Protein AF-A0A932KRF4-F1 (afdb_monomer_lite)

pLDDT: mean 73.56, std 25.07, range [26.52, 98.88]

Foldseek 3Di:
DDDDDDDDDDDDDPVVVVVVVVVPPPPPPDPPPPPDPPLPPPLPPVDLQVLQVQLQVLLLLLLVVDAPDLVVLQVCLVVVVLVVVVVVLVVLVVVCVVPVSSLSRNLVNLVCLEVVNVHDLVSLVVSCVPPVALSSLSSNLSHLLRVLDVLQDDDAPVPGDPVSLVSSQVSNQSSLVSLVSSCVRPVQSLNSLLSVLSSQLSYVYPDHNVRSLVSNCVNPVQDPRSLLSNLVCLDVSSVHALVVQQVSLVVSSVCCSVPSNSQLSNLVSLQVQLVVCVVVVVLVSNLVSLVSSCSSYDDLVSLQSSLVSCVVVVVLVSSLVSLVVNCSRVVVPPLSVLSVDVVSVVLVPWDKDWDFDADPPLLPQPWQFEAEEEEEADAPVQVVDPPPDVVVVVVLVVVVVVLVVVLNRDDFDPVLHDHDHPPDRDDPVPPPLLVQLVSCVVRVGQKYKYWYWYHQDQPPVQQKTWTWIWIFIAGSVPSDTNGIITITIIGHNPDDPVCVVVVVVSVSVVVSVVCCVVSVVSVVVVVVDDD

Radius of gyration: 30.22 Å; chains: 1; bounding box: 126×70×56 Å

Structure (mmCIF, N/CA/C/O backbone):
data_AF-A0A932KRF4-F1
#
_entry.id   AF-A0A932KRF4-F1
#
loop_
_atom_site.group_PDB
_atom_site.id
_atom_site.type_symbol
_atom_site.label_atom_id
_atom_site.label_alt_id
_atom_site.label_comp_id
_atom_site.label_asym_id
_atom_site.label_entity_id
_atom_site.label_seq_id
_atom_site.pdbx_PDB_ins_code
_atom_site.Cartn_x
_atom_site.Cartn_y
_atom_site.Cartn_z
_atom_site.occupancy
_atom_site.B_iso_or_equiv
_atom_site.auth_seq_id
_atom_site.auth_comp_id
_atom_site.auth_asym_id
_atom_site.auth_atom_id
_atom_site.pdbx_PDB_model_num
ATOM 1 N N . MET A 1 1 ? -83.372 25.715 -7.344 1.00 34.56 1 MET A N 1
ATOM 2 C CA . MET A 1 1 ? -82.762 24.786 -6.371 1.00 34.56 1 MET A CA 1
ATOM 3 C C . MET A 1 1 ? -81.460 24.314 -6.997 1.00 34.56 1 MET A C 1
ATOM 5 O O . MET A 1 1 ? -81.523 23.607 -7.988 1.00 34.56 1 MET A O 1
ATOM 9 N N . GLU A 1 2 ? -80.373 25.068 -6.792 1.00 31.62 2 GLU A N 1
ATOM 10 C CA . GLU A 1 2 ? -79.398 24.937 -5.673 1.00 31.62 2 GLU A CA 1
ATOM 11 C C . GLU A 1 2 ? -78.476 23.723 -5.870 1.00 31.62 2 GLU A C 1
ATOM 13 O O . GLU A 1 2 ? -78.974 22.665 -6.218 1.00 31.62 2 GLU A O 1
ATOM 18 N N . LYS A 1 3 ? -77.160 23.716 -5.630 1.00 32.72 3 LYS A N 1
ATOM 19 C CA . LYS A 1 3 ? -76.061 24.645 -5.253 1.00 32.72 3 LYS A CA 1
ATOM 20 C C . LYS A 1 3 ? -74.804 23.735 -5.355 1.00 32.72 3 LYS A C 1
ATOM 22 O O . LYS A 1 3 ? -74.896 22.566 -5.010 1.00 32.72 3 LYS A O 1
ATOM 27 N N . ALA A 1 4 ? -73.707 24.084 -6.027 1.00 36.69 4 ALA A N 1
ATOM 28 C CA . ALA A 1 4 ? -72.572 24.903 -5.574 1.00 36.69 4 ALA A CA 1
ATOM 29 C C . ALA A 1 4 ? -71.857 24.453 -4.272 1.00 36.69 4 ALA A C 1
ATOM 31 O O . ALA A 1 4 ? -72.439 24.541 -3.198 1.00 36.69 4 ALA A O 1
ATOM 32 N N . GLY A 1 5 ? -70.546 24.174 -4.388 1.00 28.97 5 GLY A N 1
ATOM 33 C CA . GLY A 1 5 ? -69.508 24.794 -3.542 1.00 28.97 5 GLY A CA 1
ATOM 34 C C . GLY A 1 5 ? -68.834 23.951 -2.448 1.00 28.97 5 GLY A C 1
ATOM 35 O O . GLY A 1 5 ? -69.503 23.320 -1.641 1.00 28.97 5 GLY A O 1
ATOM 36 N N . GLY A 1 6 ? -67.494 24.041 -2.368 1.00 27.98 6 GLY A N 1
ATOM 37 C CA . GLY A 1 6 ? -66.736 23.662 -1.167 1.00 27.98 6 GLY A CA 1
ATOM 38 C C . GLY A 1 6 ? -65.226 23.434 -1.332 1.00 27.98 6 GLY A C 1
ATOM 39 O O . GLY A 1 6 ? -64.750 22.354 -1.002 1.00 27.98 6 GLY A O 1
ATOM 40 N N . LEU A 1 7 ? -64.465 24.425 -1.819 1.00 29.11 7 LEU A N 1
ATOM 41 C CA . LEU A 1 7 ? -63.004 24.484 -1.635 1.00 29.11 7 LEU A CA 1
ATOM 42 C C . LEU A 1 7 ? -62.687 24.854 -0.175 1.00 29.11 7 LEU A C 1
ATOM 44 O O . LEU A 1 7 ? -63.200 25.859 0.312 1.00 29.11 7 LEU A O 1
ATOM 48 N N . TYR A 1 8 ? -61.772 24.127 0.469 1.00 30.17 8 TYR A N 1
ATOM 49 C CA . TYR A 1 8 ? -61.062 24.599 1.662 1.00 30.17 8 TYR A CA 1
ATOM 50 C C . TYR A 1 8 ? -59.603 24.887 1.303 1.00 30.17 8 TYR A C 1
ATOM 52 O O . TYR A 1 8 ? -58.817 23.984 1.028 1.00 30.17 8 TYR A O 1
ATOM 60 N N . THR A 1 9 ? -59.250 26.169 1.308 1.00 29.27 9 THR A N 1
ATOM 61 C CA . THR A 1 9 ? -57.875 26.674 1.275 1.00 29.27 9 THR A CA 1
ATOM 62 C C . THR A 1 9 ? -57.416 26.955 2.705 1.00 29.27 9 THR A C 1
ATOM 64 O O . THR A 1 9 ? -58.041 27.759 3.395 1.00 29.27 9 THR A O 1
ATOM 67 N N . LEU A 1 10 ? -56.312 26.342 3.140 1.00 32.53 10 LEU A N 1
ATOM 68 C CA . LEU A 1 10 ? -55.542 26.812 4.297 1.00 32.53 10 LEU A CA 1
ATOM 69 C C . LEU A 1 10 ? -54.450 27.784 3.810 1.00 32.53 10 LEU A C 1
ATOM 71 O O . LEU A 1 10 ? -53.819 27.510 2.786 1.00 32.53 10 LEU A O 1
ATOM 75 N N . PRO A 1 11 ? -54.206 28.909 4.505 1.00 30.94 11 PRO A N 1
ATOM 76 C CA . PRO A 1 11 ? -53.198 29.878 4.102 1.00 30.94 11 PRO A CA 1
ATOM 77 C C . PRO A 1 11 ? -51.805 29.384 4.506 1.00 30.94 11 PRO A C 1
ATOM 79 O O . PRO A 1 11 ? -51.484 29.284 5.689 1.00 30.94 11 PRO A O 1
ATOM 82 N N . ILE A 1 12 ? -50.957 29.101 3.518 1.00 36.06 12 ILE A N 1
ATOM 83 C CA . ILE A 1 12 ? -49.513 28.982 3.735 1.00 36.06 12 ILE A CA 1
ATOM 84 C C . ILE A 1 12 ? -48.972 30.409 3.813 1.00 36.06 12 ILE A C 1
ATOM 86 O O . ILE A 1 12 ? -49.028 31.164 2.842 1.00 36.06 12 ILE A O 1
ATOM 90 N N . THR A 1 13 ? -48.491 30.800 4.988 1.00 43.69 13 THR A N 1
ATOM 91 C CA . THR A 1 13 ? -47.864 32.100 5.217 1.00 43.69 13 THR A CA 1
ATOM 92 C C . THR A 1 13 ? -46.513 32.179 4.495 1.00 43.69 13 THR A C 1
ATOM 94 O O . THR A 1 13 ? -45.785 31.193 4.357 1.00 43.69 13 THR A O 1
ATOM 97 N N . ALA A 1 14 ? -46.160 33.380 4.026 1.00 36.91 14 ALA A N 1
ATOM 98 C CA . ALA A 1 14 ? -44.964 33.659 3.222 1.00 36.91 14 ALA A CA 1
ATOM 99 C C . ALA A 1 14 ? -43.620 33.320 3.913 1.00 36.91 14 ALA A C 1
ATOM 101 O O . ALA A 1 14 ? -42.577 33.287 3.260 1.00 36.91 14 ALA A O 1
ATOM 102 N N . GLU A 1 15 ? -43.630 32.993 5.206 1.00 36.06 15 GLU A N 1
ATOM 103 C CA . GLU A 1 15 ? -42.452 32.538 5.954 1.00 36.06 15 GLU A CA 1
ATOM 104 C C . GLU A 1 15 ? -42.064 31.078 5.663 1.00 36.06 15 GLU A C 1
ATOM 106 O O . GLU A 1 15 ? -40.886 30.722 5.744 1.00 36.06 15 GLU A O 1
ATOM 111 N N . SER A 1 16 ? -43.007 30.230 5.236 1.00 36.69 16 SER A N 1
ATOM 112 C CA . SER A 1 16 ? -42.721 28.828 4.885 1.00 36.69 16 SER A CA 1
ATOM 113 C C . SER A 1 16 ? -42.059 28.674 3.507 1.00 36.69 16 SER A C 1
ATOM 115 O O . SER A 1 16 ? -41.409 27.665 3.240 1.00 36.69 16 SER A O 1
ATOM 117 N N . PHE A 1 17 ? -42.149 29.693 2.645 1.00 35.41 17 PHE A N 1
ATOM 118 C CA . PHE A 1 17 ? -41.568 29.684 1.294 1.00 35.41 17 PHE A CA 1
ATOM 119 C C . PHE A 1 17 ? -40.107 30.177 1.244 1.00 35.41 17 PHE A C 1
ATOM 121 O O . PHE A 1 17 ? -39.389 29.897 0.284 1.00 35.41 17 PHE A O 1
ATOM 128 N N . MET A 1 18 ? -39.630 30.863 2.291 1.00 32.34 18 MET A N 1
ATOM 129 C CA . MET A 1 18 ? -38.260 31.401 2.368 1.00 32.34 18 MET A CA 1
ATOM 130 C C . MET A 1 18 ? -37.247 30.435 3.005 1.00 32.34 18 MET A C 1
ATOM 132 O O . MET A 1 18 ? -36.059 30.521 2.704 1.00 32.34 18 MET A O 1
ATOM 136 N N . ARG A 1 19 ? -37.686 29.447 3.801 1.00 33.16 19 ARG A N 1
ATOM 137 C CA . ARG A 1 19 ? -36.791 28.404 4.355 1.00 33.16 19 ARG A CA 1
ATOM 138 C C . ARG A 1 19 ? -36.536 27.222 3.409 1.00 33.16 19 ARG A C 1
ATOM 140 O O . ARG A 1 19 ? -35.541 26.526 3.572 1.00 33.16 19 ARG A O 1
ATOM 147 N N . ALA A 1 20 ? -37.349 27.047 2.365 1.00 33.19 20 ALA A N 1
ATOM 148 C CA . ALA A 1 20 ? -37.147 26.018 1.336 1.00 33.19 20 ALA A CA 1
ATOM 149 C C . ALA A 1 20 ? -36.219 26.458 0.179 1.00 33.19 20 ALA A C 1
ATOM 151 O O . ALA A 1 20 ? -35.826 25.636 -0.647 1.00 33.19 20 ALA A O 1
ATOM 152 N N . ARG A 1 21 ? -35.821 27.740 0.118 1.00 29.42 21 ARG A N 1
ATOM 153 C CA . ARG A 1 21 ? -34.958 28.288 -0.949 1.00 29.42 21 ARG A CA 1
ATOM 154 C C . ARG A 1 21 ? -33.466 28.382 -0.608 1.00 29.42 21 ARG A C 1
ATOM 156 O O . ARG A 1 21 ? -32.676 28.631 -1.510 1.00 29.42 21 ARG A O 1
ATOM 163 N N . PHE A 1 22 ? -33.063 28.081 0.629 1.00 29.77 22 PHE A N 1
ATOM 164 C CA . PHE A 1 22 ? -31.644 28.023 1.025 1.00 29.77 22 PHE A CA 1
ATOM 165 C C . PHE A 1 22 ? -31.028 26.610 1.012 1.00 29.77 22 PHE A C 1
ATOM 167 O O . PHE A 1 22 ? -29.836 26.466 1.256 1.00 29.77 22 PHE A O 1
ATOM 174 N N . ILE A 1 23 ? -31.802 25.575 0.659 1.00 32.91 23 ILE A N 1
ATOM 175 C CA . ILE A 1 23 ? -31.324 24.178 0.541 1.00 32.91 23 ILE A CA 1
ATOM 176 C C . ILE A 1 23 ? -31.259 23.699 -0.930 1.00 32.91 23 ILE A C 1
ATOM 178 O O . ILE A 1 23 ? -30.731 22.632 -1.219 1.00 32.91 23 ILE A O 1
ATOM 182 N N . ILE A 1 24 ? -31.686 24.517 -1.903 1.00 30.38 24 ILE A N 1
ATOM 183 C CA . ILE A 1 24 ? -31.725 24.150 -3.339 1.00 30.38 24 ILE A CA 1
ATOM 184 C C . ILE A 1 24 ? -30.663 24.893 -4.188 1.00 30.38 24 ILE A C 1
ATOM 186 O O . ILE A 1 24 ? -30.623 24.759 -5.406 1.00 30.38 24 ILE A O 1
ATOM 190 N N . LEU A 1 25 ? -29.719 25.615 -3.570 1.00 26.52 25 LEU A N 1
ATOM 191 C CA . LEU A 1 25 ? -28.693 26.388 -4.299 1.00 26.52 25 LEU A CA 1
ATOM 192 C C . LEU A 1 25 ? -27.233 26.095 -3.912 1.00 26.52 25 LEU A C 1
ATOM 194 O O . LEU A 1 25 ? -26.349 26.890 -4.207 1.00 26.52 25 LEU A O 1
ATOM 198 N N . PHE A 1 26 ? -26.956 24.916 -3.341 1.00 27.64 26 PHE A N 1
ATOM 199 C CA . PHE A 1 26 ? -25.581 24.406 -3.185 1.00 27.64 26 PHE A CA 1
ATOM 200 C C . PHE A 1 26 ? -25.425 22.912 -3.538 1.00 27.64 26 PHE A C 1
ATOM 202 O O . PHE A 1 26 ? -24.576 22.217 -2.991 1.00 27.64 26 PHE A O 1
ATOM 209 N N . VAL A 1 27 ? -26.249 22.409 -4.470 1.00 29.89 27 VAL A N 1
ATOM 210 C CA . VAL A 1 27 ? -26.172 21.026 -5.003 1.00 29.89 27 VAL A CA 1
ATOM 211 C C . VAL A 1 27 ? -25.916 20.989 -6.525 1.00 29.89 27 VAL A C 1
ATOM 213 O O . VAL A 1 27 ? -25.845 19.926 -7.125 1.00 29.89 27 VAL A O 1
ATOM 216 N N . LEU A 1 28 ? -25.671 22.130 -7.181 1.00 27.97 28 LEU A N 1
ATOM 217 C CA . LEU A 1 28 ? -25.402 22.189 -8.631 1.00 27.97 28 LEU A CA 1
ATOM 218 C C . LEU A 1 28 ? -23.990 22.689 -8.978 1.00 27.97 28 LEU A C 1
ATOM 220 O O . LEU A 1 28 ? -23.815 23.476 -9.902 1.00 27.97 28 LEU A O 1
ATOM 224 N N . ALA A 1 29 ? -22.973 22.215 -8.251 1.00 26.67 29 ALA A N 1
ATOM 225 C CA . ALA A 1 29 ? -21.566 22.429 -8.617 1.00 26.67 29 ALA A CA 1
ATOM 226 C C . ALA A 1 29 ? -20.641 21.232 -8.316 1.00 26.67 29 ALA A C 1
ATOM 228 O O . ALA A 1 29 ? -19.426 21.391 -8.242 1.00 26.67 29 ALA A O 1
ATOM 229 N N . THR A 1 30 ? -21.179 20.017 -8.191 1.00 32.81 30 THR A N 1
ATOM 230 C CA . THR A 1 30 ? -20.382 18.798 -8.370 1.00 32.81 30 THR A CA 1
ATOM 231 C C . THR A 1 30 ? -20.875 18.100 -9.624 1.00 32.81 30 THR A C 1
ATOM 233 O O . THR A 1 30 ? -21.881 17.397 -9.634 1.00 32.81 30 THR A O 1
ATOM 236 N N . GLY A 1 31 ? -20.165 18.329 -10.729 1.00 28.77 31 GLY A N 1
ATOM 237 C CA . GLY A 1 31 ? -20.302 17.535 -11.942 1.00 28.77 31 GLY A CA 1
ATOM 238 C C . GLY A 1 31 ? -19.877 16.096 -11.660 1.00 28.77 31 GLY A C 1
ATOM 239 O O . GLY A 1 31 ? -18.772 15.685 -11.998 1.00 28.77 31 GLY A O 1
ATOM 240 N N . SER A 1 32 ? -20.747 15.319 -11.019 1.00 33.25 32 SER A N 1
ATOM 241 C CA . SER A 1 32 ? -20.689 13.869 -11.061 1.00 33.25 32 SER A CA 1
ATOM 242 C C . SER A 1 32 ? -21.109 13.456 -12.464 1.00 33.25 32 SER A C 1
ATOM 244 O O . SER A 1 32 ? -22.278 13.182 -12.727 1.00 33.25 32 SER A O 1
ATOM 246 N N . HIS A 1 33 ? -20.150 13.418 -13.388 1.00 30.62 33 HIS A N 1
ATOM 247 C CA . HIS A 1 33 ? -20.288 12.584 -14.570 1.00 30.62 33 HIS A CA 1
ATOM 248 C C . HIS A 1 33 ? -20.425 11.136 -14.080 1.00 30.62 33 HIS A C 1
ATOM 250 O O . HIS A 1 33 ? -19.437 10.438 -13.855 1.00 30.62 33 HIS A O 1
ATOM 256 N N . MET A 1 34 ? -21.667 10.687 -13.872 1.00 32.22 34 MET A N 1
ATOM 257 C CA . MET A 1 34 ? -21.993 9.268 -13.863 1.00 32.22 34 MET A CA 1
ATOM 258 C C . MET A 1 34 ? -21.669 8.738 -15.259 1.00 32.22 34 MET A C 1
ATOM 260 O O . MET A 1 34 ? -22.518 8.698 -16.146 1.00 32.22 34 MET A O 1
ATOM 264 N N . HIS A 1 35 ? -20.416 8.343 -15.471 1.00 32.81 35 HIS A N 1
ATOM 265 C CA . HIS A 1 35 ? -20.095 7.423 -16.543 1.00 32.81 35 HIS A CA 1
ATOM 266 C C . HIS A 1 35 ? -20.725 6.083 -16.178 1.00 32.81 35 HIS A C 1
ATOM 268 O O . HIS A 1 35 ? -20.180 5.302 -15.398 1.00 32.81 35 HIS A O 1
ATOM 274 N N . PHE A 1 36 ? -21.924 5.873 -16.716 1.00 33.19 36 PHE A N 1
ATOM 275 C CA . PHE A 1 36 ? -22.565 4.575 -16.808 1.00 33.19 36 PHE A CA 1
ATOM 276 C C . PHE A 1 36 ? -21.572 3.631 -17.496 1.00 33.19 36 PHE A C 1
ATOM 278 O O . PHE A 1 36 ? -21.223 3.834 -18.659 1.00 33.19 36 PHE A O 1
ATOM 285 N N . ILE A 1 37 ? -21.076 2.623 -16.777 1.00 39.69 37 ILE A N 1
ATOM 286 C CA . ILE A 1 37 ? -20.412 1.493 -17.425 1.00 39.69 37 ILE A CA 1
ATOM 287 C C . ILE A 1 37 ? -21.534 0.749 -18.157 1.00 39.69 37 ILE A C 1
ATOM 289 O O . ILE A 1 37 ? -22.492 0.332 -17.499 1.00 39.69 37 ILE A O 1
ATOM 293 N N . PRO A 1 38 ? -21.488 0.612 -19.493 1.00 33.44 38 PRO A N 1
ATOM 294 C CA . PRO A 1 38 ? -22.510 -0.138 -20.203 1.00 33.44 38 PRO A CA 1
ATOM 295 C C . PRO A 1 38 ? -22.507 -1.575 -19.673 1.00 33.44 38 PRO A C 1
ATOM 297 O O . PRO A 1 38 ? -21.505 -2.279 -19.776 1.00 33.44 38 PRO A O 1
ATOM 300 N N . GLN A 1 39 ? -23.642 -2.013 -19.120 1.00 40.59 39 GLN A N 1
ATOM 301 C CA . GLN A 1 39 ? -23.839 -3.358 -18.558 1.00 40.59 39 GLN A CA 1
ATOM 302 C C . GLN A 1 39 ? -23.692 -4.497 -19.592 1.00 40.59 39 GLN A C 1
ATOM 304 O O . GLN A 1 39 ? -23.767 -5.660 -19.219 1.00 40.59 39 GLN A O 1
ATOM 309 N N . ASN A 1 40 ? -23.417 -4.180 -20.863 1.00 36.31 40 ASN A N 1
ATOM 310 C CA . ASN A 1 40 ? -23.271 -5.131 -21.969 1.00 36.31 40 ASN A CA 1
ATOM 311 C C . ASN A 1 40 ? -21.891 -5.091 -22.654 1.00 36.31 40 ASN A C 1
ATOM 313 O O . ASN A 1 40 ? -21.771 -5.435 -23.828 1.00 36.31 40 ASN A O 1
ATOM 317 N N . ALA A 1 41 ? -20.825 -4.693 -21.955 1.00 42.84 41 ALA A N 1
ATOM 318 C CA . ALA A 1 41 ? -19.480 -5.034 -22.413 1.00 42.84 41 ALA A CA 1
ATOM 319 C C . ALA A 1 41 ? -19.227 -6.515 -22.089 1.00 42.84 41 ALA A C 1
ATOM 321 O O . ALA A 1 41 ? -18.773 -6.840 -20.992 1.00 42.84 41 ALA A O 1
ATOM 322 N N . SER A 1 42 ? -19.537 -7.422 -23.023 1.00 41.72 42 SER A N 1
ATOM 323 C CA . SER A 1 42 ? -18.986 -8.777 -22.960 1.00 41.72 42 SER A CA 1
ATOM 324 C C . SER A 1 42 ? -17.474 -8.641 -22.760 1.00 41.72 42 SER A C 1
ATOM 326 O O . SER A 1 42 ? -16.791 -7.945 -23.516 1.00 41.72 42 SER A O 1
ATOM 328 N N . SER A 1 43 ? -16.958 -9.206 -21.666 1.00 51.75 43 SER A N 1
ATOM 329 C CA . SER A 1 43 ? -15.535 -9.164 -21.343 1.00 51.75 43 SER A CA 1
ATOM 330 C C . SER A 1 43 ? -14.794 -10.071 -22.310 1.00 51.75 43 SER A C 1
ATOM 332 O O . SER A 1 43 ? -14.484 -11.220 -22.001 1.00 51.75 43 SER A O 1
ATOM 334 N N . ASP A 1 44 ? -14.584 -9.563 -23.514 1.00 61.75 44 ASP A N 1
ATOM 335 C CA . ASP A 1 44 ? -13.862 -10.268 -24.542 1.00 61.75 44 ASP A CA 1
ATOM 336 C C . ASP A 1 44 ? -12.378 -10.292 -24.169 1.00 61.75 44 ASP A C 1
ATOM 338 O O . ASP A 1 44 ? -11.647 -9.300 -24.279 1.00 61.75 44 ASP A O 1
ATOM 342 N N . VAL A 1 45 ? -11.960 -11.441 -23.645 1.00 71.25 45 VAL A N 1
ATOM 343 C CA . VAL A 1 45 ? -10.576 -11.736 -23.268 1.00 71.25 45 VAL A CA 1
ATOM 344 C C . VAL A 1 45 ? -9.678 -11.781 -24.516 1.00 71.25 45 VAL A C 1
ATOM 346 O O . VAL A 1 45 ? -8.460 -11.678 -24.388 1.00 71.25 45 VAL A O 1
ATOM 349 N N . SER A 1 46 ? -10.246 -11.870 -25.729 1.00 75.31 46 SER A N 1
ATOM 350 C CA . SER A 1 46 ? -9.483 -11.955 -26.979 1.00 75.31 46 SER A CA 1
ATOM 351 C C . SER A 1 46 ? -8.822 -10.640 -27.406 1.00 75.31 46 SER A C 1
ATOM 353 O O . SER A 1 46 ? -8.064 -10.638 -28.373 1.00 75.31 46 SER A O 1
ATOM 355 N N . HIS A 1 47 ? -9.060 -9.532 -26.691 1.00 85.00 47 HIS A N 1
ATOM 356 C CA . HIS A 1 47 ? -8.475 -8.220 -26.986 1.00 85.00 47 HIS A CA 1
ATOM 357 C C . HIS A 1 47 ? -7.612 -7.692 -25.818 1.00 85.00 47 HIS A C 1
ATOM 359 O O . HIS A 1 47 ? -8.037 -6.781 -25.100 1.00 85.00 47 HIS A O 1
ATOM 365 N N . PRO A 1 48 ? -6.377 -8.210 -25.626 1.00 88.81 48 PRO A N 1
ATOM 366 C CA . PRO A 1 48 ? -5.503 -7.850 -24.503 1.00 88.81 48 PRO A CA 1
ATOM 367 C C . PRO A 1 48 ? -5.261 -6.346 -24.323 1.00 88.81 48 PRO A C 1
ATOM 369 O O . PRO A 1 48 ? -5.278 -5.852 -23.196 1.00 88.81 48 PRO A O 1
ATOM 372 N N . GLY A 1 49 ? -5.083 -5.603 -25.423 1.00 92.00 49 GLY A N 1
ATOM 373 C CA . GLY A 1 49 ? -4.855 -4.153 -25.377 1.00 92.00 49 GLY A CA 1
ATOM 374 C C . GLY A 1 49 ? -6.044 -3.382 -24.799 1.00 92.00 49 GLY A C 1
ATOM 375 O O . GLY A 1 49 ? -5.864 -2.516 -23.946 1.00 92.00 49 GLY A O 1
ATOM 376 N N . LYS A 1 50 ? -7.270 -3.766 -25.177 1.00 94.12 50 LYS A N 1
ATOM 377 C CA . LYS A 1 50 ? -8.503 -3.170 -24.645 1.00 94.12 50 LYS A CA 1
ATOM 378 C C . LYS A 1 50 ? -8.658 -3.450 -23.149 1.00 94.12 50 LYS A C 1
ATOM 380 O O . LYS A 1 50 ? -9.065 -2.573 -22.396 1.00 94.12 50 LYS A O 1
ATOM 385 N N . GLN A 1 51 ? -8.314 -4.657 -22.703 1.00 96.06 51 GLN A N 1
ATOM 386 C CA . GLN A 1 51 ? -8.390 -5.009 -21.282 1.00 96.06 51 GLN A CA 1
ATOM 387 C C . GLN A 1 51 ? -7.358 -4.241 -20.441 1.00 96.06 51 GLN A C 1
ATOM 389 O O . GLN A 1 51 ? -7.688 -3.756 -19.359 1.00 96.06 51 GLN A O 1
ATOM 394 N N . ALA A 1 52 ? -6.139 -4.054 -20.958 1.00 96.38 52 ALA A N 1
ATOM 395 C CA . ALA A 1 52 ? -5.125 -3.218 -20.314 1.00 96.38 52 ALA A CA 1
ATOM 396 C C . ALA A 1 52 ? -5.586 -1.756 -20.193 1.00 96.38 52 ALA A C 1
ATOM 398 O O . ALA A 1 52 ? -5.439 -1.144 -19.137 1.00 96.38 52 ALA A O 1
ATOM 399 N N . GLU A 1 53 ? -6.215 -1.208 -21.235 1.00 96.44 53 GLU A N 1
ATOM 400 C CA . GLU A 1 53 ? -6.787 0.140 -21.203 1.00 96.44 53 GLU A CA 1
ATOM 401 C C . GLU A 1 53 ? -7.903 0.272 -20.154 1.00 96.44 53 GLU A C 1
ATOM 403 O O . GLU A 1 53 ? -7.884 1.200 -19.341 1.00 96.44 53 GLU A O 1
ATOM 408 N N . LEU A 1 54 ? -8.831 -0.689 -20.091 1.00 96.19 54 LEU A N 1
ATOM 409 C CA . LEU A 1 54 ? -9.880 -0.714 -19.066 1.00 96.19 54 LEU A CA 1
ATOM 410 C C . LEU A 1 54 ? -9.297 -0.802 -17.646 1.00 96.19 54 LEU A C 1
ATOM 412 O O . LEU A 1 54 ? -9.787 -0.128 -16.736 1.00 96.19 54 LEU A O 1
ATOM 416 N N . ALA A 1 55 ? -8.226 -1.576 -17.446 1.00 97.25 55 ALA A N 1
ATOM 417 C CA . ALA A 1 55 ? -7.515 -1.648 -16.171 1.00 97.25 55 ALA A CA 1
ATOM 418 C C . ALA A 1 55 ? -6.834 -0.316 -15.796 1.00 97.25 55 ALA A C 1
ATOM 420 O O . ALA A 1 55 ? -6.783 0.029 -14.609 1.00 97.25 55 ALA A O 1
ATOM 421 N N . ASN A 1 56 ? -6.342 0.448 -16.776 1.00 97.12 56 ASN A N 1
ATOM 422 C CA . ASN A 1 56 ? -5.743 1.773 -16.568 1.00 97.12 56 ASN A CA 1
ATOM 423 C C . ASN A 1 56 ? -6.796 2.814 -16.197 1.00 97.12 56 ASN A C 1
ATOM 425 O O . ASN A 1 56 ? -6.617 3.563 -15.235 1.00 97.12 56 ASN A O 1
ATOM 429 N N . ILE A 1 57 ? -7.923 2.821 -16.914 1.00 96.50 57 ILE A N 1
ATOM 430 C CA . ILE A 1 57 ? -9.068 3.686 -16.612 1.00 96.50 57 ILE A CA 1
ATOM 431 C C . ILE A 1 57 ? -9.570 3.397 -15.198 1.00 96.50 57 ILE A C 1
ATOM 433 O O . ILE A 1 57 ? -9.748 4.325 -14.408 1.00 96.50 57 ILE A O 1
ATOM 437 N N . ALA A 1 58 ? -9.734 2.117 -14.846 1.00 96.38 58 ALA A N 1
ATOM 438 C CA . ALA A 1 58 ? -10.138 1.722 -13.505 1.00 96.38 58 ALA A CA 1
ATOM 439 C C . ALA A 1 58 ? -9.136 2.219 -12.450 1.00 96.38 58 ALA A C 1
ATOM 441 O O . ALA A 1 58 ? -9.556 2.822 -11.467 1.00 96.38 58 ALA A O 1
ATOM 442 N N . LEU A 1 59 ? -7.823 2.064 -12.670 1.00 96.38 59 LEU A N 1
ATOM 443 C CA . LEU A 1 59 ? -6.798 2.572 -11.747 1.00 96.38 59 LEU A CA 1
ATOM 444 C C . LEU A 1 59 ? -6.882 4.092 -11.577 1.00 96.38 59 LEU A C 1
ATOM 446 O O . LEU A 1 59 ? -6.855 4.592 -10.452 1.00 96.38 59 LEU A O 1
ATOM 450 N N . LYS A 1 60 ? -7.009 4.837 -12.680 1.00 95.75 60 LYS A N 1
ATOM 451 C CA . LYS A 1 60 ? -7.114 6.298 -12.634 1.00 95.75 60 LYS A CA 1
ATOM 452 C C . LYS A 1 60 ? -8.349 6.744 -11.857 1.00 95.75 60 LYS A C 1
ATOM 454 O O . LYS A 1 60 ? -8.252 7.666 -11.050 1.00 95.75 60 LYS A O 1
ATOM 459 N N . GLN A 1 61 ? -9.483 6.077 -12.065 1.00 94.75 61 GLN A N 1
ATOM 460 C CA . GLN A 1 61 ? -10.708 6.343 -11.316 1.00 94.75 61 GLN A CA 1
ATOM 461 C C . GLN A 1 61 ? -10.530 6.035 -9.827 1.00 94.75 61 GLN A C 1
ATOM 463 O O . GLN A 1 61 ? -10.864 6.882 -9.010 1.00 94.75 61 GLN A O 1
ATOM 468 N N . GLN A 1 62 ? -9.942 4.887 -9.470 1.00 95.06 62 GLN A N 1
ATOM 469 C CA . GLN A 1 62 ? -9.652 4.526 -8.075 1.00 95.06 62 GLN A CA 1
ATOM 470 C C . GLN A 1 62 ? -8.787 5.580 -7.369 1.00 95.06 62 GLN A C 1
ATOM 472 O O . GLN A 1 62 ? -9.042 5.919 -6.220 1.00 95.06 62 GLN A O 1
ATOM 477 N N . ILE A 1 63 ? -7.772 6.114 -8.051 1.00 92.12 63 ILE A N 1
ATOM 478 C CA . ILE A 1 63 ? -6.903 7.166 -7.503 1.00 92.12 63 ILE A CA 1
ATOM 479 C C . ILE A 1 63 ? -7.651 8.501 -7.379 1.00 92.12 63 ILE A C 1
ATOM 481 O O . ILE A 1 63 ? -7.455 9.232 -6.411 1.00 9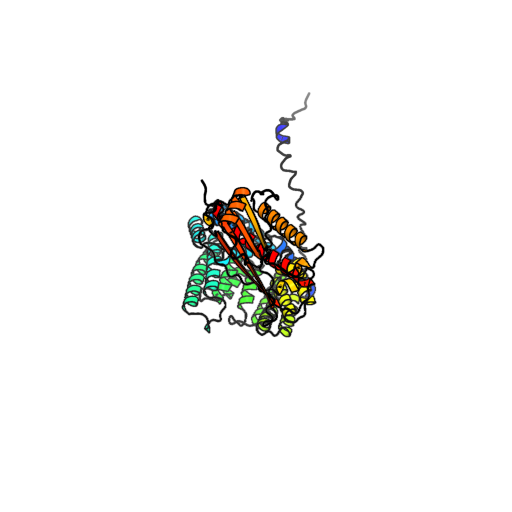2.12 63 ILE A O 1
ATOM 485 N N . GLY A 1 64 ? -8.540 8.811 -8.327 1.00 90.94 64 GLY A N 1
ATOM 486 C CA . GLY A 1 64 ? -9.345 10.035 -8.325 1.00 90.94 64 GLY A CA 1
ATOM 487 C C . GLY A 1 64 ? -10.395 10.117 -7.212 1.00 90.94 64 GLY A C 1
ATOM 488 O O . GLY A 1 64 ? -10.883 11.209 -6.939 1.00 90.94 64 GLY A O 1
ATOM 489 N N . LEU A 1 65 ? -10.725 9.002 -6.551 1.00 89.88 65 LEU A N 1
ATOM 490 C CA . LEU A 1 65 ? -11.662 8.971 -5.420 1.00 89.88 65 LEU A CA 1
ATOM 491 C C . LEU A 1 65 ? -11.064 9.508 -4.108 1.00 89.88 65 LEU A C 1
ATOM 493 O O . LEU A 1 65 ? -11.787 9.635 -3.121 1.00 89.88 65 LEU A O 1
ATOM 497 N N . GLY A 1 66 ? -9.775 9.857 -4.103 1.00 79.75 66 GLY A N 1
ATOM 498 C CA . GLY A 1 66 ? -9.093 10.418 -2.943 1.00 79.75 66 GLY A CA 1
ATOM 499 C C . GLY A 1 66 ? -8.730 9.379 -1.881 1.00 79.75 66 GLY A C 1
ATOM 500 O O . GLY A 1 66 ? -9.055 8.189 -1.970 1.00 79.75 66 GLY A O 1
ATOM 501 N N . GLU A 1 67 ? -8.005 9.853 -0.874 1.00 80.75 67 GLU A N 1
ATOM 502 C CA . GLU A 1 67 ? -7.488 9.054 0.236 1.00 80.75 67 GLU A CA 1
ATOM 503 C C . GLU A 1 67 ? -7.961 9.663 1.558 1.00 80.75 67 GLU A C 1
ATOM 505 O O . GLU A 1 67 ? -8.231 10.863 1.640 1.00 80.75 67 GLU A O 1
ATOM 510 N N . VAL A 1 68 ? -8.081 8.831 2.592 1.00 85.19 68 VAL A N 1
ATOM 511 C CA . VAL A 1 68 ? -8.436 9.307 3.931 1.00 85.19 68 VAL A CA 1
ATOM 512 C C . VAL A 1 68 ? -7.320 10.209 4.455 1.00 85.19 68 VAL A C 1
ATOM 514 O O . VAL A 1 68 ? -6.136 9.896 4.317 1.00 85.19 68 VAL A O 1
ATOM 517 N N . ASN A 1 69 ? -7.692 11.332 5.068 1.00 86.69 69 ASN A N 1
ATOM 518 C CA . ASN A 1 69 ? -6.724 12.272 5.604 1.00 86.69 69 ASN A CA 1
ATOM 519 C C . ASN A 1 69 ? -6.060 11.703 6.865 1.00 86.69 69 ASN A C 1
ATOM 521 O O . ASN A 1 69 ? -6.661 11.634 7.935 1.00 86.69 69 ASN A O 1
ATOM 525 N N . LYS A 1 70 ? -4.788 11.320 6.740 1.00 87.06 70 LYS A N 1
ATOM 526 C CA . LYS A 1 70 ? -4.008 10.758 7.843 1.00 87.06 70 LYS A CA 1
ATOM 527 C C . LYS A 1 70 ? -3.990 11.659 9.078 1.00 87.06 70 LYS A C 1
ATOM 529 O O . LYS A 1 70 ? -4.214 11.159 10.173 1.00 87.06 70 LYS A O 1
ATOM 534 N N . SER A 1 71 ? -3.707 12.957 8.925 1.00 87.88 71 SER A N 1
ATOM 535 C CA . SER A 1 71 ? -3.558 13.848 10.085 1.00 87.88 71 SER A CA 1
ATOM 536 C C . SER A 1 71 ? -4.871 14.024 10.840 1.00 87.88 71 SER A C 1
ATOM 538 O O . SER A 1 71 ? -4.860 14.149 12.061 1.00 87.88 71 SER A O 1
ATOM 540 N N . GLU A 1 72 ? -5.991 13.973 10.122 1.00 91.50 72 GLU A N 1
ATOM 541 C CA . GLU A 1 72 ? -7.328 13.975 10.702 1.00 91.50 72 GLU A CA 1
ATOM 542 C C . GLU A 1 72 ? -7.587 12.696 11.503 1.00 91.50 72 GLU A C 1
ATOM 544 O O . GLU A 1 72 ? -7.928 12.785 12.678 1.00 91.50 72 GLU A O 1
ATOM 549 N N . ILE A 1 73 ? -7.340 11.513 10.926 1.00 92.56 73 ILE A N 1
ATOM 550 C CA . ILE A 1 73 ? -7.525 10.238 11.640 1.00 92.56 73 ILE A CA 1
ATOM 551 C C . ILE A 1 73 ? -6.628 10.149 12.874 1.00 92.56 73 ILE A C 1
ATOM 553 O O . ILE A 1 73 ? -7.100 9.746 13.934 1.00 92.56 73 ILE A O 1
ATOM 557 N N . THR A 1 74 ? -5.361 10.557 12.773 1.00 89.69 74 THR A N 1
ATOM 558 C CA . THR A 1 74 ? -4.449 10.577 13.925 1.00 89.69 74 THR A CA 1
ATOM 559 C C . THR A 1 74 ? -4.953 11.517 15.021 1.00 89.69 74 THR A C 1
ATOM 561 O O . THR A 1 74 ? -4.942 11.136 16.186 1.00 89.69 74 THR A O 1
ATOM 564 N N . ALA A 1 75 ? -5.439 12.713 14.667 1.00 91.25 75 ALA A N 1
ATOM 565 C CA . ALA A 1 75 ? -5.966 13.665 15.644 1.00 91.25 75 ALA A CA 1
ATOM 566 C C . ALA A 1 75 ? -7.259 13.171 16.313 1.00 91.25 75 ALA A C 1
ATOM 568 O O . ALA A 1 75 ? -7.430 13.331 17.523 1.00 91.25 75 ALA A O 1
ATOM 569 N N . LEU A 1 76 ? -8.168 12.558 15.549 1.00 95.25 76 LEU A N 1
ATOM 570 C CA . LEU A 1 76 ? -9.389 11.959 16.093 1.00 95.25 76 LEU A CA 1
ATOM 571 C C . LEU A 1 76 ? -9.060 10.806 17.043 1.00 95.25 76 LEU A C 1
ATOM 573 O O . LEU A 1 76 ? -9.667 10.709 18.107 1.00 95.25 76 LEU A O 1
ATOM 577 N N . LEU A 1 77 ? -8.072 9.978 16.693 1.00 94.62 77 LEU A N 1
ATOM 578 C CA . LEU A 1 77 ? -7.649 8.849 17.516 1.00 94.62 77 LEU A CA 1
ATOM 579 C C . LEU A 1 77 ? -7.050 9.331 18.847 1.00 94.62 77 LEU A C 1
ATOM 581 O O . LEU A 1 77 ? -7.510 8.904 19.902 1.00 94.62 77 LEU A O 1
ATOM 585 N N . SER A 1 78 ? -6.131 10.303 18.814 1.00 91.19 78 SER A N 1
ATOM 586 C CA . SER A 1 78 ? -5.503 10.853 20.029 1.00 91.19 78 SER A CA 1
ATOM 587 C C . SER A 1 78 ? -6.473 11.634 20.922 1.00 91.19 78 SER A C 1
ATOM 589 O O . SER A 1 78 ? -6.230 11.811 22.111 1.00 91.19 78 SER A O 1
ATOM 591 N N . THR A 1 79 ? -7.566 12.150 20.349 1.00 95.06 79 THR A N 1
ATOM 592 C CA . THR A 1 79 ? -8.639 12.834 21.096 1.00 95.06 79 THR A CA 1
ATOM 593 C C . THR A 1 79 ? -9.814 11.914 21.424 1.00 95.06 79 THR A C 1
ATOM 595 O O . THR A 1 79 ? -10.841 12.390 21.902 1.00 95.06 79 THR A O 1
ATOM 598 N N . GLN A 1 80 ? -9.664 10.605 21.189 1.00 97.44 80 GLN A N 1
ATOM 599 C CA . GLN A 1 80 ? -10.649 9.565 21.501 1.00 97.44 80 GLN A CA 1
ATOM 600 C C . GLN A 1 80 ? -12.028 9.805 20.862 1.00 97.44 80 GLN A C 1
ATOM 602 O O . GLN A 1 80 ? -13.057 9.355 21.364 1.00 97.44 80 GLN A O 1
ATOM 607 N N . GLN A 1 81 ? -12.066 10.500 19.723 1.00 98.00 81 GLN A N 1
ATOM 608 C CA . GLN A 1 81 ? -13.285 10.768 18.958 1.00 98.00 81 GLN A CA 1
ATOM 609 C C . GLN A 1 81 ? -13.647 9.564 18.078 1.00 98.00 81 GLN A C 1
ATOM 611 O O . GLN A 1 81 ? -13.706 9.657 16.849 1.00 98.00 81 GLN A O 1
ATOM 616 N N . TYR A 1 82 ? -13.869 8.411 18.712 1.00 98.19 82 TYR A N 1
ATOM 617 C CA . TYR A 1 82 ? -14.059 7.137 18.020 1.00 98.19 82 TYR A CA 1
ATOM 618 C C . TYR A 1 82 ? -15.270 7.153 17.086 1.00 98.19 82 TYR A C 1
ATOM 620 O O . TYR A 1 82 ? -15.137 6.736 15.941 1.00 98.19 82 TYR A O 1
ATOM 628 N N . ASP A 1 83 ? -16.400 7.741 17.490 1.00 97.94 83 ASP A N 1
ATOM 629 C CA . ASP A 1 83 ? -17.611 7.823 16.657 1.00 97.94 83 ASP A CA 1
ATOM 630 C C . ASP A 1 83 ? -17.369 8.490 15.292 1.00 97.94 83 ASP A C 1
ATOM 632 O O . ASP A 1 83 ? -17.963 8.096 14.282 1.00 97.94 83 ASP A O 1
ATOM 636 N N . ALA A 1 84 ? -16.476 9.484 15.238 1.00 97.56 84 ALA A N 1
ATOM 637 C CA . ALA A 1 84 ? -16.111 10.160 13.996 1.00 97.56 84 ALA A CA 1
ATOM 638 C C . ALA A 1 84 ? -15.273 9.249 13.084 1.00 97.56 84 ALA A C 1
ATOM 640 O O . ALA A 1 84 ? -15.530 9.175 11.879 1.00 97.56 84 ALA A O 1
ATOM 641 N N . ILE A 1 85 ? -14.316 8.510 13.659 1.00 97.56 85 ILE A N 1
ATOM 642 C CA . ILE A 1 85 ? -13.497 7.529 12.932 1.00 97.56 85 ILE A CA 1
ATOM 643 C C . ILE A 1 85 ? -14.390 6.401 12.403 1.00 97.56 85 ILE A C 1
ATOM 645 O O . ILE A 1 85 ? -14.378 6.114 11.207 1.00 97.56 85 ILE A O 1
ATOM 649 N N . GLU A 1 86 ? -15.218 5.814 13.267 1.00 97.69 86 GLU A N 1
ATOM 650 C CA . GLU A 1 86 ? -16.182 4.764 12.926 1.00 97.69 86 GLU A CA 1
ATOM 651 C C . GLU A 1 86 ? -17.090 5.207 11.774 1.00 97.69 86 GLU A C 1
ATOM 653 O O . GLU A 1 86 ? -17.200 4.534 10.748 1.00 97.69 86 GLU A O 1
ATOM 658 N N . SER A 1 87 ? -17.682 6.399 11.883 1.00 97.19 87 SER A N 1
ATOM 659 C CA . SER A 1 87 ? -18.570 6.947 10.855 1.00 97.19 87 SER A CA 1
ATOM 660 C C . SER A 1 87 ? -17.870 7.127 9.506 1.00 97.19 87 SER A C 1
ATOM 662 O O . SER A 1 87 ? -18.461 6.821 8.460 1.00 97.19 87 SER A O 1
ATOM 664 N N . ALA A 1 88 ? -16.615 7.585 9.507 1.00 96.31 88 ALA A N 1
ATOM 665 C CA . ALA A 1 88 ? -15.818 7.741 8.294 1.00 96.31 88 ALA A CA 1
ATOM 666 C C . ALA A 1 88 ? -15.527 6.384 7.628 1.00 96.31 88 ALA A C 1
ATOM 668 O O . ALA A 1 88 ? -15.746 6.221 6.423 1.00 96.31 88 ALA A O 1
ATOM 669 N N . TYR A 1 89 ? -15.110 5.383 8.406 1.00 97.44 89 TYR A N 1
ATOM 670 C CA . TYR A 1 89 ? -14.762 4.053 7.896 1.00 97.44 89 TYR A CA 1
ATOM 671 C C . TYR A 1 89 ? -15.987 3.253 7.446 1.00 97.44 89 TYR A C 1
ATOM 673 O O . TYR A 1 89 ? -15.965 2.646 6.373 1.00 97.44 89 TYR A O 1
ATOM 681 N N . VAL A 1 90 ? -17.099 3.321 8.182 1.00 96.12 90 VAL A N 1
ATOM 682 C CA . VAL A 1 90 ? -18.373 2.715 7.768 1.00 96.12 90 VAL A CA 1
ATOM 683 C C . VAL A 1 90 ? -18.877 3.359 6.474 1.00 96.12 90 VAL A C 1
ATOM 685 O O . VAL A 1 90 ? -19.387 2.668 5.588 1.00 96.12 90 VAL A O 1
ATOM 688 N N . THR A 1 91 ? -18.721 4.676 6.317 1.00 96.12 91 THR A N 1
ATOM 689 C CA . THR A 1 91 ? -19.085 5.371 5.072 1.00 96.12 91 THR A CA 1
ATOM 690 C C . THR A 1 91 ? -18.216 4.907 3.904 1.00 96.12 91 THR A C 1
ATOM 692 O O . THR A 1 91 ? -18.748 4.572 2.843 1.00 96.12 91 THR A O 1
ATOM 695 N N . LEU A 1 92 ? -16.903 4.789 4.106 1.00 96.00 92 LEU A N 1
ATOM 696 C CA . LEU A 1 92 ? -15.977 4.274 3.098 1.00 96.00 92 LEU A CA 1
ATOM 697 C C . LEU A 1 92 ? -16.294 2.823 2.700 1.00 96.00 92 LEU A C 1
ATOM 699 O O . LEU A 1 92 ? -16.320 2.495 1.513 1.00 96.00 92 LEU A O 1
ATOM 703 N N . TYR A 1 93 ? -16.625 1.972 3.672 1.00 97.38 93 TYR A N 1
ATOM 704 C CA . TYR A 1 93 ? -17.080 0.607 3.420 1.00 97.38 93 TYR A CA 1
ATOM 705 C C . TYR A 1 93 ? -18.393 0.575 2.620 1.00 97.38 93 TYR A C 1
ATOM 707 O O . TYR A 1 93 ? -18.505 -0.171 1.645 1.00 97.38 93 TYR A O 1
ATOM 715 N N . ARG A 1 94 ? -19.373 1.430 2.954 1.00 97.62 94 ARG A N 1
ATOM 716 C CA . ARG A 1 94 ? -20.621 1.564 2.178 1.00 97.62 94 ARG A CA 1
ATOM 717 C C . ARG A 1 94 ? -20.356 1.980 0.730 1.00 97.62 94 ARG A C 1
ATOM 719 O O . ARG A 1 94 ? -21.013 1.455 -0.173 1.00 97.62 94 ARG A O 1
ATOM 726 N N . HIS A 1 95 ? -19.404 2.884 0.495 1.00 97.19 95 HIS A N 1
ATOM 727 C CA . HIS A 1 95 ? -18.982 3.247 -0.859 1.00 97.19 95 HIS A CA 1
ATOM 728 C C . HIS A 1 95 ? -18.375 2.054 -1.603 1.00 97.19 95 HIS A C 1
ATOM 730 O O . HIS A 1 95 ? -18.826 1.754 -2.704 1.00 97.19 95 HIS A O 1
ATOM 736 N N . PHE A 1 96 ? -17.458 1.311 -0.977 1.00 97.12 96 PHE A N 1
ATOM 737 C CA . PHE A 1 96 ? -16.885 0.084 -1.546 1.00 97.12 96 PHE A CA 1
ATOM 738 C C . PHE A 1 96 ? -17.938 -0.975 -1.897 1.00 97.12 96 PHE A C 1
ATOM 740 O O . PHE A 1 96 ? -17.907 -1.553 -2.985 1.00 97.12 96 PHE A O 1
ATOM 747 N N . LYS A 1 97 ? -18.921 -1.210 -1.022 1.00 96.94 97 LYS A N 1
ATOM 748 C CA . LYS A 1 97 ? -19.986 -2.186 -1.298 1.00 96.94 97 LYS A CA 1
ATOM 749 C C . LYS A 1 97 ? -20.756 -1.844 -2.572 1.00 96.94 97 LYS A C 1
ATOM 751 O O . LYS A 1 97 ? -21.041 -2.747 -3.362 1.00 96.94 97 LYS A O 1
ATOM 756 N N . ARG A 1 98 ? -21.048 -0.558 -2.782 1.00 96.81 98 ARG A N 1
ATOM 757 C CA . ARG A 1 98 ? -21.757 -0.048 -3.965 1.00 96.81 98 ARG A CA 1
ATOM 758 C C . ARG A 1 98 ? -20.870 0.006 -5.207 1.00 96.81 98 ARG A C 1
ATOM 760 O O . ARG A 1 98 ? -21.354 -0.263 -6.299 1.00 96.81 98 ARG A O 1
ATOM 767 N N . ASP A 1 99 ? -19.595 0.333 -5.038 1.00 96.69 99 ASP A N 1
ATOM 768 C CA . ASP A 1 99 ? -18.659 0.574 -6.126 1.00 96.69 99 ASP A CA 1
ATOM 769 C C . ASP A 1 99 ? -17.252 0.074 -5.764 1.00 96.69 99 ASP A C 1
ATOM 771 O O . ASP A 1 99 ? -16.554 0.644 -4.922 1.00 96.69 99 ASP A O 1
ATOM 775 N N . VAL A 1 100 ? -16.813 -0.978 -6.462 1.00 96.62 100 VAL A N 1
ATOM 776 C CA . VAL A 1 100 ? -15.513 -1.637 -6.253 1.00 96.62 100 VAL A CA 1
ATOM 777 C C . VAL A 1 100 ? -14.324 -0.685 -6.425 1.00 96.62 100 VAL A C 1
ATOM 779 O O . VAL A 1 100 ? -13.234 -0.941 -5.918 1.00 96.62 100 VAL A O 1
ATOM 782 N N . ARG A 1 101 ? -14.503 0.460 -7.092 1.00 95.88 101 ARG A N 1
ATOM 783 C CA . ARG A 1 101 ? -13.432 1.451 -7.242 1.00 95.88 101 ARG A CA 1
ATOM 784 C C . ARG A 1 101 ? -12.989 2.042 -5.896 1.00 95.88 101 ARG A C 1
ATOM 786 O O . ARG A 1 101 ? -11.833 2.425 -5.755 1.00 95.88 101 ARG A O 1
ATOM 793 N N . TYR A 1 102 ? -13.835 2.019 -4.868 1.00 97.19 102 TYR A N 1
ATOM 794 C CA . TYR A 1 102 ? -13.443 2.444 -3.519 1.00 97.19 102 TYR A CA 1
ATOM 795 C C . TYR A 1 102 ? -12.592 1.410 -2.761 1.00 97.19 102 TYR A C 1
ATOM 797 O O . TYR A 1 102 ? -12.123 1.711 -1.666 1.00 97.19 102 TYR A O 1
ATOM 805 N N . GLU A 1 103 ? -12.341 0.215 -3.314 1.00 97.12 103 GLU A N 1
ATOM 806 C CA . GLU A 1 103 ? -11.518 -0.812 -2.653 1.00 97.12 103 GLU A CA 1
ATOM 807 C C . GLU A 1 103 ? -10.107 -0.292 -2.329 1.00 97.12 103 GLU A C 1
ATOM 809 O O . GLU A 1 103 ? -9.590 -0.550 -1.242 1.00 97.12 103 GLU A O 1
ATOM 814 N N . ARG A 1 104 ? -9.504 0.494 -3.238 1.00 95.75 104 ARG A N 1
ATOM 815 C CA . ARG A 1 104 ? -8.193 1.130 -3.018 1.00 95.75 104 ARG A CA 1
ATOM 816 C C . ARG A 1 104 ? -8.233 2.068 -1.819 1.00 95.75 104 ARG A C 1
ATOM 818 O O . ARG A 1 104 ? -7.411 1.919 -0.920 1.00 95.75 104 ARG A O 1
ATOM 825 N N . SER A 1 105 ? -9.181 3.003 -1.801 1.00 95.81 105 SER A N 1
ATOM 826 C CA . SER A 1 105 ? -9.320 3.983 -0.721 1.00 95.81 105 SER A CA 1
ATOM 827 C C . SER A 1 105 ? -9.586 3.292 0.618 1.00 95.81 105 SER A C 1
ATOM 829 O O . SER A 1 105 ? -8.955 3.635 1.614 1.00 95.81 105 SER A O 1
ATOM 831 N N . LEU A 1 106 ? -10.441 2.260 0.638 1.00 97.12 106 LEU A N 1
ATOM 832 C CA . LEU A 1 106 ? -10.701 1.449 1.830 1.00 97.12 106 LEU A CA 1
ATOM 833 C C . LEU A 1 106 ? -9.436 0.736 2.320 1.00 97.12 106 LEU A C 1
ATOM 835 O O . LEU A 1 106 ? -9.104 0.821 3.500 1.00 97.12 106 LEU A O 1
ATOM 839 N N . ARG A 1 107 ? -8.689 0.075 1.427 1.00 96.31 107 ARG A N 1
ATOM 840 C CA . ARG A 1 107 ? -7.412 -0.557 1.787 1.00 96.31 107 ARG A CA 1
ATOM 841 C C . ARG A 1 107 ? -6.427 0.467 2.342 1.00 96.31 107 ARG A C 1
ATOM 843 O O . ARG A 1 107 ? -5.807 0.202 3.366 1.00 96.31 107 ARG A O 1
ATOM 850 N N . GLN A 1 108 ? -6.285 1.618 1.691 1.00 94.38 108 GLN A N 1
ATOM 851 C CA . GLN A 1 108 ? -5.353 2.660 2.113 1.00 94.38 108 GLN A CA 1
ATOM 852 C C . GLN A 1 108 ? -5.709 3.271 3.465 1.00 94.38 108 GLN A C 1
ATOM 854 O O . GLN A 1 108 ? -4.801 3.541 4.241 1.00 94.38 108 GLN A O 1
ATOM 859 N N . ALA A 1 109 ? -6.997 3.418 3.781 1.00 96.25 109 ALA A N 1
ATOM 860 C CA . ALA A 1 109 ? -7.438 3.875 5.094 1.00 96.25 109 ALA A CA 1
ATOM 861 C C . ALA A 1 109 ? -6.884 2.965 6.203 1.00 96.25 109 ALA A C 1
ATOM 863 O O . ALA A 1 109 ? -6.173 3.422 7.092 1.00 96.25 109 ALA A O 1
ATOM 864 N N . TYR A 1 110 ? -7.054 1.645 6.071 1.00 97.44 110 TYR A N 1
ATOM 865 C CA . TYR A 1 110 ? -6.446 0.692 7.008 1.00 97.44 110 TYR A CA 1
ATOM 866 C C . TYR A 1 110 ? -4.915 0.618 6.902 1.00 97.44 110 TYR A C 1
ATOM 868 O O . TYR A 1 110 ? -4.253 0.133 7.823 1.00 97.44 110 TYR A O 1
ATOM 876 N N . MET A 1 111 ? -4.315 1.114 5.811 1.00 93.69 111 MET A N 1
ATOM 877 C CA . MET A 1 111 ? -2.863 1.297 5.693 1.00 93.69 111 MET A CA 1
ATOM 878 C C . MET A 1 111 ? -2.282 2.397 6.582 1.00 93.69 111 MET A C 1
ATOM 880 O O . MET A 1 111 ? -1.086 2.368 6.861 1.00 93.69 111 MET A O 1
ATOM 884 N N . LEU A 1 112 ? -3.123 3.282 7.115 1.00 93.50 112 LEU A N 1
ATOM 885 C CA . LEU A 1 112 ? -2.700 4.331 8.041 1.00 93.50 112 LEU A CA 1
ATOM 886 C C . LEU A 1 112 ? -2.367 3.795 9.438 1.00 93.50 112 LEU A C 1
ATOM 888 O O . LEU A 1 112 ? -1.543 4.377 10.138 1.00 93.50 112 LEU A O 1
ATOM 892 N N . PHE A 1 113 ? -2.972 2.680 9.851 1.00 96.44 113 PHE A N 1
ATOM 893 C CA . PHE A 1 113 ? -2.720 2.077 11.161 1.00 96.44 113 PHE A CA 1
ATOM 894 C C . PHE A 1 113 ? -1.424 1.269 11.142 1.00 96.44 113 PHE A C 1
ATOM 896 O O . PHE A 1 113 ? -1.430 0.054 10.970 1.00 96.44 113 PHE A O 1
ATOM 903 N N . ALA A 1 114 ? -0.286 1.950 11.239 1.00 92.38 114 ALA A N 1
ATOM 904 C CA . ALA A 1 114 ? 1.029 1.322 11.311 1.00 92.38 114 ALA A CA 1
ATOM 905 C C . ALA A 1 114 ? 1.970 2.113 12.234 1.00 92.38 114 ALA A C 1
ATOM 907 O O . ALA A 1 114 ? 1.827 3.335 12.332 1.00 92.38 114 ALA A O 1
ATOM 908 N N . PRO A 1 115 ? 2.995 1.469 12.826 1.00 89.06 115 PRO A N 1
ATOM 909 C CA . PRO A 1 115 ? 3.981 2.163 13.658 1.00 89.06 115 PRO A CA 1
ATOM 910 C C . PRO A 1 115 ? 4.674 3.321 12.928 1.00 89.06 115 PRO A C 1
ATOM 912 O O . PRO A 1 115 ? 4.802 4.422 13.458 1.00 89.06 115 PRO A O 1
ATOM 915 N N . ARG A 1 116 ? 5.055 3.105 11.662 1.00 84.50 116 ARG A N 1
ATOM 916 C CA . ARG A 1 116 ? 5.729 4.108 10.814 1.00 84.50 116 ARG A CA 1
ATOM 917 C C . ARG A 1 116 ? 4.883 5.351 10.546 1.00 84.50 116 ARG A C 1
ATOM 919 O O . ARG A 1 116 ? 5.421 6.392 10.180 1.00 84.50 116 ARG A O 1
ATOM 926 N N . GLU A 1 117 ? 3.573 5.246 10.740 1.00 84.38 117 GLU A N 1
ATOM 927 C CA . GLU A 1 117 ? 2.646 6.348 10.541 1.00 84.38 117 GLU A CA 1
ATOM 928 C C . GLU A 1 117 ? 2.467 7.211 11.799 1.00 84.38 117 GLU A C 1
ATOM 930 O O . GLU A 1 117 ? 1.785 8.231 11.724 1.00 84.38 117 GLU A O 1
ATOM 935 N N . GLY A 1 118 ? 3.126 6.874 12.914 1.00 85.94 118 GLY A N 1
ATOM 936 C CA . GLY A 1 118 ? 3.047 7.625 14.172 1.00 85.94 118 GLY A CA 1
ATOM 937 C C . GLY A 1 118 ? 1.795 7.318 14.995 1.00 85.94 118 GLY A C 1
ATOM 938 O O . GLY A 1 118 ? 1.428 8.108 15.856 1.00 85.94 118 GLY A O 1
ATOM 939 N N . ILE A 1 119 ? 1.129 6.195 14.716 1.00 91.81 119 ILE A N 1
ATOM 940 C CA . ILE A 1 119 ? -0.020 5.717 15.487 1.00 91.81 119 ILE A CA 1
ATOM 941 C C . ILE A 1 119 ? 0.473 5.035 16.775 1.00 91.81 119 ILE A C 1
ATOM 943 O O . ILE A 1 119 ? 1.373 4.190 16.720 1.00 91.81 119 ILE A O 1
ATOM 947 N N . SER A 1 120 ? -0.118 5.388 17.920 1.00 93.06 120 SER A N 1
ATOM 948 C CA . SER A 1 120 ? 0.113 4.723 19.211 1.00 93.06 120 SER A CA 1
ATOM 949 C C . SER A 1 120 ? -0.703 3.431 19.299 1.00 93.06 120 SER A C 1
ATOM 951 O O . SER A 1 120 ? -1.861 3.385 18.881 1.00 93.06 120 SER A O 1
ATOM 953 N N . ILE A 1 121 ? -0.093 2.368 19.831 1.00 96.06 121 ILE A N 1
ATOM 954 C CA . ILE A 1 121 ? -0.812 1.118 20.103 1.00 96.06 121 ILE A CA 1
ATOM 955 C C . ILE A 1 121 ? -1.762 1.277 21.293 1.00 96.06 121 ILE A C 1
ATOM 957 O O . ILE A 1 121 ? -2.842 0.699 21.278 1.00 96.06 121 ILE A O 1
ATOM 961 N N . GLU A 1 122 ? -1.406 2.107 22.271 1.00 96.69 122 GLU A N 1
ATOM 962 C CA . GLU A 1 122 ? -2.218 2.403 23.451 1.00 96.69 122 GLU A CA 1
ATOM 963 C C . GLU A 1 122 ? -3.542 3.074 23.062 1.00 96.69 122 GLU A C 1
ATOM 965 O O . GLU A 1 122 ? -4.599 2.683 23.560 1.00 96.69 122 GLU A O 1
ATOM 970 N N . ASP A 1 123 ? -3.509 4.011 22.108 1.00 97.00 123 ASP A N 1
ATOM 971 C CA . ASP A 1 123 ? -4.727 4.632 21.575 1.00 97.00 123 ASP A CA 1
ATOM 972 C C . ASP A 1 123 ? -5.625 3.603 20.861 1.00 97.00 123 ASP A C 1
ATOM 974 O O . ASP A 1 123 ? -6.851 3.629 20.990 1.00 97.00 123 ASP A O 1
ATOM 978 N N . LEU A 1 124 ? -5.027 2.661 20.118 1.00 98.38 124 LEU A N 1
ATOM 979 C CA . LEU A 1 124 ? -5.766 1.582 19.452 1.00 98.38 124 LEU A CA 1
ATOM 980 C C . LEU A 1 124 ? -6.350 0.580 20.456 1.00 98.38 124 LEU A C 1
ATOM 982 O O . LEU A 1 124 ? -7.463 0.091 20.258 1.00 98.38 124 LEU A O 1
ATOM 986 N N . ASP A 1 125 ? -5.621 0.267 21.527 1.00 98.50 125 ASP A N 1
ATOM 987 C CA . ASP A 1 125 ? -6.103 -0.595 22.604 1.00 98.50 125 ASP A CA 1
ATOM 988 C C . ASP A 1 125 ? -7.292 0.033 23.327 1.00 98.50 125 ASP A C 1
ATOM 990 O O . ASP A 1 125 ? -8.292 -0.652 23.560 1.00 98.50 125 ASP A O 1
ATOM 994 N N . LEU A 1 126 ? -7.224 1.336 23.611 1.00 98.25 126 LEU A N 1
ATOM 995 C CA . LEU A 1 126 ? -8.333 2.070 24.207 1.00 98.25 126 LEU A CA 1
ATOM 996 C C . LEU A 1 126 ? -9.544 2.121 23.268 1.00 98.25 126 LEU A C 1
ATOM 998 O O . LEU A 1 126 ? -10.664 1.875 23.710 1.00 98.25 126 LEU A O 1
ATOM 1002 N N . TRP A 1 127 ? -9.340 2.365 21.971 1.00 98.62 127 TRP A N 1
ATOM 1003 C CA . TRP A 1 127 ? -10.429 2.351 20.990 1.00 98.62 127 TRP A CA 1
ATOM 1004 C C . TRP A 1 127 ? -11.144 0.994 20.936 1.00 98.62 127 TRP A C 1
ATOM 1006 O O . TRP A 1 127 ? -12.378 0.938 20.989 1.00 98.62 127 TRP A O 1
ATOM 1016 N N . VAL A 1 128 ? -10.388 -0.109 20.891 1.00 98.75 128 VAL A N 1
ATOM 1017 C CA . VAL A 1 128 ? -10.963 -1.462 20.908 1.00 98.75 128 VAL A CA 1
ATOM 1018 C C . VAL A 1 128 ? -11.696 -1.739 22.219 1.00 98.75 128 VAL A C 1
ATOM 1020 O O . VAL A 1 128 ? -12.797 -2.287 22.180 1.00 98.75 128 VAL A O 1
ATOM 1023 N N . ALA A 1 129 ? -11.128 -1.349 23.364 1.00 98.50 129 ALA A N 1
ATOM 1024 C CA . ALA A 1 129 ? -11.760 -1.535 24.670 1.00 98.50 129 ALA A CA 1
ATOM 1025 C C . ALA A 1 129 ? -13.082 -0.760 24.801 1.00 98.50 129 ALA A C 1
ATOM 1027 O O . ALA A 1 129 ? -14.025 -1.262 25.409 1.00 98.50 129 ALA A O 1
ATOM 1028 N N . THR A 1 130 ? -13.164 0.433 24.208 1.00 98.44 130 THR A N 1
ATOM 1029 C CA . THR A 1 130 ? -14.357 1.286 24.271 1.00 98.44 130 THR A CA 1
ATOM 1030 C C . THR A 1 130 ? -15.459 0.838 23.315 1.00 98.44 130 THR A C 1
ATOM 1032 O O . THR A 1 130 ? -16.633 0.883 23.674 1.00 98.44 130 THR A O 1
ATOM 1035 N N . THR A 1 131 ? -15.112 0.433 22.092 1.00 98.31 131 THR A N 1
ATOM 1036 C CA . THR A 1 131 ? -16.108 0.244 21.019 1.00 98.31 131 THR A CA 1
ATOM 1037 C C . THR A 1 131 ? -16.366 -1.213 20.658 1.00 98.31 131 THR A C 1
ATOM 1039 O O . THR A 1 131 ? -17.481 -1.553 20.263 1.00 98.31 131 THR A O 1
ATOM 1042 N N . ALA A 1 132 ? -15.348 -2.076 20.755 1.00 98.25 132 ALA A N 1
ATOM 1043 C CA . ALA A 1 132 ? -15.376 -3.452 20.258 1.00 98.25 132 ALA A CA 1
ATOM 1044 C C . ALA A 1 132 ? -15.999 -3.590 18.842 1.00 98.25 132 ALA A C 1
ATOM 1046 O O . ALA A 1 132 ? -16.713 -4.564 18.553 1.00 98.25 132 ALA A O 1
ATOM 1047 N N . SER A 1 133 ? -15.765 -2.605 17.966 1.00 98.50 133 SER A N 1
ATOM 1048 C CA . SER A 1 133 ? -16.284 -2.551 16.593 1.00 98.50 133 SER A CA 1
ATOM 1049 C C . SER A 1 133 ? -15.403 -3.338 15.616 1.00 98.50 133 SER A C 1
ATOM 1051 O O . SER A 1 133 ? -14.224 -3.588 15.876 1.00 98.50 133 SER A O 1
ATOM 1053 N N . ASP A 1 134 ? -15.951 -3.710 14.455 1.00 98.62 134 ASP A N 1
ATOM 1054 C CA . ASP A 1 134 ? -15.165 -4.306 13.367 1.00 98.62 134 ASP A CA 1
ATOM 1055 C C . ASP A 1 134 ? -14.044 -3.375 12.886 1.00 98.62 134 ASP A C 1
ATOM 1057 O O . ASP A 1 134 ? -12.945 -3.840 12.577 1.00 98.62 134 ASP A O 1
ATOM 1061 N N . VAL A 1 135 ? -14.292 -2.062 12.872 1.00 98.44 135 VAL A N 1
ATOM 1062 C CA . VAL A 1 135 ? -13.309 -1.059 12.455 1.00 98.44 135 VAL A CA 1
ATOM 1063 C C . VAL A 1 135 ? -12.133 -1.001 13.429 1.00 98.44 135 VAL A C 1
ATOM 1065 O O . VAL A 1 135 ? -10.989 -1.081 12.977 1.00 98.44 135 VAL A O 1
ATOM 1068 N N . ALA A 1 136 ? -12.394 -0.916 14.736 1.00 98.62 136 ALA A N 1
ATOM 1069 C CA . ALA A 1 136 ? -11.361 -0.851 15.766 1.00 98.62 136 ALA A CA 1
ATOM 1070 C C . ALA A 1 136 ? -10.504 -2.125 15.776 1.00 98.62 136 ALA A C 1
ATOM 1072 O O . ALA A 1 136 ? -9.271 -2.055 15.773 1.00 98.62 136 ALA A O 1
ATOM 1073 N N . TYR A 1 137 ? -11.148 -3.297 15.710 1.00 98.88 137 TYR A N 1
ATOM 1074 C CA . TYR A 1 137 ? -10.446 -4.577 15.616 1.00 98.88 137 TYR A CA 1
ATOM 1075 C C . TYR A 1 137 ? -9.573 -4.652 14.356 1.00 98.88 137 TYR A C 1
ATOM 1077 O O . TYR A 1 137 ? -8.388 -4.969 14.450 1.00 98.88 137 TYR A O 1
ATOM 1085 N N . ALA A 1 138 ? -10.097 -4.290 13.182 1.00 98.75 138 ALA A N 1
ATOM 1086 C CA . ALA A 1 138 ? -9.310 -4.305 11.950 1.00 98.75 138 ALA A CA 1
ATOM 1087 C C . ALA A 1 138 ? -8.152 -3.295 11.975 1.00 98.75 138 ALA A C 1
ATOM 1089 O O . ALA A 1 138 ? -7.067 -3.603 11.483 1.00 98.75 138 ALA A O 1
ATOM 1090 N N . ALA A 1 139 ? -8.342 -2.115 12.571 1.00 98.62 139 ALA A N 1
ATOM 1091 C CA . ALA A 1 139 ? -7.294 -1.110 12.726 1.00 98.62 139 ALA A CA 1
ATOM 1092 C C . ALA A 1 139 ? -6.140 -1.622 13.600 1.00 98.62 139 ALA A C 1
ATOM 1094 O O . ALA A 1 139 ? -4.976 -1.580 13.188 1.00 98.62 139 ALA A O 1
ATOM 1095 N N . ARG A 1 140 ? -6.457 -2.175 14.777 1.00 98.81 140 ARG A N 1
ATOM 1096 C CA . ARG A 1 140 ? -5.455 -2.746 15.684 1.00 98.81 140 ARG A CA 1
ATOM 1097 C C . ARG A 1 140 ? -4.786 -3.993 15.103 1.00 98.81 140 ARG A C 1
ATOM 1099 O O . ARG A 1 140 ? -3.567 -4.139 15.206 1.00 98.81 140 ARG A O 1
ATOM 1106 N N . GLY A 1 141 ? -5.553 -4.848 14.430 1.00 98.81 141 GLY A N 1
ATOM 1107 C CA . GLY A 1 141 ? -5.042 -6.012 13.711 1.00 98.81 141 GLY A CA 1
ATOM 1108 C C . GLY A 1 141 ? -4.051 -5.626 12.609 1.00 98.81 141 GLY A C 1
ATOM 1109 O O . GLY A 1 141 ? -2.945 -6.162 12.561 1.00 98.81 141 GLY A O 1
ATOM 1110 N N . ALA A 1 142 ? -4.393 -4.634 11.781 1.00 98.62 142 ALA A N 1
ATOM 1111 C CA . ALA A 1 142 ? -3.514 -4.108 10.734 1.00 98.62 142 ALA A CA 1
ATOM 1112 C C . ALA A 1 142 ? -2.219 -3.501 11.303 1.00 98.62 142 ALA A C 1
ATOM 1114 O O . ALA A 1 142 ? -1.134 -3.724 10.753 1.00 98.62 142 ALA A O 1
ATOM 1115 N N . TYR A 1 143 ? -2.312 -2.782 12.427 1.00 98.75 143 TYR A N 1
ATOM 1116 C CA . TYR A 1 143 ? -1.148 -2.243 13.131 1.00 98.75 143 TYR A CA 1
ATOM 1117 C C . TYR A 1 143 ? -0.201 -3.352 13.588 1.00 98.75 143 TYR A C 1
ATOM 1119 O O . TYR A 1 143 ? 0.987 -3.327 13.258 1.00 98.75 143 TYR A O 1
ATOM 1127 N N . LYS A 1 144 ? -0.725 -4.356 14.300 1.00 98.75 144 LYS A N 1
ATOM 1128 C CA . LYS A 1 144 ? 0.062 -5.483 14.820 1.00 98.75 144 LYS A CA 1
ATOM 1129 C C . LYS A 1 144 ? 0.666 -6.325 13.695 1.00 98.75 144 LYS A C 1
ATOM 1131 O O . LYS A 1 144 ? 1.829 -6.712 13.785 1.00 98.75 144 LYS A O 1
ATOM 1136 N N . ALA A 1 145 ? -0.077 -6.541 12.606 1.00 98.44 145 ALA A N 1
ATOM 1137 C CA . ALA A 1 145 ? 0.430 -7.222 11.418 1.00 98.44 145 ALA A CA 1
ATOM 1138 C C . ALA A 1 145 ? 1.677 -6.513 10.862 1.00 98.44 145 ALA A C 1
ATOM 1140 O O . ALA A 1 145 ? 2.700 -7.144 10.613 1.00 98.44 145 ALA A O 1
ATOM 1141 N N . ARG A 1 146 ? 1.639 -5.184 10.725 1.00 97.25 146 ARG A N 1
ATOM 1142 C CA . ARG A 1 146 ? 2.791 -4.409 10.231 1.00 97.25 146 ARG A CA 1
ATOM 1143 C C . ARG A 1 146 ? 3.934 -4.344 11.223 1.00 97.25 146 ARG A C 1
ATOM 1145 O O . ARG A 1 146 ? 5.084 -4.469 10.812 1.00 97.25 146 ARG A O 1
ATOM 1152 N N . LEU A 1 147 ? 3.625 -4.193 12.508 1.00 97.38 147 LEU A N 1
ATOM 1153 C CA . LEU A 1 147 ? 4.629 -4.206 13.564 1.00 97.38 147 LEU A CA 1
ATOM 1154 C C . LEU A 1 147 ? 5.432 -5.514 13.549 1.00 97.38 147 LEU A C 1
ATOM 1156 O O . LEU A 1 147 ? 6.653 -5.475 13.685 1.00 97.38 147 LEU A O 1
ATOM 1160 N N . GLY A 1 148 ? 4.781 -6.655 13.302 1.00 97.19 148 GLY A N 1
ATOM 1161 C CA . GLY A 1 148 ? 5.472 -7.933 13.151 1.00 97.19 148 GLY A CA 1
ATOM 1162 C C . GLY A 1 148 ? 6.514 -7.914 12.027 1.00 97.19 148 GLY A C 1
ATOM 1163 O O . GLY A 1 148 ? 7.681 -8.248 12.255 1.00 97.19 148 GLY A O 1
ATOM 1164 N N . PHE A 1 149 ? 6.139 -7.450 10.833 1.00 94.00 149 PHE A N 1
ATOM 1165 C CA . PHE A 1 149 ? 7.079 -7.295 9.716 1.00 94.00 149 PHE A CA 1
ATOM 1166 C C . PHE A 1 149 ? 8.190 -6.271 9.991 1.00 94.00 149 PHE A C 1
ATOM 1168 O O . PHE A 1 149 ? 9.345 -6.509 9.626 1.00 94.00 149 PHE A O 1
ATOM 1175 N N . ASP A 1 150 ? 7.867 -5.156 10.647 1.00 93.88 150 ASP A N 1
ATOM 1176 C CA . ASP A 1 150 ? 8.831 -4.113 11.008 1.00 93.88 150 ASP A CA 1
ATOM 1177 C C . ASP A 1 150 ? 9.899 -4.641 11.971 1.00 93.88 150 ASP A C 1
ATOM 1179 O O . ASP A 1 150 ? 11.094 -4.418 11.754 1.00 93.88 150 ASP A O 1
ATOM 1183 N N . VAL A 1 151 ? 9.486 -5.400 12.990 1.00 94.31 151 VAL A N 1
ATOM 1184 C CA . VAL A 1 151 ? 10.393 -6.007 13.972 1.00 94.31 151 VAL A CA 1
ATOM 1185 C C . VAL A 1 151 ? 11.272 -7.080 13.332 1.00 94.31 151 VAL A C 1
ATOM 1187 O O . VAL A 1 151 ? 12.478 -7.114 13.599 1.00 94.31 151 VAL A O 1
ATOM 1190 N N . ARG A 1 152 ? 10.722 -7.911 12.434 1.00 93.19 152 ARG A N 1
ATOM 1191 C CA . ARG A 1 152 ? 11.513 -8.875 11.647 1.00 93.19 152 ARG A CA 1
ATOM 1192 C C . ARG A 1 152 ? 12.588 -8.162 10.824 1.00 93.19 152 ARG A C 1
ATOM 1194 O O . ARG A 1 152 ? 13.760 -8.548 10.831 1.00 93.19 152 ARG A O 1
ATOM 1201 N N . GLY A 1 153 ? 12.184 -7.105 10.124 1.00 89.62 153 GLY A N 1
ATOM 1202 C CA . GLY A 1 153 ? 12.999 -6.384 9.158 1.00 89.62 153 GLY A CA 1
ATOM 1203 C C . GLY A 1 153 ? 13.110 -7.087 7.798 1.00 89.62 153 GLY A C 1
ATOM 1204 O O . GLY A 1 153 ? 12.511 -8.132 7.528 1.00 89.62 153 GLY A O 1
ATOM 1205 N N . GLY A 1 154 ? 13.899 -6.484 6.906 1.00 83.12 154 GLY A N 1
ATOM 1206 C CA . GLY A 1 154 ? 14.006 -6.896 5.500 1.00 83.12 154 GLY A CA 1
ATOM 1207 C C . GLY A 1 154 ? 15.015 -8.009 5.199 1.00 83.12 154 GLY A C 1
ATOM 1208 O O . GLY A 1 154 ? 15.151 -8.387 4.042 1.00 83.12 154 GLY A O 1
ATOM 1209 N N . LYS A 1 155 ? 15.739 -8.527 6.198 1.00 78.06 155 LYS A N 1
ATOM 1210 C CA . LYS A 1 155 ? 16.749 -9.578 5.987 1.00 78.06 155 LYS A CA 1
ATOM 1211 C C . LYS A 1 155 ? 16.100 -10.939 5.694 1.00 78.06 155 LYS A C 1
ATOM 1213 O O . LYS A 1 155 ? 14.937 -11.172 6.024 1.00 78.06 155 LYS A O 1
ATOM 1218 N N . THR A 1 156 ? 16.866 -11.834 5.073 1.00 78.50 156 THR A N 1
ATOM 1219 C CA . THR A 1 156 ? 16.493 -13.243 4.883 1.00 78.50 156 THR A CA 1
ATOM 1220 C C . THR A 1 156 ? 16.423 -13.974 6.227 1.00 78.50 156 THR A C 1
ATOM 1222 O O . THR A 1 156 ? 16.959 -13.497 7.232 1.00 78.50 156 THR A O 1
ATOM 1225 N N . ILE A 1 157 ? 15.728 -15.115 6.276 1.00 82.94 157 ILE A N 1
ATOM 1226 C CA . ILE A 1 157 ? 15.444 -15.819 7.538 1.00 82.94 157 ILE A CA 1
ATOM 1227 C C . ILE A 1 157 ? 16.722 -16.284 8.253 1.00 82.94 157 ILE A C 1
ATOM 1229 O O . ILE A 1 157 ? 16.834 -16.124 9.463 1.00 82.94 157 ILE A O 1
ATOM 1233 N N . ASP A 1 158 ? 17.725 -16.733 7.498 1.00 84.94 158 ASP A N 1
ATOM 1234 C CA . ASP A 1 158 ? 19.059 -17.121 7.975 1.00 84.94 158 ASP A CA 1
ATOM 1235 C C . ASP A 1 158 ? 19.841 -15.947 8.590 1.00 84.94 158 ASP A C 1
ATOM 1237 O O . ASP A 1 158 ? 20.700 -16.143 9.446 1.00 84.94 158 ASP A O 1
ATOM 1241 N N . LYS A 1 159 ? 19.515 -14.711 8.192 1.00 87.62 159 LYS A N 1
ATOM 1242 C CA . LYS A 1 159 ? 20.151 -13.470 8.668 1.00 87.62 159 LYS A CA 1
ATOM 1243 C C . LYS A 1 159 ? 19.302 -12.714 9.689 1.00 87.62 159 LYS A C 1
ATOM 1245 O O . LYS A 1 159 ? 19.65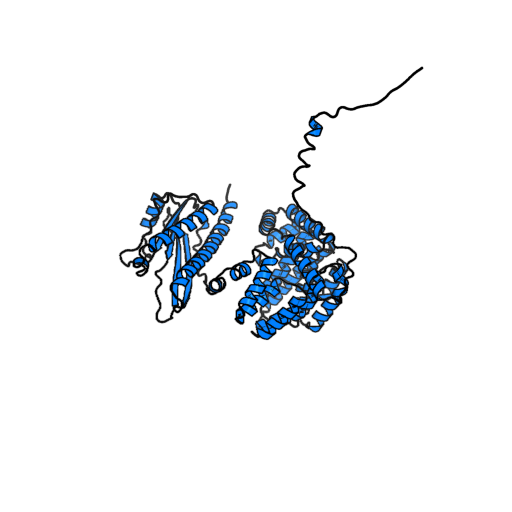5 -11.589 10.063 1.00 87.62 159 LYS A O 1
ATOM 1250 N N . THR A 1 160 ? 18.181 -13.290 10.117 1.00 90.06 160 THR A N 1
ATOM 1251 C CA . THR A 1 160 ? 17.248 -12.658 11.050 1.00 90.06 160 THR A CA 1
ATOM 1252 C C . THR A 1 160 ? 17.417 -13.281 12.440 1.00 90.06 160 THR A C 1
ATOM 1254 O O . THR A 1 160 ? 17.248 -14.488 12.584 1.00 90.06 160 THR A O 1
ATOM 1257 N N . PRO A 1 161 ? 17.746 -12.492 13.483 1.00 94.88 161 PRO A N 1
ATOM 1258 C CA . PRO A 1 161 ? 17.848 -12.994 14.851 1.00 94.88 161 PRO A CA 1
ATOM 1259 C C . PRO A 1 161 ? 16.576 -13.716 15.296 1.00 94.88 161 PRO A C 1
ATOM 1261 O O . PRO A 1 161 ? 15.476 -13.191 15.116 1.00 94.88 161 PRO A O 1
ATOM 1264 N N . ARG A 1 162 ? 16.735 -14.872 15.952 1.00 95.00 162 ARG A N 1
ATOM 1265 C CA . ARG A 1 162 ? 15.624 -15.702 16.442 1.00 95.00 162 ARG A CA 1
ATOM 1266 C C . ARG A 1 162 ? 14.598 -14.910 17.257 1.00 95.00 162 ARG A C 1
ATOM 1268 O O . ARG A 1 162 ? 13.411 -15.019 16.981 1.00 95.00 162 ARG A O 1
ATOM 1275 N N . GLN A 1 163 ? 15.055 -14.041 18.160 1.00 96.12 163 GLN A N 1
ATOM 1276 C CA . GLN A 1 163 ? 14.174 -13.182 18.959 1.00 96.12 163 GLN A CA 1
ATOM 1277 C C . GLN A 1 163 ? 13.226 -12.337 18.094 1.00 96.12 163 GLN A C 1
ATOM 1279 O O . GLN A 1 163 ? 12.045 -12.231 18.393 1.00 96.12 163 GLN A O 1
ATOM 1284 N N . ARG A 1 164 ? 13.710 -11.776 16.977 1.00 96.12 164 ARG A N 1
ATOM 1285 C CA . ARG A 1 164 ? 12.874 -10.965 16.074 1.00 96.12 164 ARG A CA 1
ATOM 1286 C C . ARG A 1 164 ? 11.840 -11.806 15.330 1.00 96.12 164 ARG A C 1
ATOM 1288 O O . ARG A 1 164 ? 10.767 -11.304 15.013 1.00 96.12 164 ARG A O 1
ATOM 1295 N N . ILE A 1 165 ? 12.162 -13.068 15.045 1.00 95.06 165 ILE A N 1
ATOM 1296 C CA . ILE A 1 165 ? 11.224 -14.029 14.452 1.00 95.06 165 ILE A CA 1
ATOM 1297 C C . ILE A 1 165 ? 10.128 -14.371 15.469 1.00 95.06 165 ILE A C 1
ATOM 1299 O O . ILE A 1 165 ? 8.949 -14.356 15.122 1.00 95.06 165 ILE A O 1
ATOM 1303 N N . GLU A 1 166 ? 10.505 -14.626 16.723 1.00 96.38 166 GLU A N 1
ATOM 1304 C CA . GLU A 1 166 ? 9.571 -14.905 17.821 1.00 96.38 166 GLU A CA 1
ATOM 1305 C C . GLU A 1 166 ? 8.669 -13.696 18.121 1.00 96.38 166 GLU A C 1
ATOM 1307 O O . GLU A 1 166 ? 7.455 -13.850 18.266 1.00 96.38 166 GLU A O 1
ATOM 1312 N N . ASP A 1 167 ? 9.225 -12.482 18.124 1.00 97.19 167 ASP A N 1
ATOM 1313 C CA . ASP A 1 167 ? 8.463 -11.244 18.294 1.00 97.19 167 ASP A CA 1
ATOM 1314 C C . ASP A 1 167 ? 7.491 -11.003 17.132 1.00 97.19 167 ASP A C 1
ATOM 1316 O O . ASP A 1 167 ? 6.317 -10.719 17.369 1.00 97.19 167 ASP A O 1
ATOM 1320 N N . MET A 1 168 ? 7.940 -11.173 15.881 1.00 97.62 168 MET A N 1
ATOM 1321 C CA . MET A 1 168 ? 7.063 -11.115 14.705 1.00 97.62 168 MET A CA 1
ATOM 1322 C C . MET A 1 168 ? 5.898 -12.097 14.845 1.00 97.62 168 MET A C 1
ATOM 1324 O O . MET A 1 168 ? 4.746 -11.712 14.653 1.00 97.62 168 MET A O 1
ATOM 1328 N N . HIS A 1 169 ? 6.188 -13.352 15.199 1.00 98.00 169 HIS A N 1
ATOM 1329 C CA . HIS A 1 169 ? 5.166 -14.381 15.352 1.00 98.00 169 HIS A CA 1
ATOM 1330 C C . HIS A 1 169 ? 4.148 -14.023 16.443 1.00 98.00 169 HIS A C 1
ATOM 1332 O O . HIS A 1 169 ? 2.945 -14.188 16.227 1.00 98.00 169 HIS A O 1
ATOM 1338 N N . ARG A 1 170 ? 4.598 -13.476 17.579 1.00 98.38 170 ARG A N 1
ATOM 1339 C CA . ARG A 1 170 ? 3.711 -12.985 18.642 1.00 98.38 170 ARG A CA 1
ATOM 1340 C C . ARG A 1 170 ? 2.781 -11.882 18.130 1.00 98.38 170 ARG A C 1
ATOM 1342 O O . ARG A 1 170 ? 1.567 -12.014 18.259 1.00 98.38 170 ARG A O 1
ATOM 1349 N N . TYR A 1 171 ? 3.322 -10.856 17.470 1.00 98.56 171 TYR A N 1
ATOM 1350 C CA . TYR A 1 171 ? 2.505 -9.772 16.912 1.00 98.56 171 TYR A CA 1
ATOM 1351 C C . TYR A 1 171 ? 1.522 -10.258 15.845 1.00 98.56 171 TYR A C 1
ATOM 1353 O O . TYR A 1 171 ? 0.370 -9.836 15.844 1.00 98.56 171 TYR A O 1
ATOM 1361 N N . HIS A 1 172 ? 1.936 -11.170 14.964 1.00 98.69 172 HIS A N 1
ATOM 1362 C CA . HIS A 1 172 ? 1.048 -11.759 13.962 1.00 98.69 172 HIS A CA 1
ATOM 1363 C C . HIS A 1 172 ? -0.051 -12.626 14.590 1.00 98.69 172 HIS A C 1
ATOM 1365 O O . HIS A 1 172 ? -1.177 -12.623 14.105 1.00 98.69 172 HIS A O 1
ATOM 1371 N N . THR A 1 173 ? 0.237 -13.324 15.688 1.00 98.69 173 THR A N 1
ATOM 1372 C CA . THR A 1 173 ? -0.764 -14.110 16.426 1.00 98.69 173 THR A CA 1
ATOM 1373 C C . THR A 1 173 ? -1.812 -13.207 17.075 1.00 98.69 173 THR A C 1
ATOM 1375 O O . THR A 1 173 ? -3.002 -13.515 17.048 1.00 98.69 173 THR A O 1
ATOM 1378 N N . ASP A 1 174 ? -1.401 -12.064 17.623 1.00 98.56 174 ASP A N 1
ATOM 1379 C CA . ASP A 1 174 ? -2.342 -11.090 18.179 1.00 98.56 174 ASP A CA 1
ATOM 1380 C C . ASP A 1 174 ? -3.104 -10.330 17.089 1.00 98.56 174 ASP A C 1
ATOM 1382 O O . ASP A 1 174 ? -4.300 -10.084 17.242 1.00 98.56 174 ASP A O 1
ATOM 1386 N N . ALA A 1 175 ? -2.450 -10.024 15.965 1.00 98.81 175 ALA A N 1
ATOM 1387 C CA . ALA A 1 175 ? -3.108 -9.486 14.780 1.00 98.81 175 ALA A CA 1
ATOM 1388 C C . ALA A 1 175 ? -4.187 -10.441 14.263 1.00 98.81 175 ALA A C 1
ATOM 1390 O O . ALA A 1 175 ? -5.293 -10.005 13.974 1.00 98.81 175 ALA A O 1
ATOM 1391 N N . PHE A 1 176 ? -3.893 -11.741 14.186 1.00 98.81 176 PHE A N 1
ATOM 1392 C CA . PHE A 1 176 ? -4.838 -12.761 13.741 1.00 98.81 176 PHE A CA 1
ATOM 1393 C C . PHE A 1 176 ? -6.137 -12.738 14.556 1.00 98.81 176 PHE A C 1
ATOM 1395 O O . PHE A 1 176 ? -7.210 -12.691 13.962 1.00 98.81 176 PHE A O 1
ATOM 1402 N N . LYS A 1 177 ? -6.048 -12.682 15.893 1.00 98.69 177 LYS A N 1
ATOM 1403 C CA . LYS A 1 177 ? -7.227 -12.603 16.775 1.00 98.69 177 LYS A CA 1
ATOM 1404 C C . LYS A 1 177 ? -8.080 -11.373 16.461 1.00 98.69 177 LYS A C 1
ATOM 1406 O O . LYS A 1 177 ? -9.285 -11.490 16.277 1.00 98.69 177 LYS A O 1
ATOM 1411 N N . ASP A 1 178 ? -7.453 -10.202 16.359 1.00 98.88 178 ASP A N 1
ATOM 1412 C CA . ASP A 1 178 ? -8.155 -8.953 16.053 1.00 98.88 178 ASP A CA 1
ATOM 1413 C C . ASP A 1 178 ? -8.798 -8.987 14.655 1.00 98.88 178 ASP A C 1
ATOM 1415 O O . ASP A 1 178 ? -9.962 -8.632 14.482 1.00 98.88 178 ASP A O 1
ATOM 1419 N N . LEU A 1 179 ? -8.071 -9.472 13.649 1.00 98.81 179 LEU A N 1
ATOM 1420 C CA . LEU A 1 179 ? -8.571 -9.576 12.279 1.00 98.81 179 LEU A CA 1
ATOM 1421 C C . LEU A 1 179 ? -9.739 -10.567 12.169 1.00 98.81 179 LEU A C 1
ATOM 1423 O O . LEU A 1 179 ? -10.687 -10.298 11.433 1.00 98.81 179 LEU A O 1
ATOM 1427 N N . GLN A 1 180 ? -9.715 -11.670 12.923 1.00 98.75 180 GLN A N 1
ATOM 1428 C CA . GLN A 1 180 ? -10.850 -12.589 13.019 1.00 98.75 180 GLN A CA 1
ATOM 1429 C C . GLN A 1 180 ? -12.074 -11.920 13.643 1.00 98.75 180 GLN A C 1
ATOM 1431 O O . GLN A 1 180 ? -13.143 -11.972 13.045 1.00 98.75 180 GLN A O 1
ATOM 1436 N N . MET A 1 181 ? -11.919 -11.219 14.772 1.00 98.75 181 MET A N 1
ATOM 1437 C CA . MET A 1 181 ? -13.025 -10.487 15.405 1.00 98.75 181 MET A CA 1
ATOM 1438 C C . MET A 1 181 ? -13.650 -9.455 14.455 1.00 98.75 181 MET A C 1
ATOM 1440 O O . MET A 1 181 ? -14.871 -9.287 14.419 1.00 98.75 181 MET A O 1
ATOM 1444 N N . ALA A 1 182 ? -12.824 -8.773 13.655 1.00 98.81 182 ALA A N 1
ATOM 1445 C CA . ALA A 1 182 ? -13.307 -7.851 12.635 1.00 98.81 182 ALA A CA 1
ATOM 1446 C C . ALA A 1 182 ? -14.107 -8.567 11.536 1.00 98.81 182 ALA A C 1
ATOM 1448 O O . ALA A 1 182 ? -15.178 -8.100 11.152 1.00 98.81 182 ALA A O 1
ATOM 1449 N N . ILE A 1 183 ? -13.618 -9.713 11.055 1.00 98.62 183 ILE A N 1
ATOM 1450 C CA . ILE A 1 183 ? -14.278 -10.523 10.021 1.00 98.62 183 ILE A CA 1
ATOM 1451 C C . ILE A 1 183 ? -15.594 -11.124 10.525 1.00 98.62 183 ILE A C 1
ATOM 1453 O O . ILE A 1 183 ? -16.577 -11.112 9.791 1.00 98.62 183 ILE A O 1
ATOM 1457 N N . GLU A 1 184 ? -15.651 -11.602 11.767 1.00 98.44 184 GLU A N 1
ATOM 1458 C CA . GLU A 1 184 ? -16.878 -12.133 12.373 1.00 98.44 184 GLU A CA 1
ATOM 1459 C C . GLU A 1 184 ? -17.994 -11.082 12.414 1.00 98.44 184 GLU A C 1
ATOM 1461 O O . GLU A 1 184 ? -19.158 -11.386 12.149 1.00 98.44 184 GLU A O 1
ATOM 1466 N N . LYS A 1 185 ? -17.638 -9.826 12.699 1.00 98.56 185 LYS A N 1
ATOM 1467 C CA . LYS A 1 185 ? -18.577 -8.696 12.732 1.00 98.56 185 LYS A CA 1
ATOM 1468 C C . LYS A 1 185 ? -18.905 -8.160 11.340 1.00 98.56 185 LYS A C 1
ATOM 1470 O O . LYS A 1 185 ? -20.041 -7.764 11.086 1.00 98.56 185 LYS A O 1
ATOM 1475 N N . ASN A 1 186 ? -17.927 -8.141 10.439 1.00 98.25 186 ASN A N 1
ATOM 1476 C CA . ASN A 1 186 ? -18.078 -7.651 9.076 1.00 98.25 186 ASN A CA 1
ATOM 1477 C C . ASN A 1 186 ? -17.323 -8.543 8.076 1.00 98.25 186 ASN A C 1
ATOM 1479 O O . ASN A 1 186 ? -16.204 -8.223 7.657 1.00 98.25 186 ASN A O 1
ATOM 1483 N N . PRO A 1 187 ? -17.965 -9.622 7.592 1.00 98.00 187 PRO A N 1
ATOM 1484 C CA . PRO A 1 187 ? -17.314 -10.583 6.702 1.00 98.00 187 PRO A CA 1
ATOM 1485 C C . PRO A 1 187 ? -16.899 -10.002 5.345 1.00 98.00 187 PRO A C 1
ATOM 1487 O O . PRO A 1 187 ? -16.117 -10.613 4.622 1.00 98.00 187 PRO A O 1
ATOM 1490 N N . GLY A 1 188 ? -17.416 -8.822 4.980 1.00 96.50 188 GLY A N 1
ATOM 1491 C CA . GLY A 1 188 ? -17.069 -8.111 3.750 1.00 96.50 188 GLY A CA 1
ATOM 1492 C C . GLY A 1 188 ? -15.877 -7.157 3.876 1.00 96.50 188 GLY A C 1
ATOM 1493 O O . GLY A 1 188 ? -15.542 -6.497 2.889 1.00 96.50 188 GLY A O 1
ATOM 1494 N N . LEU A 1 189 ? -15.236 -7.052 5.046 1.00 97.81 189 LEU A N 1
ATOM 1495 C CA . LEU A 1 189 ? -14.125 -6.130 5.288 1.00 97.81 189 LEU A CA 1
ATOM 1496 C C . LEU A 1 189 ? -12.817 -6.637 4.652 1.00 97.81 189 LEU A C 1
ATOM 1498 O O . LEU A 1 189 ? -11.907 -7.123 5.320 1.00 97.81 189 LEU A O 1
ATOM 1502 N N . MET A 1 190 ? -12.717 -6.500 3.326 1.00 98.19 190 MET A N 1
ATOM 1503 C CA . MET A 1 190 ? -11.597 -6.993 2.508 1.00 98.19 190 MET A CA 1
ATOM 1504 C C . MET A 1 190 ? -10.188 -6.658 3.039 1.00 98.19 190 MET A C 1
ATOM 1506 O O . MET A 1 190 ? -9.323 -7.532 2.957 1.00 98.19 190 MET A O 1
ATOM 1510 N N . PRO A 1 191 ? -9.911 -5.465 3.614 1.00 98.31 191 PRO A N 1
ATOM 1511 C CA . PRO A 1 191 ? -8.594 -5.172 4.180 1.00 98.31 191 PRO A CA 1
ATOM 1512 C C . PRO A 1 191 ? -8.128 -6.168 5.249 1.00 98.31 191 PRO A C 1
ATOM 1514 O O . PRO A 1 191 ? -6.932 -6.446 5.295 1.00 98.31 191 PRO A O 1
ATOM 1517 N N . ALA A 1 192 ? -9.042 -6.739 6.043 1.00 98.62 192 ALA A N 1
ATOM 1518 C CA . ALA A 1 192 ? -8.686 -7.707 7.075 1.00 98.62 192 ALA A CA 1
ATOM 1519 C C . ALA A 1 192 ? -8.143 -9.012 6.468 1.00 98.62 192 ALA A C 1
ATOM 1521 O O . ALA A 1 192 ? -7.107 -9.517 6.896 1.00 98.62 192 ALA A O 1
ATOM 1522 N N . TYR A 1 193 ? -8.774 -9.507 5.399 1.00 98.81 193 TYR A N 1
ATOM 1523 C CA . TYR A 1 193 ? -8.292 -10.683 4.670 1.00 98.81 193 TYR A CA 1
ATOM 1524 C C . TYR A 1 193 ? -6.939 -10.449 4.004 1.00 98.81 193 TYR A C 1
ATOM 1526 O O . TYR A 1 193 ? -6.103 -11.348 3.984 1.00 98.81 193 TYR A O 1
ATOM 1534 N N . VAL A 1 194 ? -6.702 -9.245 3.472 1.00 98.69 194 VAL A N 1
ATOM 1535 C CA . VAL A 1 194 ? -5.399 -8.899 2.891 1.00 98.69 194 VAL A CA 1
ATOM 1536 C C . VAL A 1 194 ? -4.295 -9.055 3.936 1.00 98.69 194 VAL A C 1
ATOM 1538 O O . VAL A 1 194 ? -3.258 -9.642 3.637 1.00 98.69 194 VAL A O 1
ATOM 1541 N N . ASP A 1 195 ? -4.513 -8.565 5.157 1.00 98.62 195 ASP A N 1
ATOM 1542 C CA . ASP A 1 195 ? -3.516 -8.692 6.218 1.00 98.62 195 ASP A CA 1
ATOM 1543 C C . ASP A 1 195 ? -3.376 -10.151 6.683 1.00 98.62 195 ASP A C 1
ATOM 1545 O O . ASP A 1 195 ? -2.243 -10.611 6.817 1.00 98.62 195 ASP A O 1
ATOM 1549 N N . LEU A 1 196 ? -4.475 -10.918 6.790 1.00 98.69 196 LEU A N 1
ATOM 1550 C CA . LEU A 1 196 ? -4.438 -12.365 7.069 1.00 98.69 196 LEU A CA 1
ATOM 1551 C C . LEU A 1 196 ? -3.596 -13.154 6.055 1.00 98.69 196 LEU A C 1
ATOM 1553 O O . LEU A 1 196 ? -2.806 -14.008 6.459 1.00 98.69 196 LEU A O 1
ATOM 1557 N N . ILE A 1 197 ? -3.715 -12.864 4.755 1.00 98.75 197 ILE A N 1
ATOM 1558 C CA . ILE A 1 197 ? -2.908 -13.498 3.694 1.00 98.75 197 ILE A CA 1
ATOM 1559 C C . ILE A 1 197 ? -1.409 -13.259 3.933 1.00 98.75 197 ILE A C 1
ATOM 1561 O O . ILE A 1 197 ? -0.596 -14.180 3.826 1.00 98.75 197 ILE A O 1
ATOM 1565 N N . TRP A 1 198 ? -1.031 -12.031 4.293 1.00 98.00 198 TRP A N 1
ATOM 1566 C CA . TRP A 1 198 ? 0.366 -11.686 4.555 1.00 98.00 198 TRP A CA 1
ATOM 1567 C C . TRP A 1 198 ? 0.900 -12.341 5.827 1.00 98.00 198 TRP A C 1
ATOM 1569 O O . TRP A 1 198 ? 1.963 -12.968 5.793 1.00 98.00 198 TRP A O 1
ATOM 1579 N N . ILE A 1 199 ? 0.178 -12.233 6.944 1.00 98.12 199 ILE A N 1
ATOM 1580 C CA . ILE A 1 199 ? 0.672 -12.762 8.220 1.00 98.12 199 ILE A CA 1
ATOM 1581 C C . ILE A 1 199 ? 0.706 -14.296 8.242 1.00 98.12 199 ILE A C 1
ATOM 1583 O O . ILE A 1 199 ? 1.625 -14.855 8.835 1.00 98.12 199 ILE A O 1
ATOM 1587 N N . SER A 1 200 ? -0.204 -14.975 7.528 1.00 97.44 200 SER A N 1
ATOM 1588 C CA . SER A 1 200 ? -0.192 -16.445 7.375 1.00 97.44 200 SER A CA 1
ATOM 1589 C C . SER A 1 200 ? 0.949 -16.975 6.523 1.00 97.44 200 SER A C 1
ATOM 1591 O O . SER A 1 200 ? 1.367 -18.116 6.685 1.00 97.44 200 SER A O 1
ATOM 1593 N N . THR A 1 201 ? 1.495 -16.144 5.638 1.00 95.19 201 THR A N 1
ATOM 1594 C CA . THR A 1 201 ? 2.685 -16.502 4.858 1.00 95.19 201 THR A CA 1
ATOM 1595 C C . THR A 1 201 ? 3.948 -16.405 5.708 1.00 95.19 201 THR A C 1
ATOM 1597 O O . THR A 1 201 ? 4.862 -17.216 5.584 1.00 95.19 201 THR A O 1
ATOM 1600 N N . ALA A 1 202 ? 4.021 -15.391 6.570 1.00 93.31 202 ALA A N 1
ATOM 1601 C CA . ALA A 1 202 ? 5.225 -15.083 7.335 1.00 93.31 202 ALA A CA 1
ATOM 1602 C C . ALA A 1 202 ? 5.278 -15.759 8.711 1.00 93.31 202 ALA A C 1
ATOM 1604 O O . ALA A 1 202 ? 6.321 -15.750 9.365 1.00 93.31 202 ALA A O 1
ATOM 1605 N N . SER A 1 203 ? 4.162 -16.279 9.213 1.00 94.94 203 SER A N 1
ATOM 1606 C CA . SER A 1 203 ? 4.056 -16.835 10.559 1.00 94.94 203 SER A CA 1
ATOM 1607 C C . SER A 1 203 ? 3.085 -18.000 10.604 1.00 94.94 203 SER A C 1
ATOM 1609 O O . SER A 1 203 ? 2.083 -18.017 9.900 1.00 94.94 203 SER A O 1
ATOM 1611 N N . SER A 1 204 ? 3.376 -18.956 11.484 1.00 93.44 204 SER A N 1
ATOM 1612 C CA . SER A 1 204 ? 2.552 -20.148 11.683 1.00 93.44 204 SER A CA 1
ATOM 1613 C C . SER A 1 204 ? 1.299 -19.804 12.499 1.00 93.44 204 SER A C 1
ATOM 1615 O O . SER A 1 204 ? 1.262 -20.016 13.706 1.00 93.44 204 SER A O 1
ATOM 1617 N N . ILE A 1 205 ? 0.297 -19.207 11.855 1.00 96.31 205 ILE A N 1
ATOM 1618 C CA . ILE A 1 205 ? -1.027 -18.897 12.429 1.00 96.31 205 ILE A CA 1
ATOM 1619 C C . ILE A 1 205 ? -2.069 -19.907 11.905 1.00 96.31 205 ILE A C 1
ATOM 1621 O O . ILE A 1 205 ? -1.804 -20.562 10.896 1.00 96.31 205 ILE A O 1
ATOM 1625 N N . PRO A 1 206 ? -3.248 -20.068 12.539 1.00 97.19 206 PRO A N 1
ATOM 1626 C CA . PRO A 1 206 ? -4.179 -21.149 12.212 1.00 97.19 206 PRO A CA 1
ATOM 1627 C C . PRO A 1 206 ? -5.097 -20.783 11.032 1.00 97.19 206 PRO A C 1
ATOM 1629 O O . PRO A 1 206 ? -6.315 -20.916 11.102 1.00 97.19 206 PRO A O 1
ATOM 1632 N N . ILE A 1 207 ? -4.495 -20.280 9.955 1.00 97.88 207 ILE A N 1
ATOM 1633 C CA . ILE A 1 207 ? -5.109 -20.081 8.644 1.00 97.88 207 ILE A CA 1
ATOM 1634 C C . ILE A 1 207 ? -3.997 -20.036 7.597 1.00 97.88 207 ILE A C 1
ATOM 1636 O O . ILE A 1 207 ? -2.942 -19.446 7.830 1.00 97.88 207 ILE A O 1
ATOM 1640 N N . THR A 1 208 ? -4.218 -20.640 6.437 1.00 98.25 208 THR A N 1
ATOM 1641 C CA . THR A 1 208 ? -3.300 -20.536 5.299 1.00 98.25 208 THR A CA 1
ATOM 1642 C C . THR A 1 208 ? -3.612 -19.304 4.439 1.00 98.25 208 THR A C 1
ATOM 1644 O O . THR A 1 208 ? -4.757 -18.836 4.403 1.00 98.25 208 THR A O 1
ATOM 1647 N N . PRO A 1 209 ? -2.647 -18.809 3.638 1.00 98.25 209 PRO A N 1
ATOM 1648 C CA . PRO A 1 209 ? -2.912 -17.705 2.716 1.00 98.25 209 PRO A CA 1
ATOM 1649 C C . PRO A 1 209 ? -4.021 -18.024 1.705 1.00 98.25 209 PRO A C 1
ATOM 1651 O O . PRO A 1 209 ? -4.758 -17.136 1.277 1.00 98.25 209 PRO A O 1
ATOM 1654 N N . ARG A 1 210 ? -4.154 -19.303 1.319 1.00 98.12 210 ARG A N 1
ATOM 1655 C CA . ARG A 1 210 ? -5.185 -19.749 0.379 1.00 98.12 210 ARG A CA 1
ATOM 1656 C C . ARG A 1 210 ? -6.574 -19.732 1.008 1.00 98.12 210 ARG A C 1
ATOM 1658 O O . ARG A 1 210 ? -7.494 -19.229 0.372 1.00 98.12 210 ARG A O 1
ATOM 1665 N N . GLU A 1 211 ? -6.718 -20.235 2.231 1.00 98.50 211 GLU A N 1
ATOM 1666 C CA . GLU A 1 211 ? -7.996 -20.215 2.954 1.00 98.50 211 GLU A CA 1
ATOM 1667 C C . GLU A 1 211 ? -8.477 -18.780 3.188 1.00 98.50 211 GLU A C 1
ATOM 1669 O O . GLU A 1 211 ? -9.628 -18.468 2.888 1.00 98.50 211 GLU A O 1
ATOM 1674 N N . ALA A 1 212 ? -7.586 -17.879 3.620 1.00 98.69 212 ALA A N 1
ATOM 1675 C CA . ALA A 1 212 ? -7.917 -16.465 3.802 1.00 98.69 212 ALA A CA 1
ATOM 1676 C C . ALA A 1 212 ? -8.411 -15.813 2.497 1.00 98.69 212 ALA A C 1
ATOM 1678 O O . ALA A 1 212 ? -9.389 -15.061 2.498 1.00 98.69 212 ALA A O 1
ATOM 1679 N N . LEU A 1 213 ? -7.770 -16.128 1.366 1.00 98.69 213 LEU A N 1
ATOM 1680 C CA . LEU A 1 213 ? -8.228 -15.676 0.057 1.00 98.69 213 LEU A CA 1
ATOM 1681 C C . LEU A 1 213 ? -9.593 -16.278 -0.316 1.00 98.69 213 LEU A C 1
ATOM 1683 O O . LEU A 1 213 ? -10.446 -15.558 -0.834 1.00 98.69 213 LEU A O 1
ATOM 1687 N N . ASP A 1 214 ? -9.802 -17.576 -0.107 1.00 98.50 214 ASP A N 1
ATOM 1688 C CA . ASP A 1 214 ? -11.060 -18.239 -0.460 1.00 98.50 214 ASP A CA 1
ATOM 1689 C C . ASP A 1 214 ? -12.241 -17.656 0.313 1.00 98.50 214 ASP A C 1
ATOM 1691 O O . ASP A 1 214 ? -13.283 -17.382 -0.286 1.00 98.50 214 ASP A O 1
ATOM 1695 N N . MET A 1 215 ? -12.049 -17.357 1.601 1.00 98.44 215 MET A N 1
ATOM 1696 C CA . MET A 1 215 ? -13.026 -16.620 2.402 1.00 98.44 215 MET A CA 1
ATOM 1697 C C . MET A 1 215 ? -13.295 -15.225 1.819 1.00 98.44 215 MET A C 1
ATOM 1699 O O . MET A 1 215 ? -14.452 -14.853 1.618 1.00 98.44 215 MET A O 1
ATOM 1703 N N . ALA A 1 216 ? -12.251 -14.467 1.464 1.00 98.50 216 ALA A N 1
ATOM 1704 C CA . ALA A 1 216 ? -12.415 -13.141 0.863 1.00 98.50 216 ALA A CA 1
ATOM 1705 C C . ALA A 1 216 ? -13.233 -13.194 -0.440 1.00 98.50 216 ALA A C 1
ATOM 1707 O O . ALA A 1 216 ? -14.169 -12.420 -0.625 1.00 98.50 216 ALA A O 1
ATOM 1708 N N . ILE A 1 217 ? -12.921 -14.143 -1.330 1.00 97.81 217 ILE A N 1
ATOM 1709 C CA . ILE A 1 217 ? -13.611 -14.323 -2.617 1.00 97.81 217 ILE A CA 1
ATOM 1710 C C . ILE A 1 217 ? -15.055 -14.783 -2.423 1.00 97.81 217 ILE A C 1
ATOM 1712 O O . ILE A 1 217 ? -15.919 -14.390 -3.210 1.00 97.81 217 ILE A O 1
ATOM 1716 N N . HIS A 1 218 ? -15.311 -15.620 -1.416 1.00 97.69 218 HIS A N 1
ATOM 1717 C CA . HIS A 1 218 ? -16.658 -16.060 -1.070 1.00 97.69 218 HIS A CA 1
ATOM 1718 C C . HIS A 1 218 ? -17.556 -14.865 -0.720 1.00 97.69 218 HIS A C 1
ATOM 1720 O O . HIS A 1 218 ? -18.707 -14.819 -1.149 1.00 97.69 218 HIS A O 1
ATOM 1726 N N . HIS A 1 219 ? -17.017 -13.868 -0.012 1.00 97.50 219 HIS A N 1
ATOM 1727 C CA . HIS A 1 219 ? -17.760 -12.664 0.362 1.00 97.50 219 HIS A CA 1
ATOM 1728 C C . HIS A 1 219 ? -17.787 -11.576 -0.719 1.00 97.50 219 HIS A C 1
ATOM 1730 O O . HIS A 1 219 ? -18.813 -10.913 -0.891 1.00 97.50 219 HIS A O 1
ATOM 1736 N N . ASP A 1 220 ? -16.686 -11.365 -1.441 1.00 97.62 220 ASP A N 1
ATOM 1737 C CA . ASP A 1 220 ? -16.616 -10.406 -2.542 1.00 97.62 220 ASP A CA 1
ATOM 1738 C C . ASP A 1 220 ? -15.625 -10.863 -3.624 1.00 97.62 220 ASP A C 1
ATOM 1740 O O . ASP A 1 220 ? -14.415 -10.648 -3.554 1.00 97.62 220 ASP A O 1
ATOM 1744 N N . ASN A 1 221 ? -16.143 -11.468 -4.692 1.00 97.00 221 ASN A N 1
ATOM 1745 C CA . ASN A 1 221 ? -15.319 -11.973 -5.791 1.00 97.00 221 ASN A CA 1
ATOM 1746 C C . ASN A 1 221 ? -14.620 -10.871 -6.617 1.00 97.00 221 ASN A C 1
ATOM 1748 O O . ASN A 1 221 ? -13.712 -11.197 -7.394 1.00 97.00 221 ASN A O 1
ATOM 1752 N N . ARG A 1 222 ? -14.995 -9.598 -6.416 1.00 97.81 222 ARG A N 1
ATOM 1753 C CA . ARG A 1 222 ? -14.470 -8.416 -7.113 1.00 97.81 222 ARG A CA 1
ATOM 1754 C C . ARG A 1 222 ? -13.147 -7.925 -6.523 1.00 97.81 222 ARG A C 1
ATOM 1756 O O . ARG A 1 222 ? -12.500 -7.092 -7.156 1.00 97.81 222 ARG A O 1
ATOM 1763 N N . THR A 1 223 ? -12.747 -8.421 -5.344 1.00 97.62 223 THR A N 1
ATOM 1764 C CA . THR A 1 223 ? -11.569 -7.934 -4.609 1.00 97.62 223 THR A CA 1
ATOM 1765 C C . THR A 1 223 ? -10.279 -8.058 -5.421 1.00 97.62 223 THR A C 1
ATOM 1767 O O . THR A 1 223 ? -9.795 -9.153 -5.716 1.00 97.62 223 THR A O 1
ATOM 1770 N N . TYR A 1 224 ? -9.697 -6.921 -5.792 1.00 98.31 224 TYR A N 1
ATOM 1771 C CA . TYR A 1 224 ? -8.389 -6.865 -6.432 1.00 98.31 224 TYR A CA 1
ATOM 1772 C C . TYR A 1 224 ? -7.267 -7.038 -5.411 1.00 98.31 224 TYR A C 1
ATOM 1774 O O . TYR A 1 224 ? -6.308 -7.761 -5.675 1.00 98.31 224 TYR A O 1
ATOM 1782 N N . TYR A 1 225 ? -7.369 -6.403 -4.240 1.00 98.19 225 TYR A N 1
ATOM 1783 C CA . TYR A 1 225 ? -6.240 -6.326 -3.312 1.00 98.19 225 TYR A CA 1
ATOM 1784 C C . TYR A 1 225 ? -5.997 -7.629 -2.549 1.00 98.19 225 TYR A C 1
ATOM 1786 O O . TYR A 1 225 ? -4.834 -7.965 -2.333 1.00 98.19 225 TYR A O 1
ATOM 1794 N N . ALA A 1 226 ? -7.034 -8.407 -2.215 1.00 98.56 226 ALA A N 1
ATOM 1795 C CA . ALA A 1 226 ? -6.829 -9.738 -1.633 1.00 98.56 226 ALA A CA 1
ATOM 1796 C C . ALA A 1 226 ? -6.201 -10.698 -2.653 1.00 98.56 226 ALA A C 1
ATOM 1798 O O . ALA A 1 226 ? -5.269 -11.432 -2.333 1.00 98.56 226 ALA A O 1
ATOM 1799 N N . ARG A 1 227 ? -6.630 -10.632 -3.920 1.00 98.69 227 ARG A N 1
ATOM 1800 C CA . ARG A 1 227 ? -6.027 -11.421 -5.006 1.00 98.69 227 ARG A CA 1
ATOM 1801 C C . ARG A 1 227 ? -4.586 -11.024 -5.280 1.00 98.69 227 ARG A C 1
ATOM 1803 O O . ARG A 1 227 ? -3.752 -11.904 -5.452 1.00 98.69 227 ARG A O 1
ATOM 1810 N N . ARG A 1 228 ? -4.291 -9.721 -5.303 1.00 98.38 228 ARG A N 1
ATOM 1811 C CA . ARG A 1 228 ? -2.924 -9.211 -5.437 1.00 98.38 228 ARG A CA 1
ATOM 1812 C C . ARG A 1 228 ? -2.048 -9.721 -4.298 1.00 98.38 228 ARG A C 1
ATOM 1814 O O . ARG A 1 228 ? -1.018 -10.311 -4.579 1.00 98.38 228 ARG A O 1
ATOM 1821 N N . ALA A 1 229 ? -2.491 -9.583 -3.048 1.00 98.50 229 ALA A N 1
ATOM 1822 C CA . ALA A 1 229 ? -1.750 -10.097 -1.898 1.00 98.50 229 ALA A CA 1
ATOM 1823 C C . ALA A 1 229 ? -1.494 -11.605 -2.006 1.00 98.50 229 ALA A C 1
ATOM 1825 O O . ALA A 1 229 ? -0.390 -12.057 -1.725 1.00 98.50 229 ALA A O 1
ATOM 1826 N N . TYR A 1 230 ? -2.472 -12.382 -2.481 1.00 98.75 230 TYR A N 1
ATOM 1827 C CA . TYR A 1 230 ? -2.262 -13.810 -2.703 1.00 98.75 230 TYR A CA 1
ATOM 1828 C C . TYR A 1 230 ? -1.232 -14.095 -3.810 1.00 98.75 230 TYR A C 1
ATOM 1830 O O . TYR A 1 230 ? -0.375 -14.956 -3.649 1.00 98.75 230 TYR A O 1
ATOM 1838 N N . VAL A 1 231 ? -1.263 -13.354 -4.923 1.00 98.44 231 VAL A N 1
ATOM 1839 C CA . VAL A 1 231 ? -0.223 -13.458 -5.963 1.00 98.44 231 VAL A CA 1
ATOM 1840 C C . VAL A 1 231 ? 1.157 -13.121 -5.400 1.00 98.44 231 VAL A C 1
ATOM 1842 O O . VAL A 1 231 ? 2.122 -13.816 -5.705 1.00 98.44 231 VAL A O 1
ATOM 1845 N N . ASP A 1 232 ? 1.247 -12.092 -4.561 1.00 96.94 232 ASP A N 1
ATOM 1846 C CA . ASP A 1 232 ? 2.499 -11.633 -3.962 1.00 96.94 232 ASP A CA 1
ATOM 1847 C C . ASP A 1 232 ? 3.126 -12.706 -3.049 1.00 96.94 232 ASP A C 1
ATOM 1849 O O . ASP A 1 232 ? 4.347 -12.891 -3.045 1.00 96.94 232 ASP A O 1
ATOM 1853 N N . VAL A 1 233 ? 2.310 -13.467 -2.310 1.00 96.62 233 VAL A N 1
ATOM 1854 C CA . VAL A 1 233 ? 2.795 -14.567 -1.450 1.00 96.62 233 VAL A CA 1
ATOM 1855 C C . VAL A 1 233 ? 3.093 -15.856 -2.221 1.00 96.62 233 VAL A C 1
ATOM 1857 O O . VAL A 1 233 ? 3.786 -16.726 -1.706 1.00 96.62 233 VAL A O 1
ATOM 1860 N N . LEU A 1 234 ? 2.653 -15.974 -3.478 1.00 97.69 234 LEU A N 1
ATOM 1861 C CA . LEU A 1 234 ? 3.072 -17.049 -4.388 1.00 97.69 234 LEU A CA 1
ATOM 1862 C C . LEU A 1 234 ? 4.460 -16.804 -5.006 1.00 97.69 234 LEU A C 1
ATOM 1864 O O . LEU A 1 234 ? 4.910 -17.593 -5.839 1.00 97.69 234 LEU A O 1
ATOM 1868 N N . HIS A 1 235 ? 5.155 -15.734 -4.620 1.00 94.62 235 HIS A N 1
ATOM 1869 C CA . HIS A 1 235 ? 6.534 -15.499 -5.034 1.00 94.62 235 HIS A CA 1
ATOM 1870 C C . HIS A 1 235 ? 7.474 -16.639 -4.582 1.00 94.62 235 HIS A C 1
ATOM 1872 O O . HIS A 1 235 ? 7.326 -17.123 -3.456 1.00 94.62 235 HIS A O 1
ATOM 1878 N N . PRO A 1 236 ? 8.500 -17.028 -5.371 1.00 93.06 236 PRO A N 1
ATOM 1879 C CA . PRO A 1 236 ? 9.459 -18.073 -4.983 1.00 93.06 236 PRO A CA 1
ATOM 1880 C C . PRO A 1 236 ? 10.105 -17.881 -3.606 1.00 93.06 236 PRO A C 1
ATOM 1882 O O . PRO A 1 236 ? 10.282 -18.841 -2.862 1.00 93.06 236 PRO A O 1
ATOM 1885 N N . LYS A 1 237 ? 10.382 -16.630 -3.215 1.00 86.94 237 LYS A N 1
ATOM 1886 C CA . LYS A 1 237 ? 10.946 -16.306 -1.888 1.00 86.94 237 LYS A CA 1
ATOM 1887 C C . LYS A 1 237 ? 10.059 -16.701 -0.698 1.00 86.94 237 LYS A C 1
ATOM 1889 O O . LYS A 1 237 ? 10.536 -16.720 0.431 1.00 86.94 237 LYS A O 1
ATOM 1894 N N . TRP A 1 238 ? 8.786 -16.988 -0.954 1.00 88.00 238 TRP A N 1
ATOM 1895 C CA . TRP A 1 238 ? 7.796 -17.428 0.027 1.00 88.00 238 TRP A CA 1
ATOM 1896 C C . TRP A 1 238 ? 7.363 -18.889 -0.189 1.00 88.00 238 TRP A C 1
ATOM 1898 O O . TRP A 1 238 ? 6.376 -19.330 0.388 1.00 88.00 238 TRP A O 1
ATOM 1908 N N . GLY A 1 239 ? 8.094 -19.655 -1.009 1.00 88.88 239 GLY A N 1
ATOM 1909 C CA . GLY A 1 239 ? 7.807 -21.069 -1.283 1.00 88.88 239 GLY A CA 1
ATOM 1910 C C . GLY A 1 239 ? 6.830 -21.321 -2.435 1.00 88.88 239 GLY A C 1
ATOM 1911 O O . GLY A 1 239 ? 6.467 -22.469 -2.683 1.00 88.88 239 GLY A O 1
ATOM 1912 N N . GLY A 1 240 ? 6.406 -20.273 -3.147 1.00 95.50 240 GLY A N 1
ATOM 1913 C CA . GLY A 1 240 ? 5.613 -20.402 -4.367 1.00 95.50 240 GLY A CA 1
ATOM 1914 C C . GLY A 1 240 ? 6.463 -20.528 -5.638 1.00 95.50 240 GLY A C 1
ATOM 1915 O O . GLY A 1 240 ? 7.612 -20.969 -5.624 1.00 95.50 240 GLY A O 1
ATOM 1916 N N . SER A 1 241 ? 5.900 -20.125 -6.775 1.00 97.62 241 SER A N 1
ATOM 1917 C CA . SER A 1 241 ? 6.572 -20.126 -8.073 1.00 97.62 241 SER A CA 1
ATOM 1918 C C . SER A 1 241 ? 5.920 -19.136 -9.034 1.00 97.62 241 SER A C 1
ATOM 1920 O O . SER A 1 241 ? 4.709 -18.913 -9.002 1.00 97.62 241 SER A O 1
ATOM 1922 N N . PHE A 1 242 ? 6.697 -18.619 -9.990 1.00 97.94 242 PHE A N 1
ATOM 1923 C CA . PHE A 1 242 ? 6.152 -17.772 -11.059 1.00 97.94 242 PHE A CA 1
ATOM 1924 C C . PHE A 1 242 ? 5.031 -18.455 -11.850 1.00 97.94 242 PHE A C 1
ATOM 1926 O O . PHE A 1 242 ? 4.104 -17.788 -12.300 1.00 97.94 242 PHE A O 1
ATOM 1933 N N . ARG A 1 243 ? 5.086 -19.786 -11.991 1.00 98.31 243 ARG A N 1
ATOM 1934 C CA . ARG A 1 243 ? 4.018 -20.557 -12.629 1.00 98.31 243 ARG A CA 1
ATOM 1935 C C . ARG A 1 243 ? 2.723 -20.485 -11.821 1.00 98.31 243 ARG A C 1
ATOM 1937 O O . ARG A 1 243 ? 1.694 -20.148 -12.392 1.00 98.31 243 ARG A O 1
ATOM 1944 N N . GLN A 1 244 ? 2.776 -20.729 -10.510 1.00 98.44 244 GLN A N 1
ATOM 1945 C CA . GLN A 1 244 ? 1.600 -20.607 -9.638 1.00 98.44 244 GLN A CA 1
ATOM 1946 C C . GLN A 1 244 ? 1.015 -19.191 -9.669 1.00 98.44 244 GLN A C 1
ATOM 1948 O O . GLN A 1 244 ? -0.202 -19.043 -9.746 1.00 98.44 244 GLN A O 1
ATOM 1953 N N . MET A 1 245 ? 1.863 -18.157 -9.675 1.00 98.62 245 MET A N 1
ATOM 1954 C CA . MET A 1 245 ? 1.420 -16.765 -9.818 1.00 98.62 245 MET A CA 1
ATOM 1955 C C . MET A 1 245 ? 0.650 -16.548 -11.127 1.00 98.62 245 MET A C 1
ATOM 1957 O O . MET A 1 245 ? -0.465 -16.024 -11.109 1.00 98.62 245 MET A O 1
ATOM 1961 N N . SER A 1 246 ? 1.217 -16.975 -12.262 1.00 98.56 246 SER A N 1
ATOM 1962 C CA . SER A 1 246 ? 0.571 -16.856 -13.574 1.00 98.56 246 SER A CA 1
ATOM 1963 C C . SER A 1 246 ? -0.723 -17.667 -13.665 1.00 98.56 246 SER A C 1
ATOM 1965 O O . SER A 1 246 ? -1.716 -17.172 -14.196 1.00 98.56 246 SER A O 1
ATOM 1967 N N . ASP A 1 247 ? -0.740 -18.892 -13.145 1.00 98.44 247 ASP A N 1
ATOM 1968 C CA . ASP A 1 247 ? -1.916 -19.762 -13.183 1.00 98.44 247 ASP A CA 1
ATOM 1969 C C . ASP A 1 247 ? -3.054 -19.185 -12.324 1.00 98.44 247 ASP A C 1
ATOM 1971 O O . ASP A 1 247 ? -4.208 -19.134 -12.762 1.00 98.44 247 ASP A O 1
ATOM 1975 N N . PHE A 1 248 ? -2.737 -18.641 -11.145 1.00 98.44 248 PHE A N 1
ATOM 1976 C CA . PHE A 1 248 ? -3.716 -17.946 -10.313 1.00 98.44 248 PHE A CA 1
ATOM 1977 C C . PHE A 1 248 ? -4.245 -16.662 -10.970 1.00 98.44 248 PHE A C 1
ATOM 1979 O O . PHE A 1 248 ? -5.458 -16.417 -10.977 1.00 98.44 248 PHE A O 1
ATOM 1986 N N . ALA A 1 249 ? -3.357 -15.846 -11.548 1.00 98.25 249 ALA A N 1
ATOM 1987 C CA . ALA A 1 249 ? -3.752 -14.633 -12.255 1.00 98.25 249 ALA A CA 1
ATOM 1988 C C . ALA A 1 249 ? -4.724 -14.964 -13.397 1.00 98.25 249 ALA A C 1
ATOM 1990 O O . ALA A 1 249 ? -5.794 -14.359 -13.489 1.00 98.25 249 ALA A O 1
ATOM 1991 N N . LYS A 1 250 ? -4.424 -15.974 -14.227 1.00 97.94 250 LYS A N 1
ATOM 1992 C CA . LYS A 1 250 ? -5.335 -16.489 -15.272 1.00 97.94 250 LYS A CA 1
ATOM 1993 C C . LYS A 1 250 ? -6.687 -16.911 -14.702 1.00 97.94 250 LYS A C 1
ATOM 1995 O O . LYS A 1 250 ? -7.722 -16.539 -15.248 1.00 97.94 250 LYS A O 1
ATOM 2000 N N . GLY A 1 251 ? -6.697 -17.606 -13.565 1.00 97.00 251 GLY A N 1
ATOM 2001 C CA . GLY A 1 251 ? -7.928 -17.985 -12.866 1.00 97.00 251 GLY A CA 1
ATOM 2002 C C . GLY A 1 251 ? -8.794 -16.797 -12.420 1.00 97.00 251 GLY A C 1
ATOM 2003 O O . GLY A 1 251 ? -10.001 -16.959 -12.240 1.00 97.00 251 GLY A O 1
ATOM 2004 N N . SER A 1 252 ? -8.216 -15.600 -12.281 1.00 97.44 252 SER A N 1
ATOM 2005 C CA . SER A 1 252 ? -8.942 -14.371 -11.931 1.00 97.44 252 SER A CA 1
ATOM 2006 C C . SER A 1 252 ? -9.642 -13.714 -13.129 1.00 97.44 252 SER A C 1
ATOM 2008 O O . SER A 1 252 ? -10.514 -12.868 -12.926 1.00 97.44 252 SER A O 1
ATOM 2010 N N . LEU A 1 253 ? -9.342 -14.136 -14.368 1.00 96.25 253 LEU A N 1
ATOM 2011 C CA . LEU A 1 253 ? -9.933 -13.562 -15.585 1.00 96.25 253 LEU A CA 1
ATOM 2012 C C . LEU A 1 253 ? -11.456 -13.701 -15.644 1.00 96.25 253 LEU A C 1
ATOM 2014 O O . LEU A 1 253 ? -12.127 -12.831 -16.189 1.00 96.25 253 LEU A O 1
ATOM 2018 N N . LYS A 1 254 ? -12.025 -14.733 -15.013 1.00 95.81 254 LYS A N 1
ATOM 2019 C CA . LYS A 1 254 ? -13.484 -14.924 -14.949 1.00 95.81 254 LYS A CA 1
ATOM 2020 C C . LYS A 1 254 ? -14.240 -13.773 -14.267 1.00 95.81 254 LYS A C 1
ATOM 2022 O O . LYS A 1 254 ? -15.448 -13.677 -14.437 1.00 95.81 254 LYS A O 1
ATOM 2027 N N . TYR A 1 255 ? -13.556 -12.907 -13.514 1.00 96.19 255 TYR A N 1
ATOM 2028 C CA . TYR A 1 255 ? -14.169 -11.809 -12.757 1.00 96.19 255 TYR A CA 1
ATOM 2029 C C . TYR A 1 255 ? -13.837 -10.410 -13.303 1.00 96.19 255 TYR A C 1
ATOM 2031 O O . TYR A 1 255 ? -14.259 -9.417 -12.715 1.00 96.19 255 TYR A O 1
ATOM 2039 N N . ILE A 1 256 ? -13.114 -10.290 -14.425 1.00 96.62 256 ILE A N 1
ATOM 2040 C CA . ILE A 1 256 ? -12.667 -8.977 -14.943 1.00 96.62 256 ILE A CA 1
ATOM 2041 C C . ILE A 1 256 ? -13.829 -8.060 -15.342 1.00 96.62 256 ILE A C 1
ATOM 2043 O O . ILE A 1 256 ? -13.693 -6.843 -15.273 1.00 96.62 256 ILE A O 1
ATOM 2047 N N . HIS A 1 257 ? -14.987 -8.627 -15.700 1.00 95.00 257 HIS A N 1
ATOM 2048 C CA . HIS A 1 257 ? -16.207 -7.864 -15.981 1.00 95.00 257 HIS A CA 1
ATOM 2049 C C . HIS A 1 257 ? -16.770 -7.162 -14.734 1.00 95.00 257 HIS A C 1
ATOM 2051 O O . HIS A 1 257 ? -17.480 -6.170 -14.861 1.00 95.00 257 HIS A O 1
ATOM 2057 N N . LEU A 1 258 ? -16.444 -7.653 -13.533 1.00 96.25 258 LEU A N 1
ATOM 2058 C CA . LEU A 1 258 ? -16.855 -7.047 -12.265 1.00 96.25 258 LEU A CA 1
ATOM 2059 C C . LEU A 1 258 ? -15.836 -6.028 -11.753 1.00 96.25 258 LEU A C 1
ATOM 2061 O O . LEU A 1 258 ? -16.202 -5.075 -11.069 1.00 96.25 258 LEU A O 1
ATOM 2065 N N . ASN A 1 259 ? -14.556 -6.247 -12.053 1.00 97.69 259 ASN A N 1
ATOM 2066 C CA . ASN A 1 259 ? -13.473 -5.338 -11.708 1.00 97.69 259 ASN A CA 1
ATOM 2067 C C . ASN A 1 259 ? -12.345 -5.435 -12.754 1.00 97.69 259 ASN A C 1
ATOM 2069 O O . ASN A 1 259 ? -11.516 -6.349 -12.673 1.00 97.69 259 ASN A O 1
ATOM 2073 N N . PRO A 1 260 ? -12.253 -4.480 -13.700 1.00 97.44 260 PRO A N 1
ATOM 2074 C CA . PRO A 1 260 ? -11.231 -4.499 -14.747 1.00 97.44 260 PRO A CA 1
ATOM 2075 C C . PRO A 1 260 ? -9.789 -4.488 -14.227 1.00 97.44 260 PRO A C 1
ATOM 2077 O O . PRO A 1 260 ? -8.890 -4.957 -14.921 1.00 97.44 260 PRO A O 1
ATOM 2080 N N . ARG A 1 261 ? -9.540 -4.030 -12.988 1.00 97.25 261 ARG A N 1
ATOM 2081 C CA . ARG A 1 261 ? -8.202 -4.108 -12.374 1.00 97.25 261 ARG A CA 1
ATOM 2082 C C . ARG A 1 261 ? -7.678 -5.532 -12.261 1.00 97.25 261 ARG A C 1
ATOM 2084 O O . ARG A 1 261 ? -6.470 -5.722 -12.281 1.00 97.25 261 ARG A O 1
ATOM 2091 N N . LEU A 1 262 ? -8.548 -6.537 -12.188 1.00 98.25 262 LEU A N 1
ATOM 2092 C CA . LEU A 1 262 ? -8.132 -7.940 -12.124 1.00 98.25 262 LEU A CA 1
ATOM 2093 C C . LEU A 1 262 ? -7.314 -8.378 -13.346 1.00 98.25 262 LEU A C 1
ATOM 2095 O O . LEU A 1 262 ? -6.525 -9.314 -13.235 1.00 98.25 262 LEU A O 1
ATOM 2099 N N . TRP A 1 263 ? -7.440 -7.679 -14.478 1.00 98.19 263 TRP A N 1
ATOM 2100 C CA . TRP A 1 263 ? -6.604 -7.910 -15.652 1.00 98.19 263 TRP A CA 1
ATOM 2101 C C . TRP A 1 263 ? -5.112 -7.679 -15.370 1.00 98.19 263 TRP A C 1
ATOM 2103 O O . TRP A 1 263 ? -4.277 -8.474 -15.802 1.00 98.19 263 TRP A O 1
ATOM 2113 N N . SER A 1 264 ? -4.757 -6.668 -14.568 1.00 97.94 264 SER A N 1
ATOM 2114 C CA . SER A 1 264 ? -3.348 -6.346 -14.307 1.00 97.94 264 SER A CA 1
ATOM 2115 C C . SER A 1 264 ? -2.627 -7.402 -13.465 1.00 97.94 264 SER A C 1
ATOM 2117 O O . SER A 1 264 ? -1.399 -7.398 -13.404 1.00 97.94 264 SER A O 1
ATOM 2119 N N . LEU A 1 265 ? -3.351 -8.349 -12.851 1.00 98.38 265 LEU A N 1
ATOM 2120 C CA . LEU A 1 265 ? -2.742 -9.469 -12.125 1.00 98.38 265 LEU A CA 1
ATOM 2121 C C . LEU A 1 265 ? -1.886 -10.361 -13.038 1.00 98.38 265 LEU A C 1
ATOM 2123 O O . LEU A 1 265 ? -0.929 -10.967 -12.560 1.00 98.38 265 LEU A O 1
ATOM 2127 N N . GLN A 1 266 ? -2.176 -10.407 -14.345 1.00 98.38 266 GLN A N 1
ATOM 2128 C CA . GLN A 1 266 ? -1.376 -11.167 -15.316 1.00 98.38 266 GLN A CA 1
ATOM 2129 C C . GLN A 1 266 ? 0.082 -10.691 -15.380 1.00 98.38 266 GLN A C 1
ATOM 2131 O O . GLN A 1 266 ? 0.988 -11.485 -15.632 1.00 98.38 266 GLN A O 1
ATOM 2136 N N . GLY A 1 267 ? 0.319 -9.404 -15.108 1.00 98.06 267 GLY A N 1
ATOM 2137 C CA . GLY A 1 267 ? 1.648 -8.803 -15.129 1.00 98.06 267 GLY A CA 1
ATOM 2138 C C . GLY A 1 267 ? 2.513 -9.147 -13.916 1.00 98.06 267 GLY A C 1
ATOM 2139 O O . GLY A 1 267 ? 3.724 -8.952 -13.960 1.00 98.06 267 GLY A O 1
ATOM 2140 N N . MET A 1 268 ? 1.937 -9.673 -12.832 1.00 98.19 268 MET A N 1
ATOM 2141 C CA . MET A 1 268 ? 2.633 -9.750 -11.544 1.00 98.19 268 MET A CA 1
ATOM 2142 C C . MET A 1 268 ? 3.805 -10.736 -11.538 1.00 98.19 268 MET A C 1
ATOM 2144 O O . MET A 1 268 ? 4.850 -10.425 -10.978 1.00 98.19 268 MET A O 1
ATOM 2148 N N . ALA A 1 269 ? 3.695 -11.887 -12.209 1.00 98.25 269 ALA A N 1
ATOM 2149 C CA . ALA A 1 269 ? 4.826 -12.815 -12.320 1.00 98.25 269 ALA A CA 1
ATOM 2150 C C . ALA A 1 269 ? 6.027 -12.165 -13.037 1.00 98.25 269 ALA A C 1
ATOM 2152 O O . ALA A 1 269 ? 7.169 -12.353 -12.622 1.00 98.25 269 ALA A O 1
ATOM 2153 N N . TYR A 1 270 ? 5.772 -11.354 -14.070 1.00 98.62 270 TYR A N 1
ATOM 2154 C CA . TYR A 1 270 ? 6.810 -10.572 -14.745 1.00 98.62 270 TYR A CA 1
ATOM 2155 C C . TYR A 1 270 ? 7.359 -9.465 -13.844 1.00 98.62 270 TYR A C 1
ATOM 2157 O O . TYR A 1 270 ? 8.569 -9.293 -13.768 1.00 98.62 270 TYR A O 1
ATOM 2165 N N . ALA A 1 271 ? 6.492 -8.750 -13.125 1.00 98.12 271 ALA A N 1
ATOM 2166 C CA . ALA A 1 271 ? 6.894 -7.673 -12.226 1.00 98.12 271 ALA A CA 1
ATOM 2167 C C . ALA A 1 271 ? 7.884 -8.154 -11.162 1.00 98.12 271 ALA A C 1
ATOM 2169 O O . ALA A 1 271 ? 8.884 -7.494 -10.905 1.00 98.12 271 ALA A O 1
ATOM 2170 N N . TYR A 1 272 ? 7.631 -9.323 -10.582 1.00 97.00 272 TYR A N 1
ATOM 2171 C CA . TYR A 1 272 ? 8.514 -9.897 -9.579 1.00 97.00 272 TYR A CA 1
ATOM 2172 C C . TYR A 1 272 ? 9.834 -10.409 -10.161 1.00 97.00 272 TYR A C 1
ATOM 2174 O O . TYR A 1 272 ? 10.881 -10.106 -9.604 1.00 97.00 272 TYR A O 1
ATOM 2182 N N . ARG A 1 273 ? 9.825 -11.051 -11.340 1.00 97.56 273 ARG A N 1
ATOM 2183 C CA . ARG A 1 273 ? 11.079 -11.349 -12.060 1.00 97.56 273 ARG A CA 1
ATOM 2184 C C . ARG A 1 273 ? 11.888 -10.088 -12.344 1.00 97.56 273 ARG A C 1
ATOM 2186 O O . ARG A 1 273 ? 13.108 -10.111 -12.290 1.00 97.56 273 ARG A O 1
ATOM 2193 N N . ALA A 1 274 ? 11.211 -8.988 -12.665 1.00 98.06 274 ALA A N 1
ATOM 2194 C CA . ALA A 1 274 ? 11.865 -7.712 -12.912 1.00 98.06 274 ALA A CA 1
ATOM 2195 C C . ALA A 1 274 ? 12.536 -7.144 -11.655 1.00 98.06 274 ALA A C 1
ATOM 2197 O O . ALA A 1 274 ? 13.599 -6.541 -11.762 1.00 98.06 274 ALA A O 1
ATOM 2198 N N . MET A 1 275 ? 11.920 -7.334 -10.484 1.00 95.25 275 MET A N 1
ATOM 2199 C CA . MET A 1 275 ? 12.513 -6.968 -9.197 1.00 95.25 275 MET A CA 1
ATOM 2200 C C . MET A 1 275 ? 13.740 -7.830 -8.897 1.00 95.25 275 MET A C 1
ATOM 2202 O O . MET A 1 275 ? 14.775 -7.263 -8.573 1.00 95.25 275 MET A O 1
ATOM 2206 N N . ASP A 1 276 ? 13.651 -9.149 -9.092 1.00 92.25 276 ASP A N 1
ATOM 2207 C CA . ASP A 1 276 ? 14.788 -10.060 -8.900 1.00 92.25 276 ASP A CA 1
ATOM 2208 C C . ASP A 1 276 ? 15.976 -9.655 -9.805 1.00 92.25 276 ASP A C 1
ATOM 2210 O O . ASP A 1 276 ? 17.094 -9.487 -9.325 1.00 92.25 276 ASP A O 1
ATOM 2214 N N . TYR A 1 277 ? 15.732 -9.363 -11.091 1.00 97.06 277 TYR A N 1
ATOM 2215 C CA . TYR A 1 277 ? 16.778 -8.865 -11.998 1.00 97.06 277 TYR A CA 1
ATOM 2216 C C . TYR A 1 277 ? 17.331 -7.479 -11.614 1.00 97.06 277 TYR A C 1
ATOM 2218 O O . TYR A 1 277 ? 18.519 -7.226 -11.799 1.00 97.06 277 TYR A O 1
ATOM 2226 N N . ASP A 1 278 ? 16.505 -6.559 -11.096 1.00 94.00 278 ASP A N 1
ATOM 2227 C CA . ASP A 1 278 ? 16.984 -5.248 -10.619 1.00 94.00 278 ASP A CA 1
ATOM 2228 C C . ASP A 1 278 ? 17.871 -5.396 -9.372 1.00 94.00 278 ASP A C 1
ATOM 2230 O O . ASP A 1 278 ? 18.888 -4.710 -9.258 1.00 94.00 278 ASP A O 1
ATOM 2234 N N . GLU A 1 279 ? 17.537 -6.319 -8.464 1.00 90.94 279 GLU A N 1
ATOM 2235 C CA . GLU A 1 279 ? 18.374 -6.658 -7.304 1.00 90.94 279 GLU A CA 1
ATOM 2236 C C . GLU A 1 279 ? 19.734 -7.242 -7.728 1.00 90.94 279 GLU A C 1
ATOM 2238 O O . GLU A 1 279 ? 20.755 -6.937 -7.110 1.00 90.94 279 GLU A O 1
ATOM 2243 N N . GLU A 1 280 ? 19.766 -8.004 -8.823 1.00 93.94 280 GLU A N 1
ATOM 2244 C CA . GLU A 1 280 ? 20.985 -8.539 -9.451 1.00 93.94 280 GLU A CA 1
ATOM 2245 C C . GLU A 1 280 ? 21.728 -7.517 -10.336 1.00 93.94 280 GLU A C 1
ATOM 2247 O O . GLU A 1 280 ? 22.772 -7.832 -10.909 1.00 93.94 280 GLU A O 1
ATOM 2252 N N . ALA A 1 281 ? 21.214 -6.286 -10.448 1.00 94.44 281 ALA A N 1
ATOM 2253 C CA . ALA A 1 281 ? 21.689 -5.240 -11.358 1.00 94.44 281 ALA A CA 1
ATOM 2254 C C . ALA A 1 281 ? 21.682 -5.630 -12.854 1.00 94.44 281 ALA A C 1
ATOM 2256 O O . ALA A 1 281 ? 22.304 -4.957 -13.683 1.00 94.44 281 ALA A O 1
ATOM 2257 N N . ASP A 1 282 ? 20.921 -6.660 -13.234 1.00 97.44 282 ASP A N 1
ATOM 2258 C CA . ASP A 1 282 ? 20.635 -7.009 -14.625 1.00 97.44 282 ASP A CA 1
ATOM 2259 C C . ASP A 1 282 ? 19.525 -6.104 -15.171 1.00 97.44 282 ASP A C 1
ATOM 2261 O O . ASP A 1 282 ? 18.356 -6.469 -15.339 1.00 97.44 282 ASP A O 1
ATOM 2265 N N . TYR A 1 283 ? 19.904 -4.858 -15.448 1.00 96.62 283 TYR A N 1
ATOM 2266 C CA . TYR A 1 283 ? 18.963 -3.832 -15.884 1.00 96.62 283 TYR A CA 1
ATOM 2267 C C . TYR A 1 283 ? 18.282 -4.169 -17.215 1.00 96.62 283 TYR A C 1
ATOM 2269 O O . TYR A 1 283 ? 17.141 -3.759 -17.433 1.00 96.62 283 TYR A O 1
ATOM 2277 N N . THR A 1 284 ? 18.939 -4.927 -18.099 1.00 97.94 284 THR A N 1
ATOM 2278 C CA . THR A 1 284 ? 18.375 -5.309 -19.402 1.00 97.94 284 THR A CA 1
ATOM 2279 C C . THR A 1 284 ? 17.186 -6.243 -19.215 1.00 97.94 284 THR A C 1
ATOM 2281 O O . THR A 1 284 ? 16.092 -5.971 -19.727 1.00 97.94 284 THR A O 1
ATOM 2284 N N . ASN A 1 285 ? 17.369 -7.313 -18.437 1.00 97.88 285 ASN A N 1
ATOM 2285 C CA . ASN A 1 285 ? 16.292 -8.255 -18.164 1.00 97.88 285 ASN A CA 1
ATOM 2286 C C . ASN A 1 285 ? 15.226 -7.648 -17.244 1.00 97.88 285 ASN A C 1
ATOM 2288 O O . ASN A 1 285 ? 14.034 -7.842 -17.496 1.00 97.88 285 ASN A O 1
ATOM 2292 N N . ALA A 1 286 ? 15.611 -6.815 -16.271 1.00 98.31 286 ALA A N 1
ATOM 2293 C CA . ALA A 1 286 ? 14.664 -6.073 -15.441 1.00 98.31 286 ALA A CA 1
ATOM 2294 C C . ALA A 1 286 ? 13.737 -5.177 -16.282 1.00 98.31 286 ALA A C 1
ATOM 2296 O O . ALA A 1 286 ? 12.515 -5.247 -16.149 1.00 98.31 286 ALA A O 1
ATOM 2297 N N . ILE A 1 287 ? 14.281 -4.379 -17.211 1.00 98.50 287 ILE A N 1
ATOM 2298 C CA . ILE A 1 287 ? 13.485 -3.529 -18.117 1.00 98.50 287 ILE A CA 1
ATOM 2299 C C . ILE A 1 287 ? 12.530 -4.365 -18.969 1.00 98.50 287 ILE A C 1
ATOM 2301 O O . ILE A 1 287 ? 11.361 -3.990 -19.127 1.00 98.50 287 ILE A O 1
ATOM 2305 N N . SER A 1 288 ? 13.015 -5.479 -19.524 1.00 98.44 288 SER A N 1
ATOM 2306 C CA . SER A 1 288 ? 12.208 -6.393 -20.336 1.00 98.44 288 SER A CA 1
ATOM 2307 C C . SER A 1 288 ? 11.016 -6.927 -19.537 1.00 98.44 288 SER A C 1
ATOM 2309 O O . SER A 1 288 ? 9.864 -6.799 -19.961 1.00 98.44 288 SER A O 1
ATOM 2311 N N . MET A 1 289 ? 11.268 -7.425 -18.325 1.00 98.69 289 MET A N 1
ATOM 2312 C CA . MET A 1 289 ? 10.238 -7.988 -17.455 1.00 98.69 289 MET A CA 1
ATOM 2313 C C . MET A 1 289 ? 9.264 -6.925 -16.922 1.00 98.69 289 MET A C 1
ATOM 2315 O O . MET A 1 289 ? 8.054 -7.148 -16.954 1.00 98.69 289 MET A O 1
ATOM 2319 N N . TYR A 1 290 ? 9.729 -5.733 -16.527 1.00 98.62 290 TYR A N 1
ATOM 2320 C CA . TYR A 1 290 ? 8.822 -4.638 -16.159 1.00 98.62 290 TYR A CA 1
ATOM 2321 C C . TYR A 1 290 ? 7.935 -4.218 -17.335 1.00 98.62 290 TYR A C 1
ATOM 2323 O O . TYR A 1 290 ? 6.761 -3.901 -17.151 1.00 98.62 290 TYR A O 1
ATOM 2331 N N . SER A 1 291 ? 8.474 -4.224 -18.555 1.00 98.56 291 SER A N 1
ATOM 2332 C CA . SER A 1 291 ? 7.703 -3.894 -19.755 1.00 98.56 291 SER A CA 1
ATOM 2333 C C . SER A 1 291 ? 6.650 -4.950 -20.072 1.00 98.56 291 SER A C 1
ATOM 2335 O O . SER A 1 291 ? 5.521 -4.587 -20.395 1.00 98.56 291 SER A O 1
ATOM 2337 N N . ALA A 1 292 ? 6.982 -6.231 -19.903 1.00 98.38 292 ALA A N 1
ATOM 2338 C CA . ALA A 1 292 ? 6.016 -7.320 -20.002 1.00 98.38 292 ALA A CA 1
ATOM 2339 C C . ALA A 1 292 ? 4.912 -7.209 -18.935 1.00 98.38 292 ALA A C 1
ATOM 2341 O O . ALA A 1 292 ? 3.744 -7.430 -19.241 1.00 98.38 292 ALA A O 1
ATOM 2342 N N . ALA A 1 293 ? 5.249 -6.801 -17.706 1.00 98.50 293 ALA A N 1
ATOM 2343 C CA . ALA A 1 293 ? 4.264 -6.575 -16.651 1.00 98.50 293 ALA A CA 1
ATOM 2344 C C . ALA A 1 293 ? 3.289 -5.438 -17.000 1.00 98.50 293 ALA A C 1
ATOM 2346 O O . ALA A 1 293 ? 2.073 -5.621 -16.949 1.00 98.50 293 ALA A O 1
ATOM 2347 N N . LEU A 1 294 ? 3.825 -4.282 -17.408 1.00 98.06 294 LEU A N 1
ATOM 2348 C CA . LEU A 1 294 ? 3.051 -3.079 -17.737 1.00 98.06 294 LEU A CA 1
ATOM 2349 C C . LEU A 1 294 ? 2.216 -3.217 -19.024 1.00 98.06 294 LEU A C 1
ATOM 2351 O O . LEU A 1 294 ? 1.318 -2.410 -19.258 1.00 98.06 294 LEU A O 1
ATOM 2355 N N . ALA A 1 295 ? 2.454 -4.249 -19.842 1.00 97.81 295 ALA A N 1
ATOM 2356 C CA . ALA A 1 295 ? 1.594 -4.584 -20.980 1.00 97.81 295 ALA A CA 1
ATOM 2357 C C . ALA A 1 295 ? 0.183 -5.040 -20.551 1.00 97.81 295 ALA A C 1
ATOM 2359 O O . ALA A 1 295 ? -0.759 -4.944 -21.336 1.00 97.81 295 ALA A O 1
ATOM 2360 N N . PHE A 1 296 ? 0.013 -5.490 -19.302 1.00 97.88 296 PHE A N 1
ATOM 2361 C CA . PHE A 1 296 ? -1.286 -5.859 -18.724 1.00 97.88 296 PHE A CA 1
ATOM 2362 C C . PHE A 1 296 ? -1.975 -4.701 -17.991 1.00 97.88 296 PHE A C 1
ATOM 2364 O O . PHE A 1 296 ? -2.966 -4.899 -17.292 1.00 97.88 296 PHE A O 1
ATOM 2371 N N . GLY A 1 297 ? -1.467 -3.485 -18.157 1.00 96.69 297 GLY A N 1
ATOM 2372 C CA . GLY A 1 297 ? -1.973 -2.293 -17.503 1.00 96.69 297 GLY A CA 1
ATOM 2373 C C . GLY A 1 297 ? -0.990 -1.733 -16.487 1.00 96.69 297 GLY A C 1
ATOM 2374 O O . GLY A 1 297 ? -0.068 -2.391 -16.006 1.00 96.69 297 GLY A O 1
ATOM 2375 N N . ASP A 1 298 ? -1.212 -0.473 -16.170 1.00 97.12 298 ASP A N 1
ATOM 2376 C CA . ASP A 1 298 ? -0.364 0.330 -15.331 1.00 97.12 298 ASP A CA 1
ATOM 2377 C C . ASP A 1 298 ? -0.496 -0.073 -13.871 1.00 97.12 298 ASP A C 1
ATOM 2379 O O . ASP A 1 298 ? -1.561 -0.437 -13.348 1.00 97.12 298 ASP A O 1
ATOM 2383 N N . ASP A 1 299 ? 0.644 0.061 -13.215 1.00 96.25 299 ASP A N 1
ATOM 2384 C CA . ASP A 1 299 ? 0.805 0.080 -11.781 1.00 96.25 299 ASP A CA 1
ATOM 2385 C C . ASP A 1 299 ? 1.848 1.162 -11.483 1.00 96.25 299 ASP A C 1
ATOM 2387 O O . ASP A 1 299 ? 2.942 1.168 -12.052 1.00 96.25 299 ASP A O 1
ATOM 2391 N N . VAL A 1 300 ? 1.482 2.115 -10.626 1.00 95.44 300 VAL A N 1
ATOM 2392 C CA . VAL A 1 300 ? 2.316 3.286 -10.319 1.00 95.44 300 VAL A CA 1
ATOM 2393 C C . VAL A 1 300 ? 3.672 2.866 -9.753 1.00 95.44 300 VAL A C 1
ATOM 2395 O O . VAL A 1 300 ? 4.691 3.458 -10.104 1.00 95.44 300 VAL A O 1
ATOM 2398 N N . THR A 1 301 ? 3.710 1.831 -8.913 1.00 95.00 301 THR A N 1
ATOM 2399 C CA . THR A 1 301 ? 4.958 1.323 -8.342 1.00 95.00 301 THR A CA 1
ATOM 2400 C C . THR A 1 301 ? 5.824 0.690 -9.424 1.00 95.00 301 THR A C 1
ATOM 2402 O O . THR A 1 301 ? 7.018 0.966 -9.474 1.00 95.00 301 THR A O 1
ATOM 2405 N N . LEU A 1 302 ? 5.241 -0.090 -10.339 1.00 97.56 302 LEU A N 1
ATOM 2406 C CA . LEU A 1 302 ? 6.000 -0.692 -11.442 1.00 97.56 302 LEU A CA 1
ATOM 2407 C C . LEU A 1 302 ? 6.535 0.352 -12.430 1.00 97.56 302 LEU A C 1
ATOM 2409 O O . LEU A 1 302 ? 7.663 0.211 -12.899 1.00 97.56 302 LEU A O 1
ATOM 2413 N N . LEU A 1 303 ? 5.777 1.421 -12.701 1.00 97.94 303 LEU A N 1
ATOM 2414 C CA . LEU A 1 303 ? 6.258 2.562 -13.488 1.00 97.94 303 LEU A CA 1
ATOM 2415 C C . LEU A 1 303 ? 7.468 3.224 -12.817 1.00 97.94 303 LEU A C 1
ATOM 2417 O O . LEU A 1 303 ? 8.479 3.450 -13.475 1.00 97.94 303 LEU A O 1
ATOM 2421 N N . LYS A 1 304 ? 7.403 3.482 -11.503 1.00 96.19 304 LYS A N 1
ATOM 2422 C CA . LYS A 1 304 ? 8.525 4.061 -10.741 1.00 96.19 304 LYS A CA 1
ATOM 2423 C C . LYS A 1 304 ? 9.743 3.142 -10.729 1.00 96.19 304 LYS A C 1
ATOM 2425 O O . LYS A 1 304 ? 10.857 3.613 -10.941 1.00 96.19 304 LYS A O 1
ATOM 2430 N N . ASN A 1 305 ? 9.542 1.842 -10.529 1.00 95.69 305 ASN A N 1
ATOM 2431 C CA . ASN A 1 305 ? 10.635 0.878 -10.522 1.00 95.69 305 ASN A CA 1
ATOM 2432 C C . ASN A 1 305 ? 11.301 0.787 -11.900 1.00 95.69 305 ASN A C 1
ATOM 2434 O O . ASN A 1 305 ? 12.519 0.906 -11.993 1.00 95.69 305 ASN A O 1
ATOM 2438 N N . ARG A 1 306 ? 10.525 0.670 -12.987 1.00 98.19 306 ARG A N 1
ATOM 2439 C CA . ARG A 1 306 ? 11.092 0.649 -14.342 1.00 98.19 306 ARG A CA 1
ATOM 2440 C C . ARG A 1 306 ? 11.793 1.962 -14.683 1.00 98.19 306 ARG A C 1
ATOM 2442 O O . ARG A 1 306 ? 12.877 1.926 -15.258 1.00 98.19 306 ARG A O 1
ATOM 2449 N N . ALA A 1 307 ? 11.239 3.104 -14.271 1.00 96.06 307 ALA A N 1
ATOM 2450 C CA . ALA A 1 307 ? 11.893 4.401 -14.421 1.00 96.06 307 ALA A CA 1
ATOM 2451 C C . ALA A 1 307 ? 13.238 4.456 -13.679 1.00 96.06 307 ALA A C 1
ATOM 2453 O O . ALA A 1 307 ? 14.227 4.936 -14.231 1.00 96.06 307 ALA A O 1
ATOM 2454 N N . ALA A 1 308 ? 13.305 3.918 -12.459 1.00 90.69 308 ALA A N 1
ATOM 2455 C CA . ALA A 1 308 ? 14.547 3.815 -11.702 1.00 90.69 308 ALA A CA 1
ATOM 2456 C C . ALA A 1 308 ? 15.577 2.919 -12.412 1.00 90.69 308 ALA A C 1
ATOM 2458 O O . ALA A 1 308 ? 16.741 3.300 -12.507 1.00 90.69 308 ALA A O 1
ATOM 2459 N N . VAL A 1 309 ? 15.167 1.780 -12.978 1.00 93.19 309 VAL A N 1
ATOM 2460 C CA . VAL A 1 309 ? 16.066 0.911 -13.760 1.00 93.19 309 VAL A CA 1
ATOM 2461 C C . VAL A 1 309 ? 16.524 1.585 -15.058 1.00 93.19 309 VAL A C 1
ATOM 2463 O O . VAL A 1 309 ? 17.705 1.529 -15.408 1.00 93.19 309 VAL A O 1
ATOM 2466 N N . TYR A 1 310 ? 15.632 2.283 -15.766 1.00 94.50 310 TYR A N 1
ATOM 2467 C CA . TYR A 1 310 ? 16.011 3.094 -16.924 1.00 94.50 310 TYR A CA 1
ATOM 2468 C C . TYR A 1 310 ? 17.043 4.155 -16.549 1.00 94.50 310 TYR A C 1
ATOM 2470 O O . TYR A 1 310 ? 18.024 4.331 -17.264 1.00 94.50 310 TYR A O 1
ATOM 2478 N N . TYR A 1 311 ? 16.872 4.813 -15.404 1.00 88.94 311 TYR A N 1
ATOM 2479 C CA . TYR A 1 311 ? 17.839 5.778 -14.900 1.00 88.94 311 TYR A CA 1
ATOM 2480 C C . TYR A 1 311 ? 19.197 5.127 -14.588 1.00 88.94 311 TYR A C 1
ATOM 2482 O O . TYR A 1 311 ? 20.217 5.583 -15.104 1.00 88.94 311 TYR A O 1
ATOM 2490 N N . LYS A 1 312 ? 19.219 4.022 -13.824 1.00 88.44 312 LYS A N 1
ATOM 2491 C CA . LYS A 1 312 ? 20.448 3.271 -13.492 1.00 88.44 312 LYS A CA 1
ATOM 2492 C C . LYS A 1 312 ? 21.199 2.776 -14.739 1.00 88.44 312 LYS A C 1
ATOM 2494 O O . LYS A 1 312 ? 22.422 2.710 -14.726 1.00 88.44 312 LYS A O 1
ATOM 2499 N N . SER A 1 313 ? 20.476 2.462 -15.815 1.00 85.88 313 SER A N 1
ATOM 2500 C CA . SER A 1 313 ? 21.032 2.007 -17.100 1.00 85.88 313 SER A CA 1
ATOM 2501 C C . SER A 1 313 ? 21.360 3.135 -18.089 1.00 85.88 313 SER A C 1
ATOM 2503 O O . SER A 1 313 ? 21.693 2.858 -19.239 1.00 85.88 313 SER A O 1
ATOM 2505 N N . GLY A 1 314 ? 21.246 4.407 -17.685 1.00 84.94 314 GLY A N 1
ATOM 2506 C CA . GLY A 1 314 ? 21.542 5.568 -18.537 1.00 84.94 314 GLY A CA 1
ATOM 2507 C C . GLY A 1 314 ? 20.465 5.903 -19.579 1.00 84.94 314 GLY A C 1
ATOM 2508 O O . GLY A 1 314 ? 20.620 6.840 -20.359 1.00 84.94 314 GLY A O 1
ATOM 2509 N N . ASN A 1 315 ? 19.334 5.194 -19.579 1.00 89.00 315 ASN A N 1
ATOM 2510 C CA . ASN A 1 315 ? 18.193 5.413 -20.471 1.00 89.00 315 ASN A CA 1
ATOM 2511 C C . ASN A 1 315 ? 17.274 6.534 -19.957 1.00 89.00 315 ASN A C 1
ATOM 2513 O O . ASN A 1 315 ? 16.076 6.345 -19.735 1.00 89.00 315 ASN A O 1
ATOM 2517 N N . ILE A 1 316 ? 17.840 7.723 -19.777 1.00 84.62 316 ILE A N 1
ATOM 2518 C CA . ILE A 1 316 ? 17.197 8.849 -19.093 1.00 84.62 316 ILE A CA 1
ATOM 2519 C C . ILE A 1 316 ? 15.852 9.248 -19.717 1.00 84.62 316 ILE A C 1
ATOM 2521 O O . ILE A 1 316 ? 14.863 9.385 -19.000 1.00 84.62 316 ILE A O 1
ATOM 2525 N N . GLY A 1 317 ? 15.776 9.366 -21.046 1.00 85.19 317 GLY A N 1
ATOM 2526 C CA . GLY A 1 317 ? 14.530 9.751 -21.722 1.00 85.19 317 GLY A CA 1
ATOM 2527 C C . GLY A 1 317 ? 13.383 8.757 -21.496 1.00 85.19 317 GLY A C 1
ATOM 2528 O O . GLY A 1 317 ? 12.223 9.153 -21.403 1.00 85.19 317 GLY A O 1
ATOM 2529 N N . LYS A 1 318 ? 13.694 7.462 -21.336 1.00 92.44 318 LYS A N 1
ATOM 2530 C CA . LYS A 1 318 ? 12.691 6.437 -21.007 1.00 92.44 318 LYS A CA 1
ATOM 2531 C C . LYS A 1 318 ? 12.263 6.509 -19.540 1.00 92.44 318 LYS A C 1
ATOM 2533 O O . LYS A 1 318 ? 11.082 6.333 -19.255 1.00 92.44 318 LYS A O 1
ATOM 2538 N N . ALA A 1 319 ? 13.188 6.821 -18.629 1.00 90.75 319 ALA A N 1
ATOM 2539 C CA . ALA A 1 319 ? 12.854 7.073 -17.228 1.00 90.75 319 ALA A CA 1
ATOM 2540 C C . ALA A 1 319 ? 11.889 8.259 -17.092 1.00 90.75 319 ALA A C 1
ATOM 2542 O O . ALA A 1 319 ? 10.867 8.157 -16.418 1.00 90.75 319 ALA A O 1
ATOM 2543 N N . GLU A 1 320 ? 12.171 9.364 -17.785 1.00 86.19 320 GLU A N 1
ATOM 2544 C CA . GLU A 1 320 ? 11.312 10.549 -17.791 1.00 86.19 320 GLU A CA 1
ATOM 2545 C C . GLU A 1 320 ? 9.915 10.248 -18.357 1.00 86.19 320 GLU A C 1
ATOM 2547 O O . GLU A 1 320 ? 8.912 10.701 -17.804 1.00 86.19 320 GLU A O 1
ATOM 2552 N N . ALA A 1 321 ? 9.829 9.448 -19.425 1.00 90.38 321 ALA A N 1
ATOM 2553 C CA . ALA A 1 321 ? 8.550 9.023 -19.985 1.00 90.38 321 ALA A CA 1
ATOM 2554 C C . ALA A 1 321 ? 7.707 8.236 -18.964 1.00 90.38 321 ALA A C 1
ATOM 2556 O O . ALA A 1 321 ? 6.516 8.511 -18.814 1.00 90.38 321 ALA A O 1
ATOM 2557 N N . ASP A 1 322 ? 8.312 7.310 -18.215 1.00 95.19 322 ASP A N 1
ATOM 2558 C CA . ASP A 1 322 ? 7.607 6.577 -17.159 1.00 95.19 322 ASP A CA 1
ATOM 2559 C C . ASP A 1 322 ? 7.209 7.487 -15.989 1.00 95.19 322 ASP A C 1
ATOM 2561 O O . ASP A 1 322 ? 6.076 7.401 -15.513 1.00 95.19 322 ASP A O 1
ATOM 2565 N N . TYR A 1 323 ? 8.060 8.429 -15.569 1.00 89.75 323 TYR A N 1
ATOM 2566 C CA . TYR A 1 323 ? 7.688 9.409 -14.542 1.00 89.75 323 TYR A CA 1
ATOM 2567 C C . TYR A 1 323 ? 6.570 10.355 -14.995 1.00 89.75 323 TYR A C 1
ATOM 2569 O O . TYR A 1 323 ? 5.686 10.677 -14.203 1.00 89.75 323 TYR A O 1
ATOM 2577 N N . ARG A 1 324 ? 6.512 10.740 -16.274 1.00 89.19 324 ARG A N 1
ATOM 2578 C CA . ARG A 1 324 ? 5.358 11.473 -16.822 1.00 89.19 324 ARG A CA 1
ATOM 2579 C C . ARG A 1 324 ? 4.066 10.664 -16.712 1.00 89.19 324 ARG A C 1
ATOM 2581 O O . ARG A 1 324 ? 3.020 11.222 -16.384 1.00 89.19 324 ARG A O 1
ATOM 2588 N N . ARG A 1 325 ? 4.128 9.344 -16.907 1.00 94.62 325 ARG A N 1
ATOM 2589 C CA . ARG A 1 325 ? 2.980 8.455 -16.654 1.00 94.62 325 ARG A CA 1
ATOM 2590 C C . ARG A 1 325 ? 2.649 8.355 -15.166 1.00 94.62 325 ARG A C 1
ATOM 2592 O O . ARG A 1 325 ? 1.475 8.315 -14.822 1.00 94.62 325 ARG A O 1
ATOM 2599 N N . VAL A 1 326 ? 3.634 8.390 -14.268 1.00 93.94 326 VAL A N 1
ATOM 2600 C CA . VAL A 1 326 ? 3.380 8.497 -12.817 1.00 93.94 326 VAL A CA 1
ATOM 2601 C C . VAL A 1 326 ? 2.619 9.786 -12.494 1.00 93.94 326 VAL A C 1
ATOM 2603 O O . VAL A 1 326 ? 1.621 9.717 -11.780 1.00 93.94 326 VAL A O 1
ATOM 2606 N N . LEU A 1 327 ? 3.004 10.928 -13.075 1.00 87.44 327 LEU A N 1
ATOM 2607 C CA . LEU A 1 327 ? 2.311 12.213 -12.889 1.00 87.44 327 LEU A CA 1
ATOM 2608 C C . LEU A 1 327 ? 0.873 12.209 -13.413 1.00 87.44 327 LEU A C 1
ATOM 2610 O O . LEU A 1 327 ? 0.019 12.890 -12.847 1.00 87.44 327 LEU A O 1
ATOM 2614 N N . TYR A 1 328 ? 0.574 11.411 -14.445 1.00 89.94 328 TYR A N 1
ATOM 2615 C CA . TYR A 1 328 ? -0.806 11.207 -14.887 1.00 89.94 328 TYR A CA 1
ATOM 2616 C C . TYR A 1 328 ? -1.677 10.642 -13.759 1.00 89.94 328 TYR A C 1
ATOM 2618 O O . TYR A 1 328 ? -2.827 11.054 -13.620 1.00 89.94 328 TYR A O 1
ATOM 2626 N N . TYR A 1 329 ? -1.153 9.746 -12.921 1.00 91.00 329 TYR A N 1
ATOM 2627 C CA . TYR A 1 329 ? -1.883 9.179 -11.785 1.00 91.00 329 TYR A CA 1
ATOM 2628 C C . TYR A 1 329 ? -1.774 10.047 -10.526 1.00 91.00 329 TYR A C 1
ATOM 2630 O O . TYR A 1 329 ? -2.798 10.354 -9.917 1.00 91.00 329 TYR A O 1
ATOM 2638 N N . HIS A 1 330 ? -0.562 10.491 -10.187 1.00 86.81 330 HIS A N 1
ATOM 2639 C CA . HIS A 1 330 ? -0.234 11.269 -8.994 1.00 86.81 330 HIS A CA 1
ATOM 2640 C C . HIS A 1 330 ? 0.505 12.563 -9.371 1.00 86.81 330 HIS A C 1
ATOM 2642 O O . HIS A 1 330 ? 1.737 12.585 -9.380 1.00 86.81 330 HIS A O 1
ATOM 2648 N N . PRO A 1 331 ? -0.221 13.665 -9.638 1.00 82.62 331 PRO A N 1
ATOM 2649 C CA . PRO A 1 331 ? 0.383 14.927 -10.078 1.00 82.62 331 PRO A CA 1
ATOM 2650 C C . PRO A 1 331 ? 1.369 15.550 -9.078 1.00 82.62 331 PRO A C 1
ATOM 2652 O O . PRO A 1 331 ? 2.165 16.407 -9.447 1.00 82.62 331 PRO A O 1
ATOM 2655 N N . THR A 1 332 ? 1.310 15.134 -7.812 1.00 79.31 332 THR A N 1
ATOM 2656 C CA . THR A 1 332 ? 2.147 15.634 -6.715 1.00 79.31 332 THR A CA 1
ATOM 2657 C C . THR A 1 332 ? 3.232 14.644 -6.281 1.00 79.31 332 THR A C 1
ATOM 2659 O O . THR A 1 332 ? 3.854 14.864 -5.242 1.00 79.31 332 THR A O 1
ATOM 2662 N N . ASP A 1 333 ? 3.467 13.546 -7.018 1.00 83.12 333 ASP A N 1
ATOM 2663 C CA . ASP A 1 333 ? 4.569 12.622 -6.704 1.00 83.12 333 ASP A CA 1
ATOM 2664 C C . ASP A 1 333 ? 5.906 13.364 -6.835 1.00 83.12 333 ASP A C 1
ATOM 2666 O O . ASP A 1 333 ? 6.309 13.779 -7.921 1.00 83.12 333 ASP A O 1
ATOM 2670 N N . SER A 1 334 ? 6.587 13.567 -5.707 1.00 76.56 334 SER A N 1
ATOM 2671 C CA . SER A 1 334 ? 7.768 14.430 -5.628 1.00 76.56 334 SER A CA 1
ATOM 2672 C C . SER A 1 334 ? 8.927 13.934 -6.489 1.00 76.56 334 SER A C 1
ATOM 2674 O O . SER A 1 334 ? 9.629 14.748 -7.092 1.00 76.56 334 SER A O 1
ATOM 2676 N N . THR A 1 335 ? 9.111 12.614 -6.584 1.00 77.00 335 THR A N 1
ATOM 2677 C CA . THR A 1 335 ? 10.122 12.003 -7.449 1.00 77.00 335 THR A CA 1
ATOM 2678 C C . THR A 1 335 ? 9.784 12.280 -8.908 1.00 77.00 335 THR A C 1
ATOM 2680 O O . THR A 1 335 ? 10.615 12.814 -9.636 1.00 77.00 335 THR A O 1
ATOM 2683 N N . ALA A 1 336 ? 8.554 11.997 -9.331 1.00 78.50 336 ALA A N 1
ATOM 2684 C CA . ALA A 1 336 ? 8.139 12.195 -10.713 1.00 78.50 336 ALA A CA 1
ATOM 2685 C C . ALA A 1 336 ? 8.163 13.678 -11.129 1.00 78.50 336 ALA A C 1
ATOM 2687 O O . ALA A 1 336 ? 8.634 14.001 -12.221 1.00 78.50 336 ALA A O 1
ATOM 2688 N N . VAL A 1 337 ? 7.750 14.591 -10.238 1.00 73.00 337 VAL A N 1
ATOM 2689 C CA . VAL A 1 337 ? 7.863 16.043 -10.451 1.00 73.00 337 VAL A CA 1
ATOM 2690 C C . VAL A 1 337 ? 9.325 16.431 -10.649 1.00 73.00 337 VAL A C 1
ATOM 2692 O O . VAL A 1 337 ? 9.632 17.143 -11.604 1.00 73.00 337 VAL A O 1
ATOM 2695 N N . ALA A 1 338 ? 10.235 15.940 -9.801 1.00 72.19 338 ALA A N 1
ATOM 2696 C CA . ALA A 1 338 ? 11.660 16.231 -9.928 1.00 72.19 338 ALA A CA 1
ATOM 2697 C C . ALA A 1 338 ? 12.216 15.810 -11.297 1.00 72.19 338 ALA A C 1
ATOM 2699 O O . ALA A 1 338 ? 12.907 16.611 -11.917 1.00 72.19 338 ALA A O 1
ATOM 2700 N N . PHE A 1 339 ? 11.855 14.623 -11.798 1.00 71.19 339 PHE A N 1
ATOM 2701 C CA . PHE A 1 339 ? 12.275 14.134 -13.118 1.00 71.19 339 PHE A CA 1
ATOM 2702 C C . PHE A 1 339 ? 11.643 14.895 -14.295 1.00 71.19 339 PHE A C 1
ATOM 2704 O O . PHE A 1 339 ? 12.243 14.949 -15.362 1.00 71.19 339 PHE A O 1
ATOM 2711 N N . SER A 1 340 ? 10.459 15.489 -14.119 1.00 66.31 340 SER A N 1
ATOM 2712 C CA . SER A 1 340 ? 9.748 16.214 -15.187 1.00 66.31 340 SER A CA 1
ATOM 2713 C C . SER A 1 340 ? 10.238 17.647 -15.438 1.00 66.31 340 SER A C 1
ATOM 2715 O O . SER A 1 340 ? 9.863 18.260 -16.4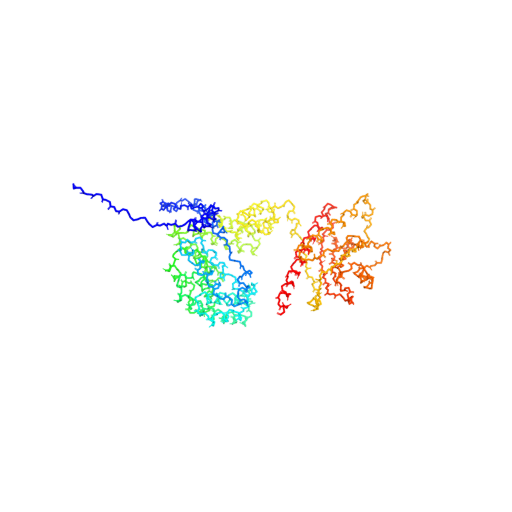36 1.00 66.31 340 SER A O 1
ATOM 2717 N N . LEU A 1 341 ? 11.043 18.210 -14.531 1.00 62.00 341 LEU A N 1
ATOM 2718 C CA . LEU A 1 341 ? 11.544 19.580 -14.644 1.00 62.00 341 LEU A CA 1
ATOM 2719 C C . LEU A 1 341 ? 12.853 19.627 -15.457 1.00 62.00 341 LEU A C 1
ATOM 2721 O O . LEU A 1 341 ? 13.693 18.738 -15.298 1.00 62.00 341 LEU A O 1
ATOM 2725 N N . PRO A 1 342 ? 13.098 20.688 -16.252 1.00 51.06 342 PRO A N 1
ATOM 2726 C CA . PRO A 1 342 ? 14.395 20.905 -16.899 1.00 51.06 342 PRO A CA 1
ATOM 2727 C C . PRO A 1 342 ? 15.537 20.891 -15.865 1.00 51.06 342 PRO A C 1
ATOM 2729 O O . PRO A 1 342 ? 15.440 21.557 -14.832 1.00 51.06 342 PRO A O 1
ATOM 2732 N N . GLY A 1 343 ? 16.592 20.103 -16.106 1.00 53.25 343 GLY A N 1
ATOM 2733 C CA . GLY A 1 343 ? 17.705 19.918 -15.155 1.00 53.25 343 GLY A CA 1
ATOM 2734 C C . GLY A 1 343 ? 17.366 19.074 -13.912 1.00 53.25 343 GLY A C 1
ATOM 2735 O O . GLY A 1 343 ? 18.126 19.043 -12.947 1.00 53.25 343 GLY A O 1
ATOM 2736 N N . GLY A 1 344 ? 16.220 18.383 -13.901 1.00 47.41 344 GLY A N 1
ATOM 2737 C CA . GLY A 1 344 ? 15.728 17.577 -12.778 1.00 47.41 344 GLY A CA 1
ATOM 2738 C C . GLY A 1 344 ? 16.665 16.467 -12.287 1.00 47.41 344 GLY A C 1
ATOM 2739 O O . GLY A 1 344 ? 16.637 16.104 -11.112 1.00 47.41 344 GLY A O 1
ATOM 2740 N N . LEU A 1 345 ? 17.531 15.967 -13.169 1.00 47.12 345 LEU A N 1
ATOM 2741 C CA . LEU A 1 345 ? 18.489 14.893 -12.889 1.00 47.12 345 LEU A CA 1
ATOM 2742 C C . LEU A 1 345 ? 19.680 15.371 -12.052 1.00 47.12 345 LEU A C 1
ATOM 2744 O O . LEU A 1 345 ? 20.084 14.676 -11.121 1.00 47.12 345 LEU A O 1
ATOM 2748 N N . ASP A 1 346 ? 20.178 16.586 -12.297 1.00 44.12 346 ASP A N 1
ATOM 2749 C CA . ASP A 1 346 ? 21.265 17.169 -11.499 1.00 44.12 346 ASP A CA 1
ATOM 2750 C C . ASP A 1 346 ? 20.814 17.461 -10.060 1.00 44.12 346 ASP A C 1
ATOM 2752 O O . ASP A 1 346 ? 21.617 17.465 -9.133 1.00 44.12 346 ASP A O 1
ATOM 2756 N N . ARG A 1 347 ? 19.501 17.587 -9.825 1.00 45.22 347 ARG A N 1
ATOM 2757 C CA . ARG A 1 347 ? 18.913 17.798 -8.489 1.00 45.22 347 ARG A CA 1
ATOM 2758 C C . ARG A 1 347 ? 18.888 16.543 -7.610 1.00 45.22 347 ARG A C 1
ATOM 2760 O O . ARG A 1 347 ? 18.844 16.670 -6.387 1.00 45.22 347 ARG A O 1
ATOM 2767 N N . LEU A 1 348 ? 18.925 15.345 -8.199 1.00 39.22 348 LEU A N 1
ATOM 2768 C CA . LEU A 1 348 ? 18.926 14.062 -7.473 1.00 39.22 348 LEU A CA 1
ATOM 2769 C C . LEU A 1 348 ? 20.339 13.559 -7.134 1.00 39.22 348 LEU A C 1
ATOM 2771 O O . LEU A 1 348 ? 20.480 12.615 -6.361 1.00 39.22 348 LEU A O 1
ATOM 2775 N N . LYS A 1 349 ? 21.379 14.193 -7.688 1.00 39.66 349 LYS A N 1
ATOM 2776 C CA . LYS A 1 349 ? 22.782 13.753 -7.615 1.00 39.66 349 LYS A CA 1
ATOM 2777 C C . LYS A 1 349 ? 23.488 14.090 -6.291 1.00 39.66 349 LYS A C 1
ATOM 2779 O O . LYS A 1 349 ? 24.566 13.567 -6.030 1.00 39.66 349 LYS A O 1
ATOM 2784 N N . TYR A 1 350 ? 22.890 14.939 -5.453 1.00 39.84 350 TYR A N 1
ATOM 2785 C CA . TYR A 1 350 ? 23.504 15.442 -4.220 1.00 39.84 350 TYR A CA 1
ATOM 2786 C C . TYR A 1 350 ? 22.975 14.706 -2.972 1.00 39.84 350 TYR A C 1
ATOM 2788 O O . TYR A 1 350 ? 21.863 14.981 -2.502 1.00 39.84 350 TYR A O 1
ATOM 2796 N N . ASP A 1 351 ? 23.786 13.788 -2.429 1.00 37.66 351 ASP A N 1
ATOM 2797 C CA . ASP A 1 351 ? 23.579 13.073 -1.155 1.00 37.66 351 ASP A CA 1
ATOM 2798 C C . ASP A 1 351 ? 23.975 13.993 0.021 1.00 37.66 351 ASP A C 1
ATOM 2800 O O . ASP A 1 351 ? 25.119 13.990 0.468 1.00 37.66 351 ASP A O 1
ATOM 2804 N N . LEU A 1 352 ? 23.054 14.852 0.479 1.00 38.25 352 LEU A N 1
ATOM 2805 C CA . LEU A 1 352 ? 23.260 15.639 1.706 1.00 38.25 352 LEU A CA 1
ATOM 2806 C C . LEU A 1 352 ? 22.905 14.757 2.904 1.00 38.25 352 LEU A C 1
ATOM 2808 O O . LEU A 1 352 ? 21.752 14.333 3.026 1.00 38.25 352 LEU A O 1
ATOM 2812 N N . ARG A 1 353 ? 23.875 14.495 3.784 1.00 39.06 353 ARG A N 1
ATOM 2813 C CA . ARG A 1 353 ? 23.667 13.724 5.017 1.00 39.06 353 ARG A CA 1
ATOM 2814 C C . ARG A 1 353 ? 23.460 14.671 6.194 1.00 39.06 353 ARG A C 1
ATOM 2816 O O . ARG A 1 353 ? 24.141 15.682 6.329 1.00 39.06 353 ARG A O 1
ATOM 2823 N N . GLU A 1 354 ? 22.476 14.349 7.028 1.00 39.31 354 GLU A N 1
ATOM 2824 C CA . GLU A 1 354 ? 22.131 15.121 8.220 1.00 39.31 354 GLU A CA 1
ATOM 2825 C C . GLU A 1 354 ? 23.038 14.690 9.384 1.00 39.31 354 GLU A C 1
ATOM 2827 O O . GLU A 1 354 ? 22.990 13.537 9.810 1.00 39.31 354 GLU A O 1
ATOM 2832 N N . SER A 1 355 ? 23.846 15.609 9.921 1.00 39.72 355 SER A N 1
ATOM 2833 C CA . SER A 1 355 ? 24.472 15.446 11.238 1.00 39.72 355 SER A CA 1
ATOM 2834 C C . SER A 1 355 ? 23.831 16.454 12.195 1.00 39.72 355 SER A C 1
ATOM 2836 O O . SER A 1 355 ? 24.295 17.587 12.345 1.00 39.72 355 SER A O 1
ATOM 2838 N N . THR A 1 356 ? 22.696 16.097 12.790 1.00 42.38 356 THR A N 1
ATOM 2839 C CA . THR A 1 356 ? 21.985 16.972 13.729 1.00 42.38 356 THR A CA 1
ATOM 2840 C C . THR A 1 356 ? 22.586 16.851 15.129 1.00 42.38 356 THR A C 1
ATOM 2842 O O . THR A 1 356 ? 22.613 15.766 15.704 1.00 42.38 356 THR A O 1
ATOM 2845 N N . TYR A 1 357 ? 23.022 17.972 15.714 1.00 37.72 357 TYR A N 1
ATOM 2846 C CA . TYR A 1 357 ? 23.282 18.071 17.153 1.00 37.72 357 TYR A CA 1
ATOM 2847 C C . TYR A 1 357 ? 22.160 18.898 17.784 1.00 37.72 357 TYR A C 1
ATOM 2849 O O . TYR A 1 357 ? 22.163 20.125 17.737 1.00 37.72 357 TYR A O 1
ATOM 2857 N N . VAL A 1 358 ? 21.147 18.222 18.323 1.00 38.69 358 VAL A N 1
ATOM 2858 C CA . VAL A 1 358 ? 19.998 18.885 18.949 1.00 38.69 358 VAL A CA 1
ATOM 2859 C C . VAL A 1 358 ? 20.286 19.069 20.437 1.00 38.69 358 VAL A C 1
ATOM 2861 O O . VAL A 1 358 ? 20.403 18.091 21.170 1.00 38.69 358 VAL A O 1
ATOM 2864 N N . SER A 1 359 ? 20.373 20.322 20.890 1.00 35.91 359 SER A N 1
ATOM 2865 C CA . SER A 1 359 ? 20.282 20.630 22.321 1.00 35.91 359 SER A CA 1
ATOM 2866 C C . SER A 1 359 ? 18.841 20.377 22.809 1.00 35.91 359 SER A C 1
ATOM 2868 O O . SER A 1 359 ? 17.904 20.775 22.109 1.00 35.91 359 SER A O 1
ATOM 2870 N N . PRO A 1 360 ? 18.615 19.754 23.982 1.00 32.81 360 PRO A N 1
ATOM 2871 C CA . PRO A 1 360 ? 17.278 19.371 24.456 1.00 32.81 360 PRO A CA 1
ATOM 2872 C C . PRO A 1 360 ? 16.276 20.508 24.745 1.00 32.81 360 PRO A C 1
ATOM 2874 O O . PRO A 1 360 ? 15.122 20.213 25.034 1.00 32.81 360 PRO A O 1
ATOM 2877 N N . SER A 1 361 ? 16.651 21.790 24.685 1.00 42.72 361 SER A N 1
ATOM 2878 C CA . SER A 1 361 ? 15.879 22.874 25.328 1.00 42.72 361 SER A CA 1
ATOM 2879 C C . SER A 1 361 ? 15.100 23.833 24.409 1.00 42.72 361 SER A C 1
ATOM 2881 O O . SER A 1 361 ? 14.597 24.853 24.872 1.00 42.72 361 SER A O 1
ATOM 2883 N N . ILE A 1 362 ? 14.917 23.539 23.114 1.00 41.16 362 ILE A N 1
ATOM 2884 C CA . ILE A 1 362 ? 14.141 24.432 22.213 1.00 41.16 362 ILE A CA 1
ATOM 2885 C C . ILE A 1 362 ? 12.666 24.564 22.618 1.00 41.16 362 ILE A C 1
ATOM 2887 O O . ILE A 1 362 ? 12.054 25.596 22.343 1.00 41.16 362 ILE A O 1
ATOM 2891 N N . CYS A 1 363 ? 12.091 23.550 23.272 1.00 39.09 363 CYS A N 1
ATOM 2892 C CA . CYS A 1 363 ? 10.683 23.552 23.681 1.00 39.09 363 CYS A CA 1
ATOM 2893 C C . CYS A 1 363 ? 10.320 24.708 24.635 1.00 39.09 363 CYS A C 1
ATOM 2895 O O . CYS A 1 363 ? 9.160 25.100 24.684 1.00 39.09 363 CYS A O 1
ATOM 2897 N N . GLU A 1 364 ? 11.294 25.321 25.309 1.00 43.44 364 GLU A N 1
ATOM 2898 C CA . GLU A 1 364 ? 11.064 26.414 26.263 1.00 43.44 364 GLU A CA 1
ATOM 2899 C C . GLU A 1 364 ? 11.078 27.813 25.618 1.00 43.44 364 GLU A C 1
ATOM 2901 O O . GLU A 1 364 ? 10.730 28.807 26.258 1.00 43.44 364 GLU A O 1
ATOM 2906 N N . MET A 1 365 ? 11.453 27.944 24.340 1.00 46.50 365 MET A N 1
ATOM 2907 C CA . MET A 1 365 ? 11.567 29.262 23.715 1.00 46.50 365 MET A CA 1
ATOM 2908 C C . MET A 1 365 ? 10.244 29.707 23.090 1.00 46.50 365 MET A C 1
ATOM 2910 O O . MET A 1 365 ? 9.861 29.303 21.994 1.00 46.50 365 MET A O 1
ATOM 2914 N N . HIS A 1 366 ? 9.541 30.607 23.775 1.00 50.12 366 HIS A N 1
ATOM 2915 C CA . HIS A 1 366 ? 8.351 31.297 23.273 1.00 50.12 366 HIS A CA 1
ATOM 2916 C C . HIS A 1 366 ? 8.688 32.347 22.192 1.00 50.12 366 HIS A C 1
ATOM 2918 O O . HIS A 1 366 ? 8.386 33.527 22.346 1.00 50.12 366 HIS A O 1
ATOM 2924 N N . ILE A 1 367 ? 9.307 31.925 21.087 1.00 53.94 367 ILE A N 1
ATOM 2925 C CA . ILE A 1 367 ? 9.726 32.815 19.995 1.00 53.94 367 ILE A CA 1
ATOM 2926 C C . ILE A 1 367 ? 8.485 33.271 19.222 1.00 53.94 367 ILE A C 1
ATOM 2928 O O . ILE A 1 367 ? 7.798 32.452 18.614 1.00 53.94 367 ILE A O 1
ATOM 2932 N N . LYS A 1 368 ? 8.185 34.572 19.247 1.00 51.78 368 LYS A N 1
ATOM 2933 C CA . LYS A 1 368 ? 7.130 35.202 18.434 1.00 51.78 368 LYS A CA 1
ATOM 2934 C C . LYS A 1 368 ? 7.716 36.127 17.362 1.00 51.78 368 LYS A C 1
ATOM 2936 O O . LYS A 1 368 ? 7.102 36.305 16.313 1.00 51.78 368 LYS A O 1
ATOM 2941 N N . ARG A 1 369 ? 8.902 36.686 17.618 1.00 52.78 369 ARG A N 1
ATOM 2942 C CA . ARG A 1 369 ? 9.659 37.589 16.738 1.00 52.78 369 ARG A CA 1
ATOM 2943 C C . ARG A 1 369 ? 11.095 37.095 16.598 1.00 52.78 369 ARG A C 1
ATOM 2945 O O . ARG A 1 369 ? 11.681 36.622 17.570 1.00 52.78 369 ARG A O 1
ATOM 2952 N N . TYR A 1 370 ? 11.685 37.226 15.419 1.00 54.00 370 TYR A N 1
ATOM 2953 C CA . TYR A 1 370 ? 13.048 36.765 15.150 1.00 54.00 370 TYR A CA 1
ATOM 2954 C C . TYR A 1 370 ? 13.819 37.791 14.305 1.00 54.00 370 TYR A C 1
ATOM 2956 O O . TYR A 1 370 ? 13.218 38.628 13.635 1.00 54.00 370 TYR A O 1
ATOM 2964 N N . ALA A 1 371 ? 15.150 37.721 14.333 1.00 53.12 371 ALA A N 1
ATOM 2965 C CA . ALA A 1 371 ? 16.031 38.441 13.412 1.00 53.12 371 ALA A CA 1
ATOM 2966 C C . ALA A 1 371 ? 16.923 37.445 12.662 1.00 53.12 371 ALA A C 1
ATOM 2968 O O . ALA A 1 371 ? 17.348 36.445 13.240 1.00 53.12 371 ALA A O 1
ATOM 2969 N N . ILE A 1 372 ? 17.213 37.708 11.386 1.00 54.03 372 ILE A N 1
ATOM 2970 C CA . ILE A 1 372 ? 18.091 36.861 10.568 1.00 54.03 372 ILE A CA 1
ATOM 2971 C C . ILE A 1 372 ? 19.412 37.588 10.359 1.00 54.03 372 ILE A C 1
ATOM 2973 O O . ILE A 1 372 ? 19.434 38.735 9.914 1.00 54.03 372 ILE A O 1
ATOM 2977 N N . VAL A 1 373 ? 20.509 36.899 10.653 1.00 55.66 373 VAL A N 1
ATOM 2978 C CA . VAL A 1 373 ? 21.863 37.358 10.355 1.00 55.66 373 VAL A CA 1
ATOM 2979 C C . VAL A 1 373 ? 22.516 36.319 9.450 1.00 55.66 373 VAL A C 1
ATOM 2981 O O . VAL A 1 373 ? 22.824 35.204 9.869 1.00 55.66 373 VAL A O 1
ATOM 2984 N N . THR A 1 374 ? 22.714 36.675 8.186 1.00 52.69 374 THR A N 1
ATOM 2985 C CA . THR A 1 374 ? 23.524 35.884 7.256 1.00 52.69 374 THR A CA 1
ATOM 2986 C C . THR A 1 374 ? 24.969 36.319 7.390 1.00 52.69 374 THR A C 1
ATOM 2988 O O . THR A 1 374 ? 25.261 37.518 7.319 1.00 52.69 374 THR A O 1
ATOM 2991 N N . VAL A 1 375 ? 25.875 35.362 7.563 1.00 51.69 375 VAL A N 1
ATOM 2992 C CA . VAL A 1 375 ? 27.299 35.670 7.602 1.00 51.69 375 VAL A CA 1
ATOM 2993 C C . VAL A 1 375 ? 28.026 34.892 6.520 1.00 51.69 375 VAL A C 1
ATOM 2995 O O . VAL A 1 375 ? 28.042 33.660 6.525 1.00 51.69 375 VAL A O 1
ATOM 2998 N N . GLU A 1 376 ? 28.624 35.641 5.600 1.00 51.41 376 GLU A N 1
ATOM 2999 C CA . GLU A 1 376 ? 29.423 35.110 4.504 1.00 51.41 376 GLU A CA 1
ATOM 3000 C C . GLU A 1 376 ? 30.906 35.163 4.873 1.00 51.41 376 GLU A C 1
ATOM 3002 O O . GLU A 1 376 ? 31.432 36.196 5.304 1.00 51.41 376 GLU A O 1
ATOM 3007 N N . HIS A 1 377 ? 31.606 34.049 4.677 1.00 48.50 377 HIS A N 1
ATOM 3008 C CA . HIS A 1 377 ? 33.062 34.057 4.683 1.00 48.50 377 HIS A CA 1
ATOM 3009 C C . HIS A 1 377 ? 33.553 34.619 3.347 1.00 48.50 377 HIS A C 1
ATOM 3011 O O . HIS A 1 377 ? 33.152 34.137 2.293 1.00 48.50 377 HIS A O 1
ATOM 3017 N N . GLY A 1 378 ? 34.396 35.655 3.404 1.00 43.53 378 GLY A N 1
ATOM 3018 C CA . GLY A 1 378 ? 34.829 36.445 2.252 1.00 43.53 378 GLY A CA 1
ATOM 3019 C C . GLY A 1 378 ? 35.183 35.606 1.025 1.00 43.53 378 GLY A C 1
ATOM 3020 O O . GLY A 1 378 ? 36.084 34.771 1.057 1.00 43.53 378 GLY A O 1
ATOM 3021 N N . VAL A 1 379 ? 34.466 35.868 -0.063 1.00 43.25 379 VAL A N 1
ATOM 3022 C CA . VAL A 1 379 ? 34.606 35.151 -1.321 1.00 43.25 379 VAL A CA 1
ATOM 3023 C C . VAL A 1 379 ? 35.283 36.075 -2.331 1.00 43.25 379 VAL A C 1
ATOM 3025 O O . VAL A 1 379 ? 34.681 37.036 -2.813 1.00 43.25 379 VAL A O 1
ATOM 3028 N N . ASP A 1 380 ? 36.547 35.814 -2.666 1.00 41.97 380 ASP A N 1
ATOM 3029 C CA . ASP A 1 380 ? 37.304 36.674 -3.589 1.00 41.97 380 ASP A CA 1
ATOM 3030 C C . ASP A 1 380 ? 36.726 36.710 -5.017 1.00 41.97 380 ASP A C 1
ATOM 3032 O O . ASP A 1 380 ? 36.999 37.652 -5.761 1.00 41.97 380 ASP A O 1
ATOM 3036 N N . TRP A 1 381 ? 35.881 35.747 -5.406 1.00 46.16 381 TRP A N 1
ATOM 3037 C CA . TRP A 1 381 ? 35.214 35.762 -6.714 1.00 46.16 381 TRP A CA 1
ATOM 3038 C C . TRP A 1 381 ? 33.948 36.636 -6.754 1.00 46.16 381 TRP A C 1
ATOM 3040 O O . TRP A 1 381 ? 33.654 37.211 -7.800 1.00 46.16 381 TRP A O 1
ATOM 3050 N N . LEU A 1 382 ? 33.245 36.840 -5.629 1.00 40.78 382 LEU A N 1
ATOM 3051 C CA . LEU A 1 382 ? 32.085 37.748 -5.571 1.00 40.78 382 LEU A CA 1
ATOM 3052 C C . LEU A 1 382 ? 32.499 39.218 -5.724 1.00 40.78 382 LEU A C 1
ATOM 3054 O O . LEU A 1 382 ? 31.754 40.005 -6.304 1.00 40.78 382 LEU A O 1
ATOM 3058 N N . LYS A 1 383 ? 33.720 39.570 -5.298 1.00 44.16 383 LYS A N 1
ATOM 3059 C CA . LYS A 1 383 ? 34.324 40.896 -5.526 1.00 44.16 383 LYS A CA 1
ATOM 3060 C C . LYS A 1 383 ? 34.573 41.206 -7.009 1.00 44.16 383 LYS A C 1
ATOM 3062 O O . LYS A 1 383 ? 34.763 42.367 -7.351 1.00 44.16 383 LYS A O 1
ATOM 3067 N N . LYS A 1 384 ? 34.599 40.190 -7.883 1.00 46.47 384 LYS A N 1
ATOM 3068 C CA . LYS A 1 384 ? 34.863 40.344 -9.325 1.00 46.47 384 LYS A CA 1
ATOM 3069 C C . LYS A 1 384 ? 33.601 40.555 -10.164 1.00 46.47 384 LYS A C 1
ATOM 3071 O O . LYS A 1 384 ? 33.723 40.826 -11.355 1.00 46.47 384 LYS A O 1
ATOM 3076 N N . ARG A 1 385 ? 32.398 40.436 -9.586 1.00 45.19 385 ARG A N 1
ATOM 3077 C CA . ARG A 1 385 ? 31.152 40.726 -10.310 1.00 45.19 385 ARG A CA 1
ATOM 3078 C C . ARG A 1 385 ? 30.810 42.216 -10.200 1.00 45.19 385 ARG A C 1
ATOM 3080 O O . ARG A 1 385 ? 30.738 42.701 -9.073 1.00 45.19 385 ARG A O 1
ATOM 3087 N N . PRO A 1 386 ? 30.520 42.909 -11.316 1.00 44.16 386 PRO A N 1
ATOM 3088 C CA . PRO A 1 386 ? 30.151 44.326 -11.288 1.00 44.16 386 PRO A CA 1
ATOM 3089 C C . PRO A 1 386 ? 28.912 44.604 -10.414 1.00 44.16 386 PRO A C 1
ATOM 3091 O O . PRO A 1 386 ? 28.885 45.593 -9.687 1.00 44.16 386 PRO A O 1
ATOM 3094 N N . ASP A 1 387 ? 27.948 43.668 -10.386 1.00 49.59 387 ASP A N 1
ATOM 3095 C CA . ASP A 1 387 ? 26.625 43.899 -9.770 1.00 49.59 387 ASP A CA 1
ATOM 3096 C C . ASP A 1 387 ? 26.166 42.754 -8.828 1.00 49.59 387 ASP A C 1
ATOM 3098 O O . ASP A 1 387 ? 25.075 42.781 -8.255 1.00 49.59 387 ASP A O 1
ATOM 3102 N N . GLY A 1 388 ? 26.970 41.694 -8.678 1.00 48.00 388 GLY A N 1
ATOM 3103 C CA . GLY A 1 388 ? 26.442 40.340 -8.431 1.00 48.00 388 GLY A CA 1
ATOM 3104 C C . GLY A 1 388 ? 26.413 39.806 -6.995 1.00 48.00 388 GLY A C 1
ATOM 3105 O O . GLY A 1 388 ? 25.792 38.771 -6.777 1.00 48.00 388 GLY A O 1
ATOM 3106 N N . GLY A 1 389 ? 27.058 40.452 -6.019 1.00 45.41 389 GLY A N 1
ATOM 3107 C CA . GLY A 1 389 ? 27.063 39.956 -4.630 1.00 45.41 389 GLY A CA 1
ATOM 3108 C C . GLY A 1 389 ? 25.823 40.350 -3.826 1.00 45.41 389 GLY A C 1
ATOM 3109 O O . GLY A 1 389 ? 25.255 39.543 -3.101 1.00 45.41 389 GLY A O 1
ATOM 3110 N N . ARG A 1 390 ? 25.341 41.585 -3.997 1.00 42.25 390 ARG A N 1
ATOM 3111 C CA . ARG A 1 390 ? 24.217 42.115 -3.206 1.00 42.25 390 ARG A CA 1
ATOM 3112 C C . ARG A 1 390 ? 22.870 41.503 -3.601 1.00 42.25 390 ARG A C 1
ATOM 3114 O O . ARG A 1 390 ? 22.059 41.218 -2.728 1.00 42.25 390 ARG A O 1
ATOM 3121 N N . VAL A 1 391 ? 22.632 41.264 -4.893 1.00 40.91 391 VAL A N 1
ATOM 3122 C CA . VAL A 1 391 ? 21.341 40.765 -5.413 1.00 40.91 391 VAL A CA 1
ATOM 3123 C C . VAL A 1 391 ? 21.009 39.360 -4.892 1.00 40.91 391 VAL A C 1
ATOM 3125 O O . VAL A 1 391 ? 19.860 39.084 -4.551 1.00 40.91 391 VAL A O 1
ATOM 3128 N N . VAL A 1 392 ? 22.012 38.487 -4.768 1.00 44.59 392 VAL A N 1
ATOM 3129 C CA . VAL A 1 392 ? 21.840 37.116 -4.257 1.00 44.59 392 VAL A CA 1
ATOM 3130 C C . VAL A 1 392 ? 21.465 37.126 -2.769 1.00 44.59 392 VAL A C 1
ATOM 3132 O O . VAL A 1 392 ? 20.524 36.444 -2.363 1.00 44.59 392 VAL A O 1
ATOM 3135 N N . ILE A 1 393 ? 22.111 37.987 -1.977 1.00 45.16 393 ILE A N 1
ATOM 3136 C CA . ILE A 1 393 ? 21.848 38.147 -0.538 1.00 45.16 393 ILE A CA 1
ATOM 3137 C C . ILE A 1 393 ? 20.408 38.625 -0.287 1.00 45.16 393 ILE A C 1
ATOM 3139 O O . ILE A 1 393 ? 19.682 38.028 0.511 1.00 45.16 393 ILE A O 1
ATOM 3143 N N . TYR A 1 394 ? 19.955 39.661 -1.001 1.00 43.44 394 TYR A N 1
ATOM 3144 C CA . TYR A 1 394 ? 18.594 40.192 -0.838 1.00 43.44 394 TYR A CA 1
ATOM 3145 C C . TYR A 1 394 ? 17.508 39.195 -1.264 1.00 43.44 394 TYR A C 1
ATOM 3147 O O . TYR A 1 394 ? 16.460 39.121 -0.617 1.00 43.44 394 TYR A O 1
ATOM 3155 N N . ASN A 1 395 ? 17.762 38.390 -2.300 1.00 47.84 395 ASN A N 1
ATOM 3156 C CA . ASN A 1 395 ? 16.831 37.348 -2.732 1.00 47.84 395 ASN A CA 1
ATOM 3157 C C . ASN A 1 395 ? 16.662 36.249 -1.677 1.00 47.84 395 ASN A C 1
ATOM 3159 O O . ASN A 1 395 ? 15.543 35.777 -1.464 1.00 47.84 395 ASN A O 1
ATOM 3163 N N . ASN A 1 396 ? 17.735 35.883 -0.976 1.00 50.03 396 ASN A N 1
ATOM 3164 C CA . ASN A 1 396 ? 17.686 34.851 0.057 1.00 50.03 396 ASN A CA 1
ATOM 3165 C C . ASN A 1 396 ? 17.019 35.353 1.341 1.00 50.03 396 ASN A C 1
ATOM 3167 O O . ASN A 1 396 ? 16.186 34.645 1.907 1.00 50.03 396 ASN A O 1
ATOM 3171 N N . ILE A 1 397 ? 17.250 36.611 1.724 1.00 49.72 397 ILE A N 1
ATOM 3172 C CA . ILE A 1 397 ? 16.536 37.260 2.835 1.00 49.72 397 ILE A CA 1
ATOM 3173 C C . ILE A 1 397 ? 15.024 37.312 2.554 1.00 49.72 397 ILE A C 1
ATOM 3175 O O . ILE A 1 397 ? 14.239 36.806 3.353 1.00 49.72 397 ILE A O 1
ATOM 3179 N N . ALA A 1 398 ? 14.603 37.807 1.385 1.00 53.06 398 ALA A N 1
ATOM 3180 C CA . ALA A 1 398 ? 13.182 37.923 1.030 1.00 53.06 398 ALA A CA 1
ATOM 3181 C C . ALA A 1 398 ? 12.453 36.566 0.901 1.00 53.06 398 ALA A C 1
ATOM 3183 O O . ALA A 1 398 ? 11.226 36.485 1.002 1.00 53.06 398 ALA A O 1
ATOM 3184 N N . LYS A 1 399 ? 13.180 35.474 0.633 1.00 52.06 399 LYS A N 1
ATOM 3185 C CA . LYS A 1 399 ? 12.628 34.108 0.631 1.00 52.06 399 LYS A CA 1
ATOM 3186 C C . LYS A 1 399 ? 12.431 33.578 2.060 1.00 52.06 399 LYS A C 1
ATOM 3188 O O . LYS A 1 399 ? 11.372 33.019 2.339 1.00 52.06 399 LYS A O 1
ATOM 3193 N N . ILE A 1 400 ? 13.401 33.783 2.957 1.00 50.56 400 ILE A N 1
ATOM 3194 C CA . ILE A 1 400 ? 13.296 33.371 4.370 1.00 50.56 400 ILE A CA 1
ATOM 3195 C C . ILE A 1 400 ? 12.208 34.191 5.093 1.00 50.56 400 ILE A C 1
ATOM 3197 O O . ILE A 1 400 ? 11.451 33.628 5.880 1.00 50.56 400 ILE A O 1
ATOM 3201 N N . GLU A 1 401 ? 12.060 35.480 4.765 1.00 52.28 401 GLU A N 1
ATOM 3202 C CA . GLU A 1 401 ? 10.967 36.342 5.250 1.00 52.28 401 GLU A CA 1
ATOM 3203 C C . GLU A 1 401 ? 9.587 35.747 4.914 1.00 52.28 401 GLU A C 1
ATOM 3205 O O . GLU A 1 401 ? 8.807 35.444 5.817 1.00 52.28 401 GLU A O 1
ATOM 3210 N N . ARG A 1 402 ? 9.320 35.471 3.627 1.00 53.56 402 ARG A N 1
ATOM 3211 C CA . ARG A 1 402 ? 8.047 34.879 3.166 1.00 53.56 402 ARG A CA 1
ATOM 3212 C C . ARG A 1 402 ? 7.752 33.516 3.800 1.00 53.56 402 ARG A C 1
ATOM 3214 O O . ARG A 1 402 ? 6.597 33.185 4.053 1.00 53.56 402 ARG A O 1
ATOM 3221 N N . MET A 1 403 ? 8.791 32.718 4.056 1.00 55.38 403 MET A N 1
ATOM 3222 C CA . MET A 1 403 ? 8.672 31.424 4.737 1.00 55.38 403 MET A CA 1
ATOM 3223 C C . MET A 1 403 ? 8.176 31.592 6.176 1.00 55.38 403 MET A C 1
ATOM 3225 O O . MET A 1 403 ? 7.268 30.886 6.606 1.00 55.38 403 MET A O 1
ATOM 3229 N N . LEU A 1 404 ? 8.774 32.514 6.926 1.00 49.69 404 LEU A N 1
ATOM 3230 C CA . LEU A 1 404 ? 8.465 32.710 8.339 1.00 49.69 404 LEU A CA 1
ATOM 3231 C C . LEU A 1 404 ? 7.133 33.449 8.537 1.00 49.69 404 LEU A C 1
ATOM 3233 O O . LEU A 1 404 ? 6.402 33.125 9.473 1.00 49.69 404 LEU A O 1
ATOM 3237 N N . GLU A 1 405 ? 6.758 34.336 7.612 1.00 53.53 405 GLU A N 1
ATOM 3238 C CA . GLU A 1 405 ? 5.399 34.891 7.523 1.00 53.53 405 GLU A CA 1
ATOM 3239 C C . GLU A 1 405 ? 4.350 33.784 7.319 1.00 53.53 405 GLU A C 1
ATOM 3241 O O . GLU A 1 405 ? 3.355 33.730 8.042 1.00 53.53 405 GLU A O 1
ATOM 3246 N N . GLY A 1 406 ? 4.601 32.836 6.405 1.00 46.72 406 GLY A N 1
ATOM 3247 C CA . GLY A 1 406 ? 3.718 31.686 6.164 1.00 46.72 406 GLY A CA 1
ATOM 3248 C C . GLY A 1 406 ? 3.575 30.726 7.355 1.00 46.72 406 GLY A C 1
ATOM 3249 O O . GLY A 1 406 ? 2.617 29.955 7.414 1.00 46.72 406 GLY A O 1
ATOM 3250 N N . LEU A 1 407 ? 4.496 30.787 8.322 1.00 45.34 407 LEU A N 1
ATOM 3251 C CA . LEU A 1 407 ? 4.477 30.008 9.565 1.00 45.34 407 LEU A CA 1
ATOM 3252 C C . LEU A 1 407 ? 3.872 30.778 10.755 1.00 45.34 407 LEU A C 1
ATOM 3254 O O . LEU A 1 407 ? 3.866 30.263 11.873 1.00 45.34 407 LEU A O 1
ATOM 3258 N N . GLY A 1 408 ? 3.340 31.984 10.526 1.00 42.75 408 GLY A N 1
ATOM 3259 C CA . GLY A 1 408 ? 2.648 32.781 11.542 1.00 42.75 408 GLY A CA 1
ATOM 3260 C C . GLY A 1 408 ? 3.563 33.614 12.443 1.00 42.75 408 GLY A C 1
ATOM 3261 O O . GLY A 1 408 ? 3.111 34.089 13.486 1.00 42.75 408 GLY A O 1
ATOM 3262 N N . PHE A 1 409 ? 4.835 33.803 12.076 1.00 46.47 409 PHE A N 1
ATOM 3263 C CA . PHE A 1 409 ? 5.726 34.724 12.783 1.00 46.47 409 PHE A CA 1
ATOM 3264 C C . PHE A 1 409 ? 5.531 36.161 12.279 1.00 46.47 409 PHE A C 1
ATOM 3266 O O . PHE A 1 409 ? 5.399 36.394 11.079 1.00 46.47 409 PHE A O 1
ATOM 3273 N N . ALA A 1 410 ? 5.539 37.139 13.191 1.00 49.06 410 ALA A N 1
ATOM 3274 C CA . ALA A 1 410 ? 5.388 38.549 12.834 1.00 49.06 410 ALA A CA 1
ATOM 3275 C C . ALA A 1 410 ? 6.734 39.174 12.422 1.00 49.06 410 ALA A C 1
ATOM 3277 O O . ALA A 1 410 ? 7.747 39.003 13.104 1.00 49.06 410 ALA A O 1
ATOM 3278 N N . TYR A 1 411 ? 6.706 39.907 11.307 1.00 48.94 411 TYR A N 1
ATOM 3279 C CA . TYR A 1 411 ? 7.825 40.627 10.694 1.00 48.94 411 TYR A CA 1
ATOM 3280 C C . TYR A 1 411 ? 8.505 41.626 11.647 1.00 48.94 411 TYR A C 1
ATOM 3282 O O . TYR A 1 411 ? 7.844 42.30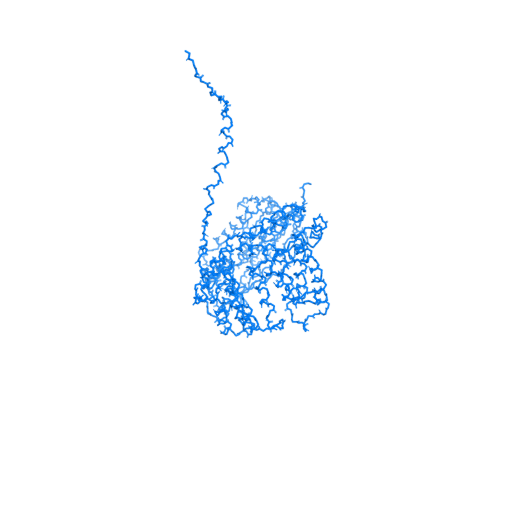3 12.437 1.00 48.94 411 TYR A O 1
ATOM 3290 N N . VAL A 1 412 ? 9.829 41.770 11.513 1.00 44.69 412 VAL A N 1
ATOM 3291 C CA . VAL A 1 412 ? 10.595 42.895 12.061 1.00 44.69 412 VAL A CA 1
ATOM 3292 C C . VAL A 1 412 ? 11.239 43.669 10.911 1.00 44.69 412 VAL A C 1
ATOM 3294 O O . VAL A 1 412 ? 11.821 43.092 10.000 1.00 44.69 412 VAL A O 1
ATOM 3297 N N . GLU A 1 413 ? 11.126 44.990 10.995 1.00 41.09 413 GLU A N 1
ATOM 3298 C CA . GLU A 1 413 ? 11.618 46.020 10.079 1.00 41.09 413 GLU A CA 1
ATOM 3299 C C . GLU A 1 413 ? 12.952 45.695 9.356 1.00 41.09 413 GLU A C 1
ATOM 3301 O O . GLU A 1 413 ? 14.012 45.582 9.978 1.00 41.09 413 GLU A O 1
ATOM 3306 N N . ARG A 1 414 ? 12.914 45.640 8.013 1.00 38.69 414 ARG A N 1
ATOM 3307 C CA . ARG A 1 414 ? 14.063 45.460 7.093 1.00 38.69 414 ARG A CA 1
ATOM 3308 C C . ARG A 1 414 ? 15.251 46.386 7.361 1.00 38.69 414 ARG A C 1
ATOM 3310 O O . ARG A 1 414 ? 16.373 46.057 6.987 1.00 38.69 414 ARG A O 1
ATOM 3317 N N . SER A 1 415 ? 15.025 47.524 8.016 1.00 35.44 415 SER A N 1
ATOM 3318 C CA . SER A 1 415 ? 16.045 48.515 8.376 1.00 35.44 415 SER A CA 1
ATOM 3319 C C . SER A 1 415 ? 17.076 48.014 9.405 1.00 35.44 415 SER A C 1
ATOM 3321 O O . SER A 1 415 ? 18.041 48.726 9.677 1.00 35.44 415 SER A O 1
ATOM 3323 N N . LYS A 1 416 ? 16.919 46.799 9.959 1.00 37.66 416 LYS A N 1
ATOM 3324 C CA . LYS A 1 416 ? 17.811 46.233 10.995 1.00 37.66 416 LYS A CA 1
ATOM 3325 C C . LYS A 1 416 ? 18.480 44.902 10.626 1.00 37.66 416 LYS A C 1
ATOM 3327 O O . LYS A 1 416 ? 19.139 44.299 11.473 1.00 37.66 416 LYS A O 1
ATOM 3332 N N . VAL A 1 417 ? 18.367 44.454 9.373 1.00 37.81 417 VAL A N 1
ATOM 3333 C CA . VAL A 1 417 ? 19.089 43.269 8.879 1.00 37.81 417 VAL A CA 1
ATOM 3334 C C . VAL A 1 417 ? 20.557 43.634 8.648 1.00 37.81 417 VAL A C 1
ATOM 3336 O O . VAL A 1 417 ? 20.890 44.368 7.719 1.00 37.81 417 VAL A O 1
ATOM 3339 N N . VAL A 1 418 ? 21.448 43.135 9.506 1.00 38.88 418 VAL A N 1
ATOM 3340 C CA . VAL A 1 418 ? 22.892 43.368 9.381 1.00 38.88 418 VAL A CA 1
ATOM 3341 C C . VAL A 1 418 ? 23.512 42.215 8.591 1.00 38.88 418 VAL A C 1
ATOM 3343 O O . VAL A 1 418 ? 23.742 41.137 9.134 1.00 38.88 418 VAL A O 1
ATOM 3346 N N . ALA A 1 419 ? 23.800 42.437 7.307 1.00 34.59 419 ALA A N 1
ATOM 3347 C CA . ALA A 1 419 ? 24.702 41.572 6.551 1.00 34.59 419 ALA A CA 1
ATOM 3348 C C . ALA A 1 419 ? 26.145 41.919 6.946 1.00 34.59 419 ALA A C 1
ATOM 3350 O O . ALA A 1 419 ? 26.608 43.033 6.695 1.00 34.59 419 ALA A O 1
ATOM 3351 N N . ILE A 1 420 ? 26.852 40.990 7.590 1.00 40.53 420 ILE A N 1
ATOM 3352 C CA . ILE A 1 420 ? 28.254 41.191 7.976 1.00 40.53 420 ILE A CA 1
ATOM 3353 C C . ILE A 1 420 ? 29.120 40.427 6.980 1.00 40.53 420 ILE A C 1
ATOM 3355 O O . ILE A 1 420 ? 29.270 39.212 7.082 1.00 40.53 420 ILE A O 1
ATOM 3359 N N . ALA A 1 421 ? 29.706 41.141 6.021 1.00 35.72 421 ALA A N 1
ATOM 3360 C CA . ALA A 1 421 ? 30.856 40.630 5.289 1.00 35.72 421 ALA A CA 1
ATOM 3361 C C . ALA A 1 421 ? 32.092 40.882 6.160 1.00 35.72 421 ALA A C 1
ATOM 3363 O O . ALA A 1 421 ? 32.439 42.033 6.426 1.00 35.72 421 ALA A O 1
ATOM 3364 N N . GLY A 1 422 ? 32.737 39.825 6.654 1.00 37.22 422 GLY A N 1
ATOM 3365 C CA . GLY A 1 422 ? 33.977 39.967 7.416 1.00 37.22 422 GLY A CA 1
ATOM 3366 C C . GLY A 1 422 ? 35.073 40.547 6.524 1.00 37.22 422 GLY A C 1
ATOM 3367 O O . GLY A 1 422 ? 35.613 39.842 5.676 1.00 37.22 422 GLY A O 1
ATOM 3368 N N . THR A 1 423 ? 35.418 41.820 6.701 1.00 33.31 423 THR A N 1
ATOM 3369 C CA . THR A 1 423 ? 36.449 42.497 5.898 1.00 33.31 423 THR A CA 1
ATOM 3370 C C . THR A 1 423 ? 37.883 42.100 6.268 1.00 33.31 423 THR A C 1
ATOM 3372 O O . THR A 1 423 ? 38.808 42.530 5.592 1.00 33.31 423 THR A O 1
ATOM 3375 N N . GLU A 1 424 ? 38.100 41.253 7.282 1.00 34.75 424 GLU A N 1
ATOM 3376 C CA . GLU A 1 424 ? 39.446 41.007 7.838 1.00 34.75 424 GLU A CA 1
ATOM 3377 C C . GLU A 1 424 ? 39.783 39.532 8.127 1.00 34.75 424 GLU A C 1
ATOM 3379 O O . GLU A 1 424 ? 40.516 39.228 9.065 1.00 34.75 424 GLU A O 1
ATOM 3384 N N . GLY A 1 425 ? 39.246 38.576 7.362 1.00 35.34 425 GLY A N 1
ATOM 3385 C CA . GLY A 1 425 ? 39.728 37.182 7.416 1.00 35.34 425 GLY A CA 1
ATOM 3386 C C . GLY A 1 425 ? 39.567 36.459 8.767 1.00 35.34 425 GLY A C 1
ATOM 3387 O O . GLY A 1 425 ? 40.127 35.381 8.956 1.00 35.34 425 GLY A O 1
ATOM 3388 N N . ARG A 1 426 ? 38.796 37.005 9.715 1.00 34.28 426 ARG A N 1
ATOM 3389 C CA . ARG A 1 426 ? 38.473 36.325 10.975 1.00 34.28 426 ARG A CA 1
ATOM 3390 C C . ARG A 1 426 ? 37.252 35.429 10.790 1.00 34.28 426 ARG A C 1
ATOM 3392 O O . ARG A 1 426 ? 36.209 35.867 10.313 1.00 34.28 426 ARG A O 1
ATOM 3399 N N . SER A 1 427 ? 37.395 34.165 11.186 1.00 37.94 427 SER A N 1
ATOM 3400 C CA . SER A 1 427 ? 36.319 33.174 11.191 1.00 37.94 427 SER A CA 1
ATOM 3401 C C . SER A 1 427 ? 35.115 33.636 12.021 1.00 37.94 427 SER A C 1
ATOM 3403 O O . SER A 1 427 ? 35.244 34.037 13.177 1.00 37.94 427 SER A O 1
ATOM 3405 N N . VAL A 1 428 ? 33.924 33.495 11.448 1.00 40.69 428 VAL A N 1
ATOM 3406 C CA . VAL A 1 428 ? 32.618 33.820 12.041 1.00 40.69 428 VAL A CA 1
ATOM 3407 C C . VAL A 1 428 ? 32.193 32.829 13.127 1.00 40.69 428 VAL A C 1
ATOM 3409 O O . VAL A 1 428 ? 31.266 33.087 13.892 1.00 40.69 428 VAL A O 1
ATOM 3412 N N . SER A 1 429 ? 32.951 31.752 13.344 1.00 42.22 429 SER A N 1
ATOM 3413 C CA . SER A 1 429 ? 32.851 31.001 14.603 1.00 42.22 429 SER A CA 1
ATOM 3414 C C . SER A 1 429 ? 33.034 31.889 15.852 1.00 42.22 429 SER A C 1
ATOM 3416 O O . SER A 1 429 ? 32.748 31.437 16.955 1.00 42.22 429 SER A O 1
ATOM 3418 N N . ALA A 1 430 ? 33.472 33.145 15.680 1.00 43.84 430 ALA A N 1
ATOM 3419 C CA . ALA A 1 430 ? 33.610 34.175 16.699 1.00 43.84 430 ALA A CA 1
ATOM 3420 C C . ALA A 1 430 ? 32.602 35.349 16.602 1.00 43.84 430 ALA A C 1
ATOM 3422 O O . ALA A 1 430 ? 32.894 36.420 17.139 1.00 43.84 430 ALA A O 1
ATOM 3423 N N . THR A 1 431 ? 31.428 35.225 15.956 1.00 55.91 431 THR A N 1
ATOM 3424 C CA . THR A 1 431 ? 30.380 36.255 16.147 1.00 55.91 431 THR A CA 1
ATOM 3425 C C . THR A 1 431 ? 29.999 36.302 17.625 1.00 55.91 431 THR A C 1
ATOM 3427 O O . THR A 1 431 ? 29.409 35.365 18.158 1.00 55.91 431 THR A O 1
ATOM 3430 N N . ASN A 1 432 ? 30.387 37.385 18.297 1.00 63.06 432 ASN A N 1
ATOM 3431 C CA . ASN A 1 432 ? 30.211 37.573 19.731 1.00 63.06 432 ASN A CA 1
ATOM 3432 C C . ASN A 1 432 ? 28.719 37.434 20.101 1.00 63.06 432 ASN A C 1
ATOM 3434 O O . ASN A 1 432 ? 27.914 38.246 19.634 1.00 63.06 432 ASN A O 1
ATOM 3438 N N . PRO A 1 433 ? 28.325 36.467 20.955 1.00 64.44 433 PRO A N 1
ATOM 3439 C CA . PRO A 1 433 ? 26.934 36.297 21.372 1.00 64.44 433 PRO A CA 1
ATOM 3440 C C . PRO A 1 433 ? 26.308 37.579 21.932 1.00 64.44 433 PRO A C 1
ATOM 3442 O O . PRO A 1 433 ? 25.130 37.832 21.699 1.00 64.44 433 PRO A O 1
ATOM 3445 N N . ARG A 1 434 ? 27.097 38.444 22.592 1.00 65.25 434 ARG A N 1
ATOM 3446 C CA . ARG A 1 434 ? 26.623 39.750 23.085 1.00 65.25 434 ARG A CA 1
ATOM 3447 C C . ARG A 1 434 ? 26.203 40.688 21.954 1.00 65.25 434 ARG A C 1
ATOM 3449 O O . ARG A 1 434 ? 25.221 41.404 22.101 1.00 65.25 434 ARG A O 1
ATOM 3456 N N . TYR A 1 435 ? 26.909 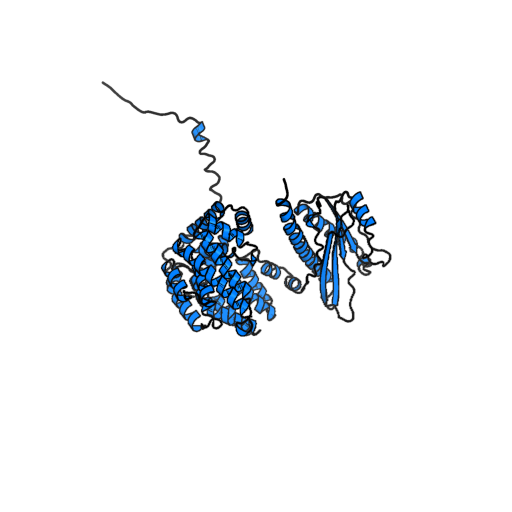40.655 20.826 1.00 62.94 435 TYR A N 1
ATOM 3457 C CA . TYR A 1 435 ? 26.583 41.466 19.654 1.00 62.94 435 TYR A CA 1
ATOM 3458 C C . TYR A 1 435 ? 25.304 40.967 18.972 1.00 62.94 435 TYR A C 1
ATOM 3460 O O . TYR A 1 435 ? 24.421 41.756 18.657 1.00 62.94 435 TYR A O 1
ATOM 3468 N N . LEU A 1 436 ? 25.152 39.650 18.811 1.00 63.94 436 LEU A N 1
ATOM 3469 C CA . LEU A 1 436 ? 23.931 39.066 18.243 1.00 63.94 436 LEU A CA 1
ATOM 3470 C C . LEU A 1 436 ? 22.714 39.289 19.153 1.00 63.94 436 LEU A C 1
ATOM 3472 O O . LEU A 1 436 ? 21.636 39.616 18.664 1.00 63.94 436 LEU A O 1
ATOM 3476 N N . GLN A 1 437 ? 22.886 39.215 20.475 1.00 67.06 437 GLN A N 1
ATOM 3477 C CA . GLN A 1 437 ? 21.858 39.646 21.424 1.00 67.06 437 GLN A CA 1
ATOM 3478 C C . GLN A 1 437 ? 21.515 41.129 21.266 1.00 67.06 437 GLN A C 1
ATOM 3480 O O . GLN A 1 437 ? 20.347 41.490 21.339 1.00 67.06 437 GLN A O 1
ATOM 3485 N N . GLU A 1 438 ? 22.503 42.001 21.064 1.00 64.06 438 GLU A N 1
ATOM 3486 C CA . GLU A 1 438 ? 22.269 43.431 20.865 1.00 64.06 438 GLU A CA 1
ATOM 3487 C C . GLU A 1 438 ? 21.490 43.705 19.572 1.00 64.06 438 GLU A C 1
ATOM 3489 O O . GLU A 1 438 ? 20.536 44.482 19.597 1.00 64.06 438 GLU A O 1
ATOM 3494 N N . VAL A 1 439 ? 21.821 43.013 18.475 1.00 59.34 439 VAL A N 1
ATOM 3495 C CA . VAL A 1 439 ? 21.040 43.027 17.225 1.00 59.34 439 VAL A CA 1
ATOM 3496 C C . VAL A 1 439 ? 19.607 42.572 17.492 1.00 59.34 439 VAL A C 1
ATOM 3498 O O . VAL A 1 439 ? 18.662 43.263 17.111 1.00 59.34 439 VAL A O 1
ATOM 3501 N N . GLY A 1 440 ? 19.432 41.462 18.211 1.00 60.78 440 GLY A N 1
ATOM 3502 C CA . GLY A 1 440 ? 18.120 40.959 18.605 1.00 60.78 440 GLY A CA 1
ATOM 3503 C C . GLY A 1 440 ? 17.315 41.958 19.443 1.00 60.78 440 GLY A C 1
ATOM 3504 O O . GLY A 1 440 ? 16.170 42.248 19.105 1.00 60.78 440 GLY A O 1
ATOM 3505 N N . ARG A 1 441 ? 17.923 42.566 20.472 1.00 68.69 441 ARG A N 1
ATOM 3506 C CA . ARG A 1 441 ? 17.287 43.578 21.340 1.00 68.69 441 ARG A CA 1
ATOM 3507 C C . ARG A 1 441 ? 16.907 44.837 20.567 1.00 68.69 441 ARG A C 1
ATOM 3509 O O . ARG A 1 441 ? 15.780 45.303 20.696 1.00 68.69 441 ARG A O 1
ATOM 3516 N N . LYS A 1 442 ? 17.805 45.362 19.726 1.00 62.00 442 LYS A N 1
ATOM 3517 C CA . LYS A 1 442 ? 17.534 46.536 18.872 1.00 62.00 442 LYS A CA 1
ATOM 3518 C C . LYS A 1 442 ? 16.420 46.271 17.863 1.00 62.00 442 LYS A C 1
ATOM 3520 O O . LYS A 1 442 ? 15.702 47.198 17.487 1.00 62.00 442 LYS A O 1
ATOM 3525 N N . SER A 1 443 ? 16.269 45.019 17.447 1.00 53.38 443 SER A N 1
ATOM 3526 C CA . SER A 1 443 ? 15.235 44.562 16.517 1.00 53.38 443 SER A CA 1
ATOM 3527 C C . SER A 1 443 ? 13.934 44.159 17.226 1.00 53.38 443 SER A C 1
ATOM 3529 O O . SER A 1 443 ? 12.921 43.948 16.577 1.00 53.38 443 SER A O 1
ATOM 3531 N N . GLY A 1 444 ? 13.918 44.064 18.559 1.00 59.94 444 GLY A N 1
ATOM 3532 C CA . GLY A 1 444 ? 12.765 43.545 19.297 1.00 59.94 444 GLY A CA 1
ATOM 3533 C C . GLY A 1 444 ? 12.478 42.065 19.009 1.00 59.94 444 GLY A C 1
ATOM 3534 O O . GLY A 1 444 ? 11.334 41.637 19.129 1.00 59.94 444 GLY A O 1
ATOM 3535 N N . ALA A 1 445 ? 13.489 41.298 18.601 1.00 61.47 445 ALA A N 1
ATOM 3536 C CA . ALA A 1 445 ? 13.387 39.869 18.345 1.00 61.47 445 ALA A CA 1
ATOM 3537 C C . ALA A 1 445 ? 13.553 39.056 19.640 1.00 61.47 445 ALA A C 1
ATOM 3539 O O . ALA A 1 445 ? 14.322 39.430 20.525 1.00 61.47 445 ALA A O 1
ATOM 3540 N N . ASP A 1 446 ? 12.879 37.911 19.720 1.00 58.03 446 ASP A N 1
ATOM 3541 C CA . ASP A 1 446 ? 13.005 36.952 20.821 1.00 58.03 446 ASP A CA 1
ATOM 3542 C C . ASP A 1 446 ? 14.152 35.947 20.549 1.00 58.03 446 ASP A C 1
ATOM 3544 O O . ASP A 1 446 ? 14.771 35.417 21.478 1.00 58.03 446 ASP A O 1
ATOM 3548 N N . ALA A 1 447 ? 14.492 35.733 19.271 1.00 65.81 447 ALA A N 1
ATOM 3549 C CA . ALA A 1 447 ? 15.618 34.910 18.822 1.00 65.81 447 ALA A CA 1
ATOM 3550 C C . ALA A 1 447 ? 16.352 35.512 17.609 1.00 65.81 447 ALA A C 1
ATOM 3552 O O . ALA A 1 447 ? 15.757 36.214 16.791 1.00 65.81 447 ALA A O 1
ATOM 3553 N N . VAL A 1 448 ? 17.641 35.198 17.463 1.00 66.88 448 VAL A N 1
ATOM 3554 C CA . VAL A 1 448 ? 18.434 35.505 16.262 1.00 66.88 448 VAL A CA 1
ATOM 3555 C C . VAL A 1 448 ? 18.831 34.210 15.573 1.00 66.88 448 VAL A C 1
ATOM 3557 O O . VAL A 1 448 ? 19.468 33.351 16.182 1.00 66.88 448 VAL A O 1
ATOM 3560 N N . ILE A 1 449 ? 18.468 34.072 14.301 1.00 64.75 449 ILE A N 1
ATOM 3561 C CA . ILE A 1 449 ? 18.878 32.958 13.450 1.00 64.75 449 ILE A CA 1
ATOM 3562 C C . ILE A 1 449 ? 20.132 33.387 12.694 1.00 64.75 449 ILE A C 1
ATOM 3564 O O . ILE A 1 449 ? 20.114 34.362 11.945 1.00 64.75 449 ILE A O 1
ATOM 3568 N N . VAL A 1 450 ? 21.217 32.649 12.896 1.00 67.00 450 VAL A N 1
ATOM 3569 C CA . VAL A 1 450 ? 22.492 32.845 12.216 1.00 67.00 450 VAL A CA 1
ATOM 3570 C C . VAL A 1 450 ? 22.690 31.713 11.224 1.00 67.00 450 VAL A C 1
ATOM 3572 O O . VAL A 1 450 ? 22.815 30.556 11.622 1.00 67.00 450 VAL A O 1
ATOM 3575 N N . ALA A 1 451 ? 22.742 32.044 9.940 1.00 60.31 451 ALA A N 1
ATOM 3576 C CA . ALA A 1 451 ? 23.157 31.110 8.901 1.00 60.31 451 ALA A CA 1
ATOM 3577 C C . ALA A 1 451 ? 24.596 31.445 8.500 1.00 60.31 451 ALA A C 1
ATOM 3579 O O . ALA A 1 451 ? 24.867 32.526 7.971 1.00 60.31 451 ALA A O 1
ATOM 3580 N N . THR A 1 452 ? 25.523 30.534 8.791 1.00 63.31 452 THR A N 1
ATOM 3581 C CA . THR A 1 452 ? 26.912 30.627 8.347 1.00 63.31 452 THR A CA 1
ATOM 3582 C C . THR A 1 452 ? 27.078 29.775 7.104 1.00 63.31 452 THR A C 1
ATOM 3584 O O . THR A 1 452 ? 26.986 28.546 7.161 1.00 63.31 452 THR A O 1
ATOM 3587 N N . ILE A 1 453 ? 27.343 30.448 5.992 1.00 57.19 453 ILE A N 1
ATOM 3588 C CA . ILE A 1 453 ? 27.679 29.809 4.725 1.00 57.19 453 ILE A CA 1
ATOM 3589 C C . ILE A 1 453 ? 29.209 29.892 4.621 1.00 57.19 453 ILE A C 1
ATOM 3591 O O . ILE A 1 453 ? 29.748 31.002 4.513 1.00 57.19 453 ILE A O 1
ATOM 3595 N N . PRO A 1 454 ? 29.947 28.776 4.787 1.00 53.53 454 PRO A N 1
ATOM 3596 C CA . PRO A 1 454 ? 31.397 28.808 4.656 1.00 53.53 454 PRO A CA 1
ATOM 3597 C C . PRO A 1 454 ? 31.780 29.208 3.229 1.00 53.53 454 PRO A C 1
ATOM 3599 O O . PRO A 1 454 ? 31.057 28.935 2.278 1.00 53.53 454 PRO A O 1
ATOM 3602 N N . ALA A 1 455 ? 32.939 29.847 3.074 1.00 50.69 455 ALA A N 1
ATOM 3603 C CA . ALA A 1 455 ? 33.489 30.112 1.754 1.00 50.69 455 ALA A CA 1
ATOM 3604 C C . ALA A 1 455 ? 33.778 28.761 1.092 1.00 50.69 455 ALA A C 1
ATOM 3606 O O . ALA A 1 455 ? 34.406 27.912 1.729 1.00 50.69 455 ALA A O 1
ATOM 3607 N N . MET A 1 456 ? 33.346 28.572 -0.160 1.00 51.09 456 MET A N 1
ATOM 3608 C CA . MET A 1 456 ? 33.661 27.375 -0.946 1.00 51.09 456 MET A CA 1
ATOM 3609 C C . MET A 1 456 ? 35.183 27.211 -1.061 1.00 51.09 456 MET A C 1
ATOM 3611 O O . MET A 1 456 ? 35.829 27.783 -1.942 1.00 51.09 456 MET A O 1
ATOM 3615 N N . GLY A 1 457 ? 35.773 26.438 -0.154 1.00 48.72 457 GLY A N 1
ATOM 3616 C CA . GLY A 1 457 ? 37.165 26.030 -0.228 1.00 48.72 457 GLY A CA 1
ATOM 3617 C C . GLY A 1 457 ? 37.297 24.899 -1.237 1.00 48.72 457 GLY A C 1
ATOM 3618 O O . GLY A 1 457 ? 36.598 23.888 -1.142 1.00 48.72 457 GLY A O 1
ATOM 3619 N N . ARG A 1 458 ? 38.195 25.053 -2.212 1.00 46.75 458 ARG A N 1
ATOM 3620 C CA . ARG A 1 458 ? 38.570 23.955 -3.103 1.00 46.75 458 ARG A CA 1
ATOM 3621 C C . ARG A 1 458 ? 39.558 23.059 -2.366 1.00 46.75 458 ARG A C 1
ATOM 3623 O O . ARG A 1 458 ? 40.703 23.454 -2.156 1.00 46.75 458 ARG A O 1
ATOM 3630 N N . ASP A 1 459 ? 39.143 21.851 -1.997 1.00 49.41 459 ASP A N 1
ATOM 3631 C CA . ASP A 1 459 ? 40.106 20.831 -1.584 1.00 49.41 459 ASP A CA 1
ATOM 3632 C C . ASP A 1 459 ? 40.745 20.240 -2.845 1.00 49.41 459 ASP A C 1
ATOM 3634 O O . ASP A 1 459 ? 40.205 19.347 -3.509 1.00 49.41 459 ASP A O 1
ATOM 3638 N N . HIS A 1 460 ? 41.909 20.784 -3.199 1.00 46.25 460 HIS A N 1
ATOM 3639 C CA . HIS A 1 460 ? 42.681 20.364 -4.365 1.00 46.25 460 HIS A CA 1
ATOM 3640 C C . HIS A 1 460 ? 43.117 18.894 -4.301 1.00 46.25 460 HIS A C 1
ATOM 3642 O O . HIS A 1 460 ? 43.358 18.304 -5.351 1.00 46.25 460 HIS A O 1
ATOM 3648 N N . SER A 1 461 ? 43.177 18.287 -3.110 1.00 43.72 461 SER A N 1
ATOM 3649 C CA . SER A 1 461 ? 43.568 16.883 -2.951 1.00 43.72 461 SER A CA 1
ATOM 3650 C C . SER A 1 461 ? 42.437 15.904 -3.280 1.00 43.72 461 SER A C 1
ATOM 3652 O O . SER A 1 461 ? 42.701 14.767 -3.666 1.00 43.72 461 SER A O 1
ATOM 3654 N N . LYS A 1 462 ? 41.177 16.348 -3.174 1.00 49.75 462 LYS A N 1
ATOM 3655 C CA . LYS A 1 462 ? 39.988 15.506 -3.388 1.00 49.75 462 LYS A CA 1
ATOM 3656 C C . LYS A 1 462 ? 39.218 15.847 -4.656 1.00 49.75 462 LYS A C 1
ATOM 3658 O O . LYS A 1 462 ? 38.375 15.062 -5.071 1.00 49.75 462 LYS A O 1
ATOM 3663 N N . GLY A 1 463 ? 39.501 16.991 -5.283 1.00 50.34 463 GLY A N 1
ATOM 3664 C CA . GLY A 1 463 ? 38.779 17.428 -6.475 1.00 50.34 463 GLY A CA 1
ATOM 3665 C C . GLY A 1 463 ? 37.300 17.675 -6.181 1.00 50.34 463 GLY A C 1
ATOM 3666 O O . GLY A 1 463 ? 36.458 17.317 -6.998 1.00 50.34 463 GLY A O 1
ATOM 3667 N N . VAL A 1 464 ? 36.988 18.249 -5.013 1.00 52.38 464 VAL A N 1
ATOM 3668 C CA . VAL A 1 464 ? 35.627 18.489 -4.512 1.00 52.38 464 VAL A CA 1
ATOM 3669 C C . VAL A 1 464 ? 35.536 19.897 -3.891 1.00 52.38 464 VAL A C 1
ATOM 3671 O O . VAL A 1 464 ? 36.489 20.352 -3.255 1.00 52.38 464 VAL A O 1
ATOM 3674 N N . TYR A 1 465 ? 34.405 20.585 -4.071 1.00 54.94 465 TYR A N 1
ATOM 3675 C CA . TYR A 1 465 ? 33.994 21.758 -3.296 1.00 54.94 465 TYR A CA 1
ATOM 3676 C C . TYR A 1 465 ? 33.202 21.299 -2.067 1.00 54.94 465 TYR A C 1
ATOM 3678 O O . TYR A 1 465 ? 32.283 20.484 -2.193 1.00 54.94 465 TYR A O 1
ATOM 3686 N N . PHE A 1 466 ? 33.558 21.809 -0.890 1.00 51.72 466 PHE A N 1
ATOM 3687 C CA . PHE A 1 466 ? 32.831 21.550 0.354 1.00 51.72 466 PHE A CA 1
ATOM 3688 C C . PHE A 1 466 ? 31.952 22.744 0.717 1.00 51.72 466 PHE A C 1
ATOM 3690 O O . PHE A 1 466 ? 32.446 23.872 0.736 1.00 51.72 466 PHE A O 1
ATOM 3697 N N . GLU A 1 467 ? 30.703 22.485 1.109 1.00 57.03 467 GLU A N 1
ATOM 3698 C CA . GLU A 1 467 ? 29.938 23.427 1.927 1.00 57.03 467 GLU A CA 1
ATOM 3699 C C . GLU A 1 467 ? 29.263 22.703 3.093 1.00 57.03 467 GLU A C 1
ATOM 3701 O O . GLU A 1 467 ? 28.343 21.904 2.930 1.00 57.03 467 GLU A O 1
ATOM 3706 N N . ASP A 1 468 ? 29.751 23.023 4.287 1.00 59.53 468 ASP A N 1
ATOM 3707 C CA . ASP A 1 468 ? 29.125 22.700 5.559 1.00 59.53 468 ASP A CA 1
ATOM 3708 C C . ASP A 1 468 ? 28.295 23.909 6.007 1.00 59.53 468 ASP A C 1
ATOM 3710 O O . ASP A 1 468 ? 28.814 24.800 6.687 1.00 59.53 468 ASP A O 1
ATOM 3714 N N . ILE A 1 469 ? 27.015 23.982 5.637 1.00 59.38 469 ILE A N 1
ATOM 3715 C CA . ILE A 1 469 ? 26.168 25.088 6.101 1.00 59.38 469 ILE A CA 1
ATOM 3716 C C . ILE A 1 469 ? 25.822 24.844 7.561 1.00 59.38 469 ILE A C 1
ATOM 3718 O O . ILE A 1 469 ? 25.147 23.872 7.904 1.00 59.38 469 ILE A O 1
ATOM 3722 N N . LYS A 1 470 ? 26.268 25.754 8.427 1.00 64.75 470 LYS A N 1
ATOM 3723 C CA . LYS A 1 470 ? 25.896 25.750 9.840 1.00 64.75 470 LYS A CA 1
ATOM 3724 C C . LYS A 1 470 ? 24.791 26.759 10.055 1.00 64.75 470 LYS A C 1
ATOM 3726 O O . LYS A 1 470 ? 24.975 27.946 9.796 1.00 64.75 470 LYS A O 1
ATOM 3731 N N . ILE A 1 471 ? 23.662 26.302 10.574 1.00 63.78 471 ILE A N 1
ATOM 3732 C CA . ILE A 1 471 ? 22.598 27.192 11.022 1.00 63.78 471 ILE A CA 1
ATOM 3733 C C . ILE A 1 471 ? 22.498 27.095 12.531 1.00 63.78 471 ILE A C 1
ATOM 3735 O O . ILE A 1 471 ? 22.457 25.999 13.084 1.00 63.78 471 ILE A O 1
ATOM 3739 N N . LYS A 1 472 ? 22.449 28.247 13.193 1.00 70.62 472 LYS A N 1
ATOM 3740 C CA . LYS A 1 472 ? 22.235 28.353 14.631 1.00 70.62 472 LYS A CA 1
ATOM 3741 C C . LYS A 1 472 ? 21.042 29.246 14.919 1.00 70.62 472 LYS A C 1
ATOM 3743 O O . LYS A 1 472 ? 20.882 30.277 14.276 1.00 70.62 472 LYS A O 1
ATOM 3748 N N . ALA A 1 473 ? 20.244 28.903 15.920 1.00 66.56 473 ALA A N 1
ATOM 3749 C CA . ALA A 1 473 ? 19.314 29.842 16.537 1.00 66.56 473 ALA A CA 1
ATOM 3750 C C . ALA A 1 473 ? 19.807 30.175 17.944 1.00 66.56 473 ALA A C 1
ATOM 3752 O O . ALA A 1 473 ? 20.138 29.282 18.724 1.00 66.56 473 ALA A O 1
ATOM 3753 N N . LEU A 1 474 ? 19.857 31.464 18.261 1.00 71.25 474 LEU A N 1
ATOM 3754 C CA . LEU A 1 474 ? 20.304 31.997 19.542 1.00 71.25 474 LEU A CA 1
ATOM 3755 C C . LEU A 1 474 ? 19.144 32.707 20.231 1.00 71.25 474 LEU A C 1
ATOM 3757 O O . LEU A 1 474 ? 18.452 33.514 19.610 1.00 71.25 474 LEU A O 1
ATOM 3761 N N . SER A 1 475 ? 18.962 32.462 21.526 1.00 69.44 475 SER A N 1
ATOM 3762 C CA . SER A 1 475 ? 18.035 33.264 22.330 1.00 69.44 475 SER A CA 1
ATOM 3763 C C . SER A 1 475 ? 18.564 34.682 22.499 1.00 69.44 475 SER A C 1
ATOM 3765 O O . SER A 1 475 ? 19.709 34.870 22.911 1.00 69.44 475 SER A O 1
ATOM 3767 N N . VAL A 1 476 ? 17.722 35.690 22.276 1.00 68.19 476 VAL A N 1
ATOM 3768 C CA . VAL A 1 476 ? 18.088 37.084 22.577 1.00 68.19 476 VAL A CA 1
ATOM 3769 C C . VAL A 1 476 ? 18.150 37.326 24.086 1.00 68.19 476 VAL A C 1
ATOM 3771 O O . VAL A 1 476 ? 18.986 38.101 24.557 1.00 68.19 476 VAL A O 1
ATOM 3774 N N . ALA A 1 477 ? 17.301 36.636 24.852 1.00 69.00 477 ALA A N 1
ATOM 3775 C CA . ALA A 1 477 ? 17.234 36.769 26.302 1.00 69.00 477 ALA A CA 1
ATOM 3776 C C . ALA A 1 477 ? 18.477 36.185 26.986 1.00 69.00 477 ALA A C 1
ATOM 3778 O O . ALA A 1 477 ? 19.098 36.858 27.807 1.00 69.00 477 ALA A O 1
ATOM 3779 N N . THR A 1 478 ? 18.867 34.959 26.622 1.00 72.19 478 THR A N 1
ATOM 3780 C CA . THR A 1 478 ? 19.936 34.226 27.326 1.00 72.19 478 THR A CA 1
ATOM 3781 C C . THR A 1 478 ? 21.255 34.183 26.562 1.00 72.19 478 THR A C 1
ATOM 3783 O O . THR A 1 478 ? 22.307 33.995 27.163 1.00 72.19 478 THR A O 1
ATOM 3786 N N . GLY A 1 479 ? 21.241 34.376 25.237 1.00 67.69 479 GLY A N 1
ATOM 3787 C CA . GLY A 1 479 ? 22.424 34.215 24.375 1.00 67.69 479 GLY A CA 1
ATOM 3788 C C . GLY A 1 479 ? 22.842 32.769 24.162 1.00 67.69 479 GLY A C 1
ATOM 3789 O O . GLY A 1 479 ? 23.828 32.526 23.470 1.00 67.69 479 GLY A O 1
ATOM 3790 N N . ALA A 1 480 ? 22.109 31.821 24.746 1.00 71.00 480 ALA A N 1
ATOM 3791 C CA . ALA A 1 480 ? 22.349 30.407 24.551 1.00 71.00 480 ALA A CA 1
ATOM 3792 C C . ALA A 1 480 ? 21.989 30.003 23.117 1.00 71.00 480 ALA A C 1
ATOM 3794 O O . ALA A 1 480 ? 21.010 30.496 22.541 1.00 71.00 480 ALA A O 1
ATOM 3795 N N . VAL A 1 481 ? 22.776 29.079 22.561 1.00 67.81 481 VAL A N 1
ATOM 3796 C CA . VAL A 1 481 ? 22.436 28.385 21.318 1.00 67.81 481 VAL A CA 1
ATOM 3797 C C . VAL A 1 481 ? 21.249 27.484 21.626 1.00 67.81 481 VAL A C 1
ATOM 3799 O O . VAL A 1 481 ? 21.379 26.474 22.311 1.00 67.81 481 VAL A O 1
ATOM 3802 N N . ALA A 1 482 ? 20.082 27.889 21.146 1.00 61.22 482 ALA A N 1
ATOM 3803 C CA . ALA A 1 482 ? 18.867 27.100 21.233 1.00 61.22 482 ALA A CA 1
ATOM 3804 C C . ALA A 1 482 ? 18.972 25.890 20.306 1.00 61.22 482 ALA A C 1
ATOM 3806 O O . ALA A 1 482 ? 18.614 24.775 20.661 1.00 61.22 482 ALA A O 1
ATOM 3807 N N . TRP A 1 483 ? 19.504 26.125 19.109 1.00 60.69 483 TRP A N 1
ATOM 3808 C CA . TRP A 1 483 ? 19.542 25.162 18.026 1.00 60.69 483 TRP A CA 1
ATOM 3809 C C . TRP A 1 483 ? 20.829 25.321 17.238 1.00 60.69 483 TRP A C 1
ATOM 3811 O O . TRP A 1 483 ? 21.225 26.448 16.946 1.00 60.69 483 TRP A O 1
ATOM 3821 N N . GLU A 1 484 ? 21.437 24.210 16.847 1.00 67.25 484 GLU A N 1
ATOM 3822 C CA . GLU A 1 484 ? 22.483 24.182 15.836 1.00 67.25 484 GLU A CA 1
ATOM 3823 C C . GLU A 1 484 ? 22.232 22.998 14.903 1.00 67.25 484 GLU A C 1
ATOM 3825 O O . GLU A 1 484 ? 21.913 21.892 15.333 1.00 67.25 484 GLU A O 1
ATOM 3830 N N . SER A 1 485 ? 22.348 23.231 13.606 1.00 57.78 485 SER A N 1
ATOM 3831 C CA . SER A 1 485 ? 22.287 22.187 12.596 1.00 57.78 485 SER A CA 1
ATOM 3832 C C . SER A 1 485 ? 23.395 22.404 11.588 1.00 57.78 485 SER A C 1
ATOM 3834 O O . SER A 1 485 ? 23.792 23.538 11.307 1.00 57.78 485 SER A O 1
ATOM 3836 N N . LYS A 1 486 ? 23.904 21.293 11.069 1.00 60.00 486 LYS A N 1
ATOM 3837 C CA . LYS A 1 486 ? 24.934 21.263 10.050 1.00 60.00 486 LYS A CA 1
ATOM 3838 C C . LYS A 1 486 ? 24.396 20.483 8.857 1.00 60.00 486 LYS A C 1
ATOM 3840 O O . LYS A 1 486 ? 23.934 19.354 9.014 1.00 60.00 486 LYS A O 1
ATOM 3845 N N . LEU A 1 487 ? 24.454 21.097 7.685 1.00 53.25 487 LEU A N 1
ATOM 3846 C CA . LEU A 1 487 ? 24.196 20.445 6.408 1.00 53.25 487 LEU A CA 1
ATOM 3847 C C . LEU A 1 487 ? 25.528 20.210 5.721 1.00 53.25 487 LEU A C 1
ATOM 3849 O O . LEU A 1 487 ? 26.218 21.174 5.405 1.00 53.25 487 LEU A O 1
ATOM 3853 N N . GLU A 1 488 ? 25.871 18.944 5.513 1.00 53.00 488 GLU A N 1
ATOM 3854 C CA . GLU A 1 488 ? 27.104 18.549 4.839 1.00 53.00 488 GLU A CA 1
ATOM 3855 C C . GLU A 1 488 ? 26.808 18.231 3.370 1.00 53.00 488 GLU A C 1
ATOM 3857 O O . GLU A 1 488 ? 25.920 17.423 3.073 1.00 53.00 488 GLU A O 1
ATOM 3862 N N . GLY A 1 489 ? 27.554 18.854 2.452 1.00 52.38 489 GLY A N 1
ATOM 3863 C CA . GLY A 1 489 ? 27.467 18.596 1.015 1.00 52.38 489 GLY A CA 1
ATOM 3864 C C . GLY A 1 489 ? 28.819 18.640 0.307 1.00 52.38 489 GLY A C 1
ATOM 3865 O O . GLY A 1 489 ? 29.703 19.424 0.657 1.00 52.38 489 GLY A O 1
ATOM 3866 N N . THR A 1 490 ? 28.977 17.787 -0.708 1.00 49.84 490 THR A N 1
ATOM 3867 C CA . THR A 1 490 ? 30.168 17.717 -1.564 1.00 49.84 490 THR A CA 1
ATOM 3868 C C . THR A 1 490 ? 29.802 17.845 -3.042 1.00 49.84 490 THR A C 1
ATOM 3870 O O . THR A 1 490 ? 28.818 17.266 -3.502 1.00 49.84 490 THR A O 1
ATOM 3873 N N . VAL A 1 491 ? 30.610 18.594 -3.800 1.00 50.59 491 VAL A N 1
ATOM 3874 C CA . VAL A 1 491 ? 30.434 18.798 -5.251 1.00 50.59 491 VAL A CA 1
ATOM 3875 C C . VAL A 1 491 ? 31.735 18.481 -5.984 1.00 50.59 491 VAL A C 1
ATOM 3877 O O . VAL A 1 491 ? 32.749 19.102 -5.680 1.00 50.59 491 VAL A O 1
ATOM 3880 N N . PRO A 1 492 ? 31.769 17.565 -6.961 1.00 48.88 492 PRO A N 1
ATOM 3881 C CA . PRO A 1 492 ? 32.977 17.306 -7.742 1.00 48.88 492 PRO A CA 1
ATOM 3882 C C . PRO A 1 492 ? 33.437 18.545 -8.527 1.00 48.88 492 PRO A C 1
ATOM 3884 O O . PRO A 1 492 ? 32.663 19.173 -9.239 1.00 48.88 492 PRO A O 1
ATOM 3887 N N . ALA A 1 493 ? 34.725 18.868 -8.463 1.00 49.47 493 ALA A N 1
ATOM 3888 C CA . ALA A 1 493 ? 35.316 20.107 -8.969 1.00 49.47 493 ALA A CA 1
ATOM 3889 C C . ALA A 1 493 ? 35.497 20.179 -10.501 1.00 49.47 493 ALA A C 1
ATOM 3891 O O . ALA A 1 493 ? 36.340 20.941 -10.975 1.00 49.47 493 ALA A O 1
ATOM 3892 N N . LYS A 1 494 ? 34.782 19.349 -11.272 1.00 47.91 494 LYS A N 1
ATOM 3893 C CA . LYS A 1 494 ? 34.935 19.224 -12.734 1.00 47.91 494 LYS A CA 1
ATOM 3894 C C . LYS A 1 494 ? 33.831 19.908 -13.556 1.00 47.91 494 LYS A C 1
ATOM 3896 O O . LYS A 1 494 ? 33.926 19.855 -14.776 1.00 47.91 494 LYS A O 1
ATOM 3901 N N . GLN A 1 495 ? 32.822 20.533 -12.945 1.00 49.53 495 GLN A N 1
ATOM 3902 C CA . GLN A 1 495 ? 31.718 21.183 -13.674 1.00 49.53 495 GLN A CA 1
ATOM 3903 C C . GLN A 1 495 ? 31.654 22.694 -13.381 1.00 49.53 495 GLN A C 1
ATOM 3905 O O . GLN A 1 495 ? 31.936 23.125 -12.267 1.00 49.53 495 GLN A O 1
ATOM 3910 N N . GLU A 1 496 ? 31.395 23.473 -14.437 1.00 50.44 496 GLU A N 1
ATOM 3911 C CA . GLU A 1 496 ? 31.581 24.929 -14.570 1.00 50.44 496 GLU A CA 1
ATOM 3912 C C . GLU A 1 496 ? 30.671 25.817 -13.690 1.00 50.44 496 GLU A C 1
ATOM 3914 O O . GLU A 1 496 ? 29.647 25.392 -13.156 1.00 50.44 496 GLU A O 1
ATOM 3919 N N . GLU A 1 497 ? 31.026 27.112 -13.638 1.00 44.66 497 GLU A N 1
ATOM 3920 C CA . GLU A 1 497 ? 30.392 28.243 -12.928 1.00 44.66 497 GLU A CA 1
ATOM 3921 C C . GLU A 1 497 ? 28.851 28.331 -13.004 1.00 44.66 497 GLU A C 1
ATOM 3923 O O . GLU A 1 497 ? 28.240 28.930 -12.117 1.00 44.66 497 GLU A O 1
ATOM 3928 N N . TYR A 1 498 ? 28.205 27.753 -14.023 1.00 41.38 498 TYR A N 1
ATOM 3929 C CA . TYR A 1 498 ? 26.748 27.818 -14.211 1.00 41.38 498 TYR A CA 1
ATOM 3930 C C . TYR A 1 498 ? 25.967 26.839 -13.310 1.00 41.38 498 TYR A C 1
ATOM 3932 O O . TYR A 1 498 ? 24.815 27.100 -12.962 1.00 41.38 498 TYR A O 1
ATOM 3940 N N . GLU A 1 499 ? 26.590 25.743 -12.859 1.00 49.06 499 GLU A N 1
ATOM 3941 C CA . GLU A 1 499 ? 25.945 24.753 -11.978 1.00 49.06 499 GLU A CA 1
ATOM 3942 C C . GLU A 1 499 ? 25.964 25.167 -10.493 1.00 49.06 499 GLU A C 1
ATOM 3944 O O . GLU A 1 499 ? 25.187 24.651 -9.685 1.00 49.06 499 GLU A O 1
ATOM 3949 N N . HIS A 1 500 ? 26.770 26.174 -10.134 1.00 48.56 500 HIS A N 1
ATOM 3950 C CA . HIS A 1 500 ? 26.867 26.706 -8.769 1.00 48.56 500 HIS A CA 1
ATOM 3951 C C . HIS A 1 500 ? 25.562 27.368 -8.297 1.00 48.56 500 HIS A C 1
ATOM 395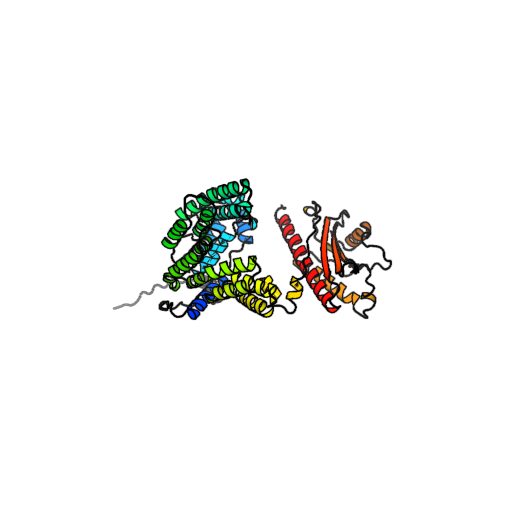3 O O . HIS A 1 500 ? 25.185 27.241 -7.134 1.00 48.56 500 HIS A O 1
ATOM 3959 N N . THR A 1 501 ? 24.835 28.054 -9.187 1.00 43.84 501 THR A N 1
ATOM 3960 C CA . THR A 1 501 ? 23.546 28.684 -8.844 1.00 43.84 501 THR A CA 1
ATOM 3961 C C . THR A 1 501 ? 22.441 27.641 -8.637 1.00 43.84 501 THR A C 1
ATOM 3963 O O . THR A 1 501 ? 21.619 27.783 -7.737 1.00 43.84 501 THR A O 1
ATOM 3966 N N . LEU A 1 502 ? 22.465 26.546 -9.404 1.00 44.00 502 LEU A N 1
ATOM 3967 C CA . LEU A 1 502 ? 21.510 25.436 -9.282 1.00 44.00 502 LEU A CA 1
ATOM 3968 C C . LEU A 1 502 ? 21.752 24.588 -8.026 1.00 44.00 502 LEU A C 1
ATOM 3970 O O . LEU A 1 502 ? 20.802 24.084 -7.421 1.00 44.00 502 LEU A O 1
ATOM 3974 N N . LEU A 1 503 ? 23.016 24.450 -7.620 1.00 46.84 503 LEU A N 1
ATOM 3975 C CA . LEU A 1 503 ? 23.399 23.849 -6.348 1.00 46.84 503 LEU A CA 1
ATOM 3976 C C . LEU A 1 503 ? 22.883 24.679 -5.169 1.00 46.84 503 LEU A C 1
ATOM 3978 O O . LEU A 1 503 ? 22.262 24.111 -4.271 1.00 46.84 503 LEU A O 1
ATOM 3982 N N . LEU A 1 504 ? 23.093 26.000 -5.192 1.00 48.09 504 LEU A N 1
ATOM 3983 C CA . LEU A 1 504 ? 22.578 26.902 -4.161 1.00 48.09 504 LEU A CA 1
ATOM 3984 C C . LEU A 1 504 ? 21.051 26.803 -4.068 1.00 48.09 504 LEU A C 1
ATOM 3986 O O . LEU A 1 504 ? 20.548 26.563 -2.979 1.00 48.09 504 LEU A O 1
ATOM 3990 N N . ASP A 1 505 ? 20.320 26.815 -5.187 1.00 48.38 505 ASP A N 1
ATOM 3991 C CA . ASP A 1 505 ? 18.859 26.618 -5.195 1.00 48.38 505 ASP A CA 1
ATOM 3992 C C . ASP A 1 505 ? 18.423 25.244 -4.621 1.00 48.38 505 ASP A C 1
ATOM 3994 O O . ASP A 1 505 ? 17.378 25.121 -3.971 1.00 48.38 505 ASP A O 1
ATOM 3998 N N . SER A 1 506 ? 19.207 24.181 -4.846 1.00 47.00 506 SER A N 1
ATOM 3999 C CA . SER A 1 506 ? 18.939 22.823 -4.337 1.00 47.00 506 SER A CA 1
ATOM 4000 C C . SER A 1 506 ? 19.200 22.702 -2.832 1.00 47.00 506 SER A C 1
ATOM 4002 O O . SER A 1 506 ? 18.376 22.153 -2.089 1.00 47.00 506 SER A O 1
ATOM 4004 N N . ILE A 1 507 ? 20.323 23.260 -2.375 1.00 49.66 507 ILE A N 1
ATOM 4005 C CA . ILE A 1 507 ? 20.671 23.378 -0.961 1.00 49.66 507 ILE A CA 1
ATOM 4006 C C . ILE A 1 507 ? 19.624 24.246 -0.255 1.00 49.66 507 ILE A C 1
ATOM 4008 O O . ILE A 1 507 ? 19.086 23.817 0.762 1.00 49.66 507 ILE A O 1
ATOM 4012 N N . GLU A 1 508 ? 19.239 25.383 -0.840 1.00 51.03 508 GLU A N 1
ATOM 4013 C CA . GLU A 1 508 ? 18.184 26.284 -0.358 1.00 51.03 508 GLU A CA 1
ATOM 4014 C C . GLU A 1 508 ? 16.842 25.560 -0.187 1.00 51.03 508 GLU A C 1
ATOM 4016 O O . GLU A 1 508 ? 16.173 25.726 0.833 1.00 51.03 508 GLU A O 1
ATOM 4021 N N . ARG A 1 509 ? 16.443 24.702 -1.135 1.00 50.31 509 ARG A N 1
ATOM 4022 C CA . ARG A 1 509 ? 15.179 23.953 -1.043 1.00 50.31 509 ARG A CA 1
ATOM 4023 C C . ARG A 1 509 ? 15.225 22.819 -0.010 1.00 50.31 509 ARG A C 1
ATOM 4025 O O . ARG A 1 509 ? 14.218 22.547 0.643 1.00 50.31 509 ARG A O 1
ATOM 4032 N N . LYS A 1 510 ? 16.368 22.152 0.179 1.00 51.16 510 LYS A N 1
ATOM 4033 C CA . LYS A 1 510 ? 16.530 21.148 1.250 1.00 51.16 510 LYS A CA 1
ATOM 4034 C C . LYS A 1 510 ? 16.600 21.807 2.632 1.00 51.16 510 LYS A C 1
ATOM 4036 O O . LYS A 1 510 ? 15.982 21.294 3.563 1.00 51.16 510 LYS A O 1
ATOM 4041 N N . LEU A 1 511 ? 17.251 22.968 2.734 1.00 49.19 511 LEU A N 1
ATOM 4042 C CA . LEU A 1 511 ? 17.212 23.858 3.898 1.00 49.19 511 LEU A CA 1
ATOM 4043 C C . LEU A 1 511 ? 15.761 24.224 4.241 1.00 49.19 511 LEU A C 1
ATOM 4045 O O . LEU A 1 511 ? 15.347 24.086 5.388 1.00 49.19 511 LEU A O 1
ATOM 4049 N N . TYR A 1 512 ? 14.985 24.624 3.226 1.00 52.59 512 TYR A N 1
ATOM 4050 C CA . TYR A 1 512 ? 13.573 24.992 3.337 1.00 52.59 512 TYR A CA 1
ATOM 4051 C C . TYR A 1 512 ? 12.727 23.839 3.884 1.00 52.59 512 TYR A C 1
ATOM 4053 O O . TYR A 1 512 ? 12.057 24.002 4.899 1.00 52.59 512 TYR A O 1
ATOM 4061 N N . ASN A 1 513 ? 12.827 22.649 3.288 1.00 49.78 513 ASN A N 1
ATOM 4062 C CA . ASN A 1 513 ? 12.072 21.476 3.737 1.00 49.78 513 ASN A CA 1
ATOM 4063 C C . ASN A 1 513 ? 12.471 21.034 5.156 1.00 49.78 513 ASN A C 1
ATOM 4065 O O . ASN A 1 513 ? 11.623 20.589 5.929 1.00 49.78 513 ASN A O 1
ATOM 4069 N N . LEU A 1 514 ? 13.756 21.145 5.513 1.00 51.16 514 LEU A N 1
ATOM 4070 C CA . LEU A 1 514 ? 14.257 20.801 6.843 1.00 51.16 514 LEU A CA 1
ATOM 4071 C C . LEU A 1 514 ? 13.746 21.783 7.904 1.00 51.16 514 LEU A C 1
ATOM 4073 O O . LEU A 1 514 ? 13.225 21.350 8.932 1.00 51.16 514 LEU A O 1
ATOM 4077 N N . LEU A 1 515 ? 13.861 23.088 7.643 1.00 49.88 515 LEU A N 1
ATOM 4078 C CA . LEU A 1 515 ? 13.371 24.147 8.524 1.00 49.88 515 LEU A CA 1
ATOM 4079 C C . LEU A 1 515 ? 11.850 24.077 8.676 1.00 49.88 515 LEU A C 1
ATOM 4081 O O . LEU A 1 515 ? 11.354 24.116 9.798 1.00 49.88 515 LEU A O 1
ATOM 4085 N N . GLU A 1 516 ? 11.113 23.883 7.582 1.00 50.34 516 GLU A N 1
ATOM 4086 C CA . GLU A 1 516 ? 9.663 23.701 7.606 1.00 50.34 516 GLU A CA 1
ATOM 4087 C C . GLU A 1 516 ? 9.267 22.468 8.429 1.00 50.34 516 GLU A C 1
ATOM 4089 O O . GLU A 1 516 ? 8.398 22.563 9.296 1.00 50.34 516 GLU A O 1
ATOM 4094 N N . ARG A 1 517 ? 9.933 21.322 8.229 1.00 55.47 517 ARG A N 1
ATOM 4095 C CA . ARG A 1 517 ? 9.686 20.095 9.001 1.00 55.47 517 ARG A CA 1
ATOM 4096 C C . ARG A 1 517 ? 9.945 20.313 10.489 1.00 55.47 517 ARG A C 1
ATOM 4098 O O . ARG A 1 517 ? 9.092 19.967 11.301 1.00 55.47 517 ARG A O 1
ATOM 4105 N N . ILE A 1 518 ? 11.084 20.897 10.862 1.00 51.41 518 ILE A N 1
ATOM 4106 C CA . ILE A 1 518 ? 11.450 21.134 12.267 1.00 51.41 518 ILE A CA 1
ATOM 4107 C C . ILE A 1 518 ? 10.468 22.113 12.923 1.00 51.41 518 ILE A C 1
ATOM 4109 O O . ILE A 1 518 ? 9.951 21.827 14.004 1.00 51.41 518 ILE A O 1
ATOM 4113 N N . LEU A 1 519 ? 10.155 23.228 12.257 1.00 49.41 519 LEU A N 1
ATOM 4114 C CA . LEU A 1 519 ? 9.253 24.249 12.789 1.00 49.41 519 LEU A CA 1
ATOM 4115 C C . LEU A 1 519 ? 7.809 23.734 12.882 1.00 49.41 519 LEU A C 1
ATOM 4117 O O . LEU A 1 519 ? 7.185 23.897 13.926 1.00 49.41 519 LEU A O 1
ATOM 4121 N N . ARG A 1 520 ? 7.290 23.016 11.874 1.00 50.72 520 ARG A N 1
ATOM 4122 C CA . ARG A 1 520 ? 5.943 22.409 11.922 1.00 50.72 520 ARG A CA 1
ATOM 4123 C C . ARG A 1 520 ? 5.819 21.322 12.989 1.00 50.72 520 ARG A C 1
ATOM 4125 O O . ARG A 1 520 ? 4.831 21.306 13.720 1.00 50.72 520 ARG A O 1
ATOM 4132 N N . THR A 1 521 ? 6.824 20.451 13.121 1.00 49.59 521 THR A N 1
ATOM 4133 C CA . THR A 1 521 ? 6.821 19.373 14.131 1.00 49.59 521 THR A CA 1
ATOM 4134 C C . THR A 1 521 ? 6.820 19.941 15.554 1.00 49.59 521 THR A C 1
ATOM 4136 O O . THR A 1 521 ? 6.278 19.325 16.464 1.00 49.59 521 THR A O 1
ATOM 4139 N N . ARG A 1 522 ? 7.382 21.138 15.762 1.00 50.72 522 ARG A N 1
ATOM 4140 C CA . ARG A 1 522 ? 7.482 21.768 17.088 1.00 50.72 522 ARG A CA 1
ATOM 4141 C C . ARG A 1 522 ? 6.387 22.802 17.373 1.00 50.72 522 ARG A C 1
ATOM 4143 O O . ARG A 1 522 ? 6.048 22.984 18.536 1.00 50.72 522 ARG A O 1
ATOM 4150 N N . ILE A 1 523 ? 5.749 23.391 16.354 1.00 42.97 523 ILE A N 1
ATOM 4151 C CA . ILE A 1 523 ? 4.481 24.140 16.502 1.00 42.97 523 ILE A CA 1
ATOM 4152 C C . ILE A 1 523 ? 3.371 23.216 17.033 1.00 42.97 523 ILE A C 1
ATOM 4154 O O . ILE A 1 523 ? 2.534 23.654 17.822 1.00 42.97 523 ILE A O 1
ATOM 4158 N N . ALA A 1 524 ? 3.408 21.924 16.687 1.00 41.94 524 ALA A N 1
ATOM 4159 C CA . ALA A 1 524 ? 2.501 20.923 17.247 1.00 41.94 524 ALA A CA 1
ATOM 4160 C C . ALA A 1 524 ? 2.641 20.763 18.777 1.00 41.94 524 ALA A C 1
ATOM 4162 O O . ALA A 1 524 ? 1.632 20.549 19.444 1.00 41.94 524 ALA A O 1
ATOM 4163 N N . CYS A 1 525 ? 3.834 20.970 19.358 1.00 38.22 525 CYS A N 1
ATOM 4164 C CA . CYS A 1 525 ? 4.021 20.939 20.817 1.00 38.22 525 CYS A CA 1
ATOM 4165 C C . CYS A 1 525 ? 3.276 22.076 21.540 1.00 38.22 525 CYS A C 1
ATOM 4167 O O . CYS A 1 525 ? 2.936 21.930 22.705 1.00 38.22 525 CYS A O 1
ATOM 4169 N N . LYS A 1 526 ? 2.973 23.192 20.862 1.00 39.91 526 LYS A N 1
ATOM 4170 C CA . LYS A 1 526 ? 2.356 24.373 21.489 1.00 39.91 526 LYS A CA 1
ATOM 4171 C C . LYS A 1 526 ? 0.826 24.341 21.542 1.00 39.91 526 LYS A C 1
ATOM 4173 O O . LYS A 1 526 ? 0.235 25.174 22.213 1.00 39.91 526 LYS A O 1
ATOM 4178 N N . ARG A 1 527 ? 0.170 23.403 20.847 1.00 38.62 527 ARG A N 1
ATOM 4179 C CA . ARG A 1 527 ? -1.282 23.182 21.012 1.00 38.62 527 ARG A CA 1
ATOM 4180 C C . ARG A 1 527 ? -1.623 22.328 22.233 1.00 38.62 527 ARG A C 1
ATOM 4182 O O . ARG A 1 527 ? -2.795 22.231 22.566 1.00 38.62 527 ARG A O 1
ATOM 4189 N N . VAL A 1 528 ? -0.619 21.730 22.872 1.00 41.94 528 VAL A N 1
ATOM 4190 C CA . VAL A 1 528 ? -0.790 20.880 24.058 1.00 41.94 528 VAL A CA 1
ATOM 4191 C C . VAL A 1 528 ? -0.715 21.697 25.355 1.00 41.94 528 VAL A C 1
ATOM 4193 O O . VAL A 1 528 ? -1.201 21.244 26.381 1.00 41.94 528 VAL A O 1
ATOM 4196 N N . GLU A 1 529 ? -0.194 22.929 25.314 1.00 46.88 529 GLU A N 1
ATOM 4197 C CA . GLU A 1 529 ? -0.035 23.759 26.512 1.00 46.88 529 GLU A CA 1
ATOM 4198 C C . GLU A 1 529 ? -0.729 25.123 26.365 1.00 46.88 529 GLU A C 1
ATOM 4200 O O . GLU A 1 529 ? -0.124 26.129 25.983 1.00 46.88 529 GLU A O 1
ATOM 4205 N N . GLY A 1 530 ? -2.022 25.131 26.707 1.00 33.59 530 GLY A N 1
ATOM 4206 C CA . GLY A 1 530 ? -2.629 26.211 27.491 1.00 33.59 530 GLY A CA 1
ATOM 4207 C C . GLY A 1 530 ? -4.051 26.635 27.085 1.00 33.59 530 GLY A C 1
ATOM 4208 O O . GLY A 1 530 ? -4.371 26.628 25.892 1.00 33.59 530 GLY A O 1
ATOM 4209 N N . PRO A 1 531 ? -4.865 27.150 28.028 1.00 39.66 531 PRO A N 1
ATOM 4210 C CA . PRO A 1 531 ? -4.793 26.984 29.485 1.00 39.66 531 PRO A CA 1
ATOM 4211 C C . PRO A 1 531 ? -5.336 25.631 29.965 1.00 39.66 531 PRO A C 1
ATOM 4213 O O . PRO A 1 531 ? -6.277 25.104 29.329 1.00 39.66 531 PRO A O 1
#

Sequence (531 aa):
MEKAGGLYTLPITAESFMRARFIILFVLATGSHMHFIPQNASSDVSHPGKQAELANIALKQQIGLGEVNKSEITALLSTQQYDAIESAYVTLYRHFKRDVRYERSLRQAYMLFAPREGISIEDLDLWVATTASDVAYAARGAYKARLGFDVRGGKTIDKTPRQRIEDMHRYHTDAFKDLQMAIEKNPGLMPAYVDLIWISTASSIPITPREALDMAIHHDNRTYYARRAYVDVLHPKWGGSFRQMSDFAKGSLKYIHLNPRLWSLQGMAYAYRAMDYDEEADYTNAISMYSAALAFGDDVTLLKNRAAVYYKSGNIGKAEADYRRVLYYHPTDSTAVAFSLPGGLDRLKYDLRESTYVSPSICEMHIKRYAIVTVEHGVDWLKKRPDGGRVVIYNNIAKIERMLEGLGFAYVERSKVVAIAGTEGRSVSATNPRYLQEVGRKSGADAVIVATIPAMGRDHSKGVYFEDIKIKALSVATGAVAWESKLEGTVPAKQEEYEHTLLLDSIERKLYNLLERILRTRIACKRVEGP

Secondary structure (DSSP, 8-state):
-------------TTTTTSSSSSSSSSSS---------TT----TT-HHHHHHHHHHHHHHHHHT----HHHHHHHHHTT-HHHHHHHHHHHHHHHHH-GGGHHHHHHHHHT-SGGGT--HHHHHHHHHHH--HHHHHHHHHHHHHHHHHHH-SS-GGGS-HHHHHHHHHHHHHHHHHHHHHHHH-TT-HHHHHHHHHHHHHS--SS-HHHHHHHHHHH-TT-HHHHHHHHHHTSGGGT--HHHHHHHHHHGGGGTTT-GGGGGGGGHHHHHHHHHHHHTT-HHHHHHHHHHHHTT---HHHHHHHHHHHHHTT-HHHHHHHHHHHHHH-TT-HHHHHHHSTTTTGGGS--PEEEEE--TTGGG---S-EEEEEEE---TTGGG-SSHHHHHHHHHHHHHHHHHHHTTPPP--GGG---EE-TT---GGG--HHHHHHHHHHHT-SEEEEEEE---EEETTTTEEEEEEEEEEEETTT--EEEEEEEEEEEETTS-TTHHHHHHHHHHHHHHHHHHHHHHHHHGGGGSS--